Protein AF-A0A484WVQ2-F1 (afdb_monomer_lite)

Foldseek 3Di:
DDDDPDDPVVVVVVCVLCVVLVNPALVVLQVDDLVVQCVSRVVDDPVVSNVSNVVSVVLVVVLVVLLVVLLVLLDPVQCPVPVRNDDNPVVSVVVSVVSRPDPDPCVVVVVCSNDDDDCDALPDCNYPVVVLVVVLVVQQVPDDPPDCSHCCNVPVPSVVDDRHPCVRPPDDDPVVVVVCVVCPPPPCVLVVLCVDPPDPVDNDHPVVVVVVVVCVVVVHDPVNVVVVVVVVVVVVVVVVCVVDDDDDDQDKFKFDKKWKAFPNWTWKWWDWDCADVFHTKTFIATHAFPDPWIDRFTWIWIDTPNFIWIAGPDQDDTPNHTLPQWTWAADCLPSPLDGDFFTMGGHRVDDDDCVGHWTWDWDDPVPQWIWTATPQGTWAWDASVDRGGGTTITHRDHDPVRHITIFIAPDSSRPHTDDPVNRHGPCLPDPPVVCVVVVADSLRVNQVPDPDHDPVSVCVSQVVPDPVCPDPVNVQVQCQPPVSVCVSVVDDPVNLCVQLQFPDLAAADDPPPDPRATFGPDDDVPDPDTHGSLVPGQCVVVPPDDSPCPLCGWDKHHFDADPVRHGPGHITTRHDD

Organism: NCBI:txid69218

Sequence (577 aa):
MPTYNLSSGTVSEYVTTLKKAGYDSVFDIIAKSRADFIKSVPDMEDSRARQTYHQARDRAHVLKSLYRSWQLRQEPVIGRLKKLAPSPSPLLKDTLLRNIGGDGDFSDLMERSTDYADAASIQSLFSPGRYAVALYKVAKAFHEEGSALDIDTRRPDLKDLILSETTMNQEITSLDLLLEMLQGNDSNKLNALSTSFFPMTLPYDDRLTQISAALDAQGRTLNGIWDSLSDTLASSFAADGQLTRSTPFSEEVSGRKIFLKTDDKMVFLAHATAGGAHLPGAHLNAGKPDAEAVLVAPLHITRKDGLFYLGIEGDITLNNISLSGCYLMADSGEDNGNEGNYARMGNTGAHLNPTTYLPITLEPDGGNGTWLKTSKGYIGIGSSGAIDWPTPLTVAEPSTATALSFSFCSDESGNNPVSPDASLPPNTAPNPPARTILNLTPVSYQLMANEELTETDIISHYGLENSQQRSVGDLATQLNDIPTFCEKTGLTFNQLLDLTAQFSYARAGGKKGTANHPMSHFKKYGATYTADVDEYGAAFINSGVDKNIEDIFLWVQPEQRDAAGNITTAAALNFYG

pLDDT: mean 73.96, std 14.55, range [27.62, 95.5]

Radius of gyration: 49.19 Å; chains: 1; bounding box: 94×88×126 Å

Structure (mmCIF, N/CA/C/O backbone):
data_AF-A0A484WVQ2-F1
#
_entry.id   AF-A0A484WVQ2-F1
#
loop_
_atom_site.group_PDB
_atom_site.id
_atom_site.type_symbol
_atom_site.label_atom_id
_atom_site.label_alt_id
_atom_site.label_comp_id
_atom_site.label_asym_id
_atom_site.label_entity_id
_atom_site.label_seq_id
_atom_site.pdbx_PDB_ins_code
_atom_site.Cartn_x
_atom_site.Cartn_y
_atom_site.Cartn_z
_atom_site.occupancy
_atom_site.B_iso_or_equiv
_atom_site.auth_seq_id
_atom_site.auth_comp_id
_atom_site.auth_asym_id
_atom_site.auth_atom_id
_atom_site.pdbx_PDB_model_num
ATOM 1 N N . MET A 1 1 ? 37.664 27.068 -66.020 1.00 31.36 1 MET A N 1
ATOM 2 C CA . MET A 1 1 ? 39.029 26.494 -65.963 1.00 31.36 1 MET A CA 1
ATOM 3 C C . MET A 1 1 ? 39.373 26.248 -64.495 1.00 31.36 1 MET A C 1
ATOM 5 O O . MET A 1 1 ? 39.077 27.150 -63.722 1.00 31.36 1 MET A O 1
ATOM 9 N N . PRO A 1 2 ? 39.937 25.094 -64.085 1.00 35.31 2 PRO A N 1
ATOM 10 C CA . PRO A 1 2 ? 40.464 24.014 -64.910 1.00 35.31 2 PRO A CA 1
ATOM 11 C C . PRO A 1 2 ? 39.533 22.789 -64.940 1.00 35.31 2 PRO A C 1
ATOM 13 O O . PRO A 1 2 ? 39.040 22.309 -63.925 1.00 35.31 2 PRO A O 1
ATOM 16 N N . THR A 1 3 ? 39.299 22.289 -66.146 1.00 35.94 3 THR A N 1
ATOM 17 C CA . THR A 1 3 ? 38.738 20.969 -66.430 1.00 35.94 3 THR A CA 1
ATOM 18 C C . THR A 1 3 ? 39.826 19.924 -66.194 1.00 35.94 3 THR A C 1
ATOM 20 O O . THR A 1 3 ? 40.708 19.755 -67.034 1.00 35.94 3 THR A O 1
ATOM 23 N N . TYR A 1 4 ? 39.786 19.230 -65.056 1.00 30.23 4 TYR A N 1
ATOM 24 C CA . TYR A 1 4 ? 40.564 18.006 -64.885 1.00 30.23 4 TYR A CA 1
ATOM 25 C C . TYR A 1 4 ? 39.821 16.859 -65.572 1.00 30.23 4 TYR A C 1
ATOM 27 O O . TYR A 1 4 ? 38.826 16.349 -65.061 1.00 30.23 4 TYR A O 1
ATOM 35 N N . ASN A 1 5 ? 40.306 16.485 -66.757 1.00 37.56 5 ASN A N 1
ATOM 36 C CA . ASN A 1 5 ? 39.984 15.218 -67.405 1.00 37.56 5 ASN A CA 1
ATOM 37 C C . ASN A 1 5 ? 40.418 14.075 -66.477 1.00 37.56 5 ASN A C 1
ATOM 39 O O . ASN A 1 5 ? 41.595 13.724 -66.415 1.00 37.56 5 ASN A O 1
ATOM 43 N N . LEU A 1 6 ? 39.467 13.501 -65.743 1.00 35.28 6 LEU A N 1
ATOM 44 C CA . LEU A 1 6 ? 39.649 12.220 -65.076 1.00 35.28 6 LEU A CA 1
ATOM 45 C C . LEU A 1 6 ? 39.627 11.128 -66.150 1.00 35.28 6 LEU A C 1
ATOM 47 O O . LEU A 1 6 ? 38.594 10.861 -66.759 1.00 35.28 6 LEU A O 1
ATOM 51 N N . SER A 1 7 ? 40.796 10.530 -66.384 1.00 37.25 7 SER A N 1
ATOM 52 C CA . SER A 1 7 ? 40.982 9.272 -67.112 1.00 37.25 7 SER A CA 1
ATOM 53 C C . SER A 1 7 ? 39.892 8.261 -66.727 1.00 37.25 7 SER A C 1
ATOM 55 O O . SER A 1 7 ? 39.795 7.850 -65.564 1.00 37.25 7 SER A O 1
ATOM 57 N N . SER A 1 8 ? 39.082 7.857 -67.708 1.00 43.25 8 SER A N 1
ATOM 58 C CA . SER A 1 8 ? 37.957 6.926 -67.555 1.00 43.25 8 SER A CA 1
ATOM 59 C C . SER A 1 8 ? 38.366 5.534 -67.052 1.00 43.25 8 SER A C 1
ATOM 61 O O . SER A 1 8 ? 37.507 4.798 -66.574 1.00 43.25 8 SER A O 1
ATOM 63 N N . GLY A 1 9 ? 39.661 5.189 -67.080 1.00 45.69 9 GLY A N 1
ATOM 64 C CA . GLY A 1 9 ? 40.186 3.934 -66.527 1.00 45.69 9 GLY A CA 1
ATOM 65 C C . GLY A 1 9 ? 40.205 3.888 -64.995 1.00 45.69 9 GLY A C 1
ATOM 66 O O . GLY A 1 9 ? 40.041 2.827 -64.409 1.00 45.69 9 GLY A O 1
ATOM 67 N N . THR A 1 10 ? 40.316 5.042 -64.329 1.00 56.31 10 THR A N 1
ATOM 68 C CA . THR A 1 10 ? 40.488 5.097 -62.865 1.00 56.31 10 THR A CA 1
ATOM 69 C C . THR A 1 10 ? 39.169 4.996 -62.089 1.00 56.31 10 THR A C 1
ATOM 71 O O . THR A 1 10 ? 39.123 4.433 -61.001 1.00 56.31 10 THR A O 1
ATOM 74 N N . VAL A 1 11 ? 38.056 5.481 -62.652 1.00 60.47 11 VAL A N 1
ATOM 75 C CA . VAL A 1 11 ? 36.745 5.505 -61.970 1.00 60.47 11 VAL A CA 1
ATOM 76 C C . VAL A 1 11 ? 36.200 4.091 -61.728 1.00 60.47 11 VAL A C 1
ATOM 78 O O . VAL A 1 11 ? 35.642 3.828 -60.666 1.00 60.47 11 VAL A O 1
ATOM 81 N N . SER A 1 12 ? 36.407 3.166 -62.671 1.00 64.12 12 SER A N 1
ATOM 82 C CA . SER A 1 12 ? 35.962 1.771 -62.537 1.00 64.12 12 SER A CA 1
ATOM 83 C C . SER A 1 12 ? 36.724 1.024 -61.441 1.00 64.12 12 SER A C 1
ATOM 85 O O . SER A 1 12 ? 36.127 0.254 -60.690 1.00 64.12 12 SER A O 1
ATOM 87 N N . GLU A 1 13 ? 38.029 1.268 -61.306 1.00 70.31 13 GLU A N 1
ATOM 88 C CA . GLU A 1 13 ? 38.853 0.657 -60.257 1.00 70.31 13 GLU A CA 1
ATOM 89 C C . GLU A 1 13 ? 38.424 1.134 -58.866 1.00 70.31 13 GLU A C 1
ATOM 91 O O . GLU A 1 13 ? 38.229 0.305 -57.981 1.00 70.31 13 GLU A O 1
ATOM 96 N N . TYR A 1 14 ? 38.152 2.433 -58.691 1.00 74.00 14 TYR A N 1
ATOM 97 C CA . TYR A 1 14 ? 37.684 2.980 -57.410 1.00 74.00 14 TYR A CA 1
ATOM 98 C C . TYR A 1 14 ? 36.280 2.515 -57.019 1.00 74.00 14 TYR A C 1
ATOM 100 O O . TYR A 1 14 ? 36.010 2.249 -55.851 1.00 74.00 14 TYR A O 1
ATOM 108 N N . VAL A 1 15 ? 35.367 2.378 -57.982 1.00 75.00 15 VAL A N 1
ATOM 109 C CA . VAL A 1 15 ? 34.051 1.780 -57.705 1.00 75.00 15 VAL A CA 1
ATOM 110 C C . VAL A 1 15 ? 34.215 0.320 -57.280 1.00 75.00 15 VAL A C 1
ATOM 112 O O . VAL A 1 15 ? 33.507 -0.151 -56.394 1.00 75.00 15 VAL A O 1
ATOM 115 N N . THR A 1 16 ? 35.188 -0.390 -57.853 1.00 77.25 16 THR A N 1
ATOM 116 C CA . THR A 1 16 ? 35.478 -1.778 -57.485 1.00 77.25 16 THR A CA 1
ATOM 117 C C . THR A 1 16 ? 36.111 -1.877 -56.094 1.00 77.25 16 THR A C 1
ATOM 119 O O . THR A 1 16 ? 35.768 -2.791 -55.350 1.00 77.25 16 THR A O 1
ATOM 122 N N . THR A 1 17 ? 36.988 -0.948 -55.698 1.00 79.38 17 THR A N 1
ATOM 123 C CA . THR A 1 17 ? 37.555 -0.921 -54.337 1.00 79.38 17 THR A CA 1
ATOM 124 C C . THR A 1 17 ? 36.510 -0.553 -53.285 1.00 79.38 17 THR A C 1
ATOM 126 O O . THR A 1 17 ? 36.464 -1.192 -52.237 1.00 79.38 17 THR A O 1
ATOM 129 N N . LEU A 1 18 ? 35.611 0.392 -53.577 1.00 80.81 18 LEU A N 1
ATOM 130 C CA . LEU A 1 18 ? 34.497 0.740 -52.687 1.00 80.81 18 LEU A CA 1
ATOM 131 C C . LEU A 1 18 ? 33.509 -0.421 -52.518 1.00 80.81 18 LEU A C 1
ATOM 133 O O . LEU A 1 18 ? 33.144 -0.742 -51.389 1.00 80.81 18 LEU A O 1
ATOM 137 N N . LYS A 1 19 ? 33.158 -1.116 -53.608 1.00 81.81 19 LYS A N 1
ATOM 138 C CA . LYS A 1 19 ? 32.326 -2.329 -53.547 1.00 81.81 19 LYS A CA 1
ATOM 139 C C . LYS A 1 19 ? 33.007 -3.468 -52.789 1.00 81.81 19 LYS A C 1
ATOM 141 O O . LYS A 1 19 ? 32.363 -4.141 -51.995 1.00 81.81 19 LYS A O 1
ATOM 146 N N . LYS A 1 20 ? 34.321 -3.662 -52.967 1.00 80.50 20 LYS A N 1
ATOM 147 C CA . LYS A 1 20 ? 35.105 -4.641 -52.186 1.00 80.50 20 LYS A CA 1
ATOM 148 C C . LYS A 1 20 ? 35.130 -4.317 -50.689 1.00 80.50 20 LYS A C 1
ATOM 150 O O . LYS A 1 20 ? 35.146 -5.237 -49.882 1.00 80.50 20 LYS A O 1
ATOM 155 N N . ALA A 1 21 ? 35.098 -3.036 -50.326 1.00 77.19 21 ALA A N 1
ATOM 156 C CA . ALA A 1 21 ? 34.980 -2.578 -48.942 1.00 77.19 21 ALA A CA 1
ATOM 157 C C . ALA A 1 21 ? 33.532 -2.618 -48.397 1.00 77.19 21 ALA A C 1
ATOM 159 O O . ALA A 1 21 ? 33.303 -2.225 -47.252 1.00 77.19 21 ALA A O 1
ATOM 160 N N . GLY A 1 22 ? 32.566 -3.097 -49.192 1.00 81.81 22 GLY A N 1
ATOM 161 C CA . GLY A 1 22 ? 31.163 -3.248 -48.798 1.00 81.81 22 GLY A CA 1
ATOM 162 C C . GLY A 1 22 ? 30.325 -1.971 -48.899 1.00 81.81 22 GLY A C 1
ATOM 163 O O . GLY A 1 22 ? 29.302 -1.870 -48.228 1.00 81.81 22 GLY A O 1
ATOM 164 N N . TYR A 1 23 ? 30.754 -0.978 -49.687 1.00 83.88 23 TYR A N 1
ATOM 165 C CA . TYR A 1 23 ? 29.985 0.245 -49.933 1.00 83.88 23 TYR A CA 1
ATOM 166 C C . TYR A 1 23 ? 29.287 0.180 -51.292 1.00 83.88 23 TYR A C 1
ATOM 168 O O . TYR A 1 23 ? 29.902 0.439 -52.330 1.00 83.88 23 TYR A O 1
ATOM 176 N N . ASP A 1 24 ? 27.991 -0.128 -51.274 1.00 81.00 24 ASP A N 1
ATOM 177 C CA . ASP A 1 24 ? 27.165 -0.208 -52.482 1.00 81.00 24 ASP A CA 1
ATOM 178 C C . ASP A 1 24 ? 26.478 1.121 -52.813 1.00 81.00 24 ASP A C 1
ATOM 180 O O . ASP A 1 24 ? 26.224 1.424 -53.982 1.00 81.00 24 ASP A O 1
ATOM 184 N N . SER A 1 25 ? 26.220 1.954 -51.801 1.00 81.25 25 SER A N 1
ATOM 185 C CA . SER A 1 25 ? 25.553 3.239 -51.959 1.00 81.25 25 SER A CA 1
ATOM 186 C C . SER A 1 25 ? 26.293 4.396 -51.288 1.00 81.25 25 SER A C 1
ATOM 188 O O . SER A 1 25 ? 27.072 4.262 -50.344 1.00 81.25 25 SER A O 1
ATOM 190 N N . VAL A 1 26 ? 25.962 5.602 -51.748 1.00 84.75 26 VAL A N 1
ATOM 191 C CA . VAL A 1 26 ? 26.374 6.856 -51.107 1.00 84.75 26 VAL A CA 1
ATOM 192 C C . VAL A 1 26 ? 25.880 6.934 -49.651 1.00 84.75 26 VAL A C 1
ATOM 194 O O . VAL A 1 26 ? 26.518 7.583 -48.821 1.00 84.75 26 VAL A O 1
ATOM 197 N N . PHE A 1 27 ? 24.763 6.270 -49.327 1.00 84.50 27 PHE A N 1
ATOM 198 C CA . PHE A 1 27 ? 24.202 6.241 -47.976 1.00 84.50 27 PHE A CA 1
ATOM 199 C C . PHE A 1 27 ? 25.031 5.386 -47.013 1.00 84.50 27 PHE A C 1
ATOM 201 O O . PHE A 1 27 ? 25.177 5.775 -45.856 1.00 84.50 27 PHE A O 1
ATOM 208 N N . ASP A 1 28 ? 25.659 4.316 -47.498 1.00 84.12 28 ASP A N 1
ATOM 209 C CA . ASP A 1 28 ? 26.530 3.453 -46.686 1.00 84.12 28 ASP A CA 1
ATOM 210 C C . ASP A 1 28 ? 27.819 4.180 -46.289 1.00 84.12 28 ASP A C 1
ATOM 212 O O . ASP A 1 28 ? 28.317 4.034 -45.172 1.00 84.12 28 ASP A O 1
ATOM 216 N N . ILE A 1 29 ? 28.318 5.045 -47.180 1.00 86.12 29 ILE A N 1
ATOM 217 C CA . ILE A 1 29 ? 29.485 5.897 -46.922 1.00 86.12 29 ILE A CA 1
ATOM 218 C C . ILE A 1 29 ? 29.176 6.918 -45.819 1.00 86.12 29 ILE A C 1
ATOM 220 O O . ILE A 1 29 ? 29.983 7.103 -44.910 1.00 86.12 29 ILE A O 1
ATOM 224 N N . ILE A 1 30 ? 28.014 7.583 -45.877 1.00 87.25 30 ILE A N 1
ATOM 225 C CA . ILE A 1 30 ? 27.645 8.618 -44.892 1.00 87.25 30 ILE A CA 1
ATOM 226 C C . ILE A 1 30 ? 27.100 8.052 -43.573 1.00 87.25 30 ILE A C 1
ATOM 228 O O . ILE A 1 30 ? 26.908 8.817 -42.629 1.00 87.25 30 ILE A O 1
ATOM 232 N N . ALA A 1 31 ? 26.804 6.751 -43.510 1.00 84.44 31 ALA A N 1
ATOM 233 C CA . ALA A 1 31 ? 26.375 6.082 -42.284 1.00 84.44 31 ALA A CA 1
ATOM 234 C C . ALA A 1 31 ? 27.523 5.951 -41.270 1.00 84.44 31 ALA A C 1
ATOM 236 O O . ALA A 1 31 ? 27.275 5.918 -40.066 1.00 84.44 31 ALA A O 1
ATOM 237 N N . LYS A 1 32 ? 28.774 5.917 -41.745 1.00 84.50 32 LYS A N 1
ATOM 238 C CA . LYS A 1 32 ? 29.978 5.904 -40.906 1.00 84.50 32 LYS A CA 1
ATOM 239 C C . LYS A 1 32 ? 30.540 7.309 -40.722 1.00 84.50 32 LYS A C 1
ATOM 241 O O . LYS A 1 32 ? 30.328 8.202 -41.543 1.00 84.50 32 LYS A O 1
ATOM 246 N N . SER A 1 33 ? 31.306 7.507 -39.650 1.00 86.25 33 SER A N 1
ATOM 247 C CA . SER A 1 33 ? 32.037 8.760 -39.471 1.00 86.25 33 SER A CA 1
ATOM 248 C C . SER A 1 33 ? 33.120 8.904 -40.547 1.00 86.25 33 SER A C 1
ATOM 250 O O . SER A 1 33 ? 33.663 7.921 -41.055 1.00 86.25 33 SER A O 1
ATOM 252 N N . ARG A 1 34 ? 33.498 10.146 -40.871 1.00 86.94 34 ARG A N 1
ATOM 253 C CA . ARG A 1 34 ? 34.589 10.425 -41.822 1.00 86.94 34 ARG A CA 1
ATOM 254 C C . ARG A 1 34 ? 35.891 9.717 -41.434 1.00 86.94 34 ARG A C 1
ATOM 256 O O . ARG A 1 34 ? 36.625 9.284 -42.315 1.00 86.94 34 ARG A O 1
ATOM 263 N N . ALA A 1 35 ? 36.189 9.637 -40.137 1.00 85.69 35 ALA A N 1
ATOM 264 C CA . ALA A 1 35 ? 37.398 8.989 -39.640 1.00 85.69 35 ALA A CA 1
ATOM 265 C C . ALA A 1 35 ? 37.346 7.471 -39.859 1.00 85.69 35 ALA A C 1
ATOM 267 O O . ALA A 1 35 ? 38.329 6.886 -40.309 1.00 85.69 35 ALA A O 1
ATOM 268 N N . ASP A 1 36 ? 36.193 6.853 -39.613 1.00 85.38 36 ASP A N 1
ATOM 269 C CA . ASP A 1 36 ? 36.018 5.406 -39.767 1.00 85.38 36 ASP A CA 1
ATOM 270 C C . ASP A 1 36 ? 35.959 4.994 -41.237 1.00 85.38 36 ASP A C 1
ATOM 272 O O . ASP A 1 36 ? 36.499 3.955 -41.610 1.00 85.38 36 ASP A O 1
ATOM 276 N N . PHE A 1 37 ? 35.387 5.840 -42.099 1.00 87.38 37 PHE A N 1
ATOM 277 C CA . PHE A 1 37 ? 35.419 5.632 -43.544 1.00 87.38 37 PHE A CA 1
ATOM 278 C C . PHE A 1 37 ? 36.857 5.603 -44.079 1.00 87.38 37 PHE A C 1
ATOM 280 O O . PHE A 1 37 ? 37.224 4.670 -44.790 1.00 87.38 37 PHE A O 1
ATOM 287 N N . ILE A 1 38 ? 37.691 6.572 -43.684 1.00 86.69 38 ILE A N 1
ATOM 288 C CA . ILE A 1 38 ? 39.103 6.621 -44.099 1.00 86.69 38 ILE A CA 1
ATOM 289 C C . ILE A 1 38 ? 39.854 5.376 -43.603 1.00 86.69 38 ILE A C 1
ATOM 291 O O . ILE A 1 38 ? 40.581 4.761 -44.374 1.00 86.69 38 ILE A O 1
ATOM 295 N N . LYS A 1 39 ? 39.615 4.938 -42.358 1.00 84.81 39 LYS A N 1
ATOM 296 C CA . LYS A 1 39 ? 40.201 3.693 -41.826 1.00 84.81 39 LYS A CA 1
ATOM 297 C C . LYS A 1 39 ? 39.754 2.441 -42.589 1.00 84.81 39 LYS A C 1
ATOM 299 O O . LYS A 1 39 ? 40.525 1.499 -42.712 1.00 84.81 39 LYS A O 1
ATOM 304 N N . SER A 1 40 ? 38.514 2.415 -43.074 1.00 83.38 40 SER A N 1
ATOM 305 C CA . SER A 1 40 ? 37.937 1.242 -43.743 1.00 83.38 40 SER A CA 1
ATOM 306 C C . SER A 1 40 ? 38.390 1.037 -45.191 1.00 83.38 40 SER A C 1
ATOM 308 O O . SER A 1 40 ? 38.164 -0.039 -45.736 1.00 83.38 40 SER A O 1
ATOM 310 N N . VAL A 1 41 ? 39.012 2.043 -45.820 1.00 83.56 41 VAL A N 1
ATOM 311 C CA . VAL A 1 41 ? 39.500 1.964 -47.207 1.00 83.56 41 VAL A CA 1
ATOM 312 C C . VAL A 1 41 ? 40.988 2.342 -47.257 1.00 83.56 41 VAL A C 1
ATOM 314 O O . VAL A 1 41 ? 41.329 3.413 -47.758 1.00 83.56 41 VAL A O 1
ATOM 317 N N . PRO A 1 42 ? 41.886 1.479 -46.741 1.00 75.06 42 PRO A N 1
ATOM 318 C CA . PRO A 1 42 ? 43.324 1.762 -46.692 1.00 75.06 42 PRO A CA 1
ATOM 319 C C . PRO A 1 42 ? 43.982 1.792 -48.082 1.00 75.06 42 PRO A C 1
ATOM 321 O O . PRO A 1 42 ? 45.029 2.409 -48.251 1.00 75.06 42 PRO A O 1
ATOM 324 N N . ASP A 1 43 ? 43.355 1.169 -49.086 1.00 78.75 43 ASP A N 1
ATOM 325 C CA . ASP A 1 43 ? 43.856 1.100 -50.467 1.00 78.75 43 ASP A CA 1
ATOM 326 C C . ASP A 1 43 ? 43.651 2.406 -51.263 1.00 78.75 43 ASP A C 1
ATOM 328 O O . ASP A 1 43 ? 44.086 2.520 -52.411 1.00 78.75 43 ASP A O 1
ATOM 332 N N . MET A 1 44 ? 42.959 3.399 -50.691 1.00 78.31 44 MET A N 1
ATOM 333 C CA . MET A 1 44 ? 42.700 4.694 -51.322 1.00 78.31 44 MET A CA 1
ATOM 334 C C . MET A 1 44 ? 43.515 5.799 -50.645 1.00 78.31 44 MET A C 1
ATOM 336 O O . MET A 1 44 ? 43.606 5.864 -49.426 1.00 78.31 44 MET A O 1
ATOM 340 N N . GLU A 1 45 ? 44.058 6.724 -51.438 1.00 84.12 45 GLU A N 1
ATOM 341 C CA . GLU A 1 45 ? 44.775 7.890 -50.917 1.00 84.12 45 GLU A CA 1
ATOM 342 C C . GLU A 1 45 ? 43.883 8.748 -49.994 1.00 84.12 45 GLU A C 1
ATOM 344 O O . GLU A 1 45 ? 42.767 9.121 -50.368 1.00 84.12 45 GLU A O 1
ATOM 349 N N . ASP A 1 46 ? 44.401 9.136 -48.822 1.00 81.06 46 ASP A N 1
ATOM 350 C CA . ASP A 1 46 ? 43.709 9.938 -47.800 1.00 81.06 46 ASP A CA 1
ATOM 351 C C . ASP A 1 46 ? 43.023 11.201 -48.348 1.00 81.06 46 ASP A C 1
ATOM 353 O O . ASP A 1 46 ? 41.903 11.543 -47.952 1.00 81.06 46 ASP A O 1
ATOM 357 N N . SER A 1 47 ? 43.690 11.926 -49.251 1.00 83.81 47 SER A N 1
ATOM 358 C CA . SER A 1 47 ? 43.170 13.159 -49.861 1.00 83.81 47 SER A CA 1
ATOM 359 C C . SER A 1 47 ? 41.893 12.880 -50.667 1.00 83.81 47 SER A C 1
ATOM 361 O O . SER A 1 47 ? 40.890 13.596 -50.560 1.00 83.81 47 SER A O 1
ATOM 363 N N . ARG A 1 48 ? 41.900 11.768 -51.403 1.00 83.38 48 ARG A N 1
ATOM 364 C CA . ARG A 1 48 ? 40.833 11.323 -52.290 1.00 83.38 48 ARG A CA 1
ATOM 365 C C . ARG A 1 48 ? 39.710 10.625 -51.535 1.00 83.38 48 ARG A C 1
ATOM 367 O O . ARG A 1 48 ? 38.543 10.838 -51.866 1.00 83.38 48 ARG A O 1
ATOM 374 N N . ALA A 1 49 ? 40.027 9.897 -50.465 1.00 85.06 49 ALA A N 1
ATOM 375 C CA . ALA A 1 49 ? 39.045 9.365 -49.526 1.00 85.06 49 ALA A CA 1
ATOM 376 C C . ALA A 1 49 ? 38.206 10.493 -48.909 1.00 85.06 49 ALA A C 1
ATOM 378 O O . ALA A 1 49 ? 36.975 10.434 -48.891 1.00 85.06 49 ALA A O 1
ATOM 379 N N . ARG A 1 50 ? 38.859 11.588 -48.497 1.00 87.75 50 ARG A N 1
ATOM 380 C CA . ARG A 1 50 ? 38.170 12.782 -47.986 1.00 87.75 50 ARG A CA 1
ATOM 381 C C . ARG A 1 50 ? 37.281 13.420 -49.050 1.00 87.75 50 ARG A C 1
ATOM 383 O O . ARG A 1 50 ? 36.137 13.746 -48.746 1.00 87.75 50 ARG A O 1
ATOM 390 N N . GLN A 1 51 ? 37.780 13.595 -50.275 1.00 88.75 51 GLN A N 1
ATOM 391 C CA . GLN A 1 51 ? 37.002 14.180 -51.371 1.00 88.75 51 GLN A CA 1
ATOM 392 C C . GLN A 1 51 ? 35.774 13.329 -51.717 1.00 88.75 51 GLN A C 1
ATOM 394 O O . GLN A 1 51 ? 34.681 13.870 -51.875 1.00 88.75 51 GLN A O 1
ATOM 399 N N . THR A 1 52 ? 35.937 12.008 -51.758 1.00 87.88 52 THR A N 1
ATOM 400 C CA . THR A 1 52 ? 34.852 11.053 -52.019 1.00 87.88 52 THR A CA 1
ATOM 401 C C . THR A 1 52 ? 33.795 11.118 -50.922 1.00 87.88 52 THR A C 1
ATOM 403 O O . THR A 1 52 ? 32.611 11.218 -51.226 1.00 87.88 52 THR A O 1
ATOM 406 N N . TYR A 1 53 ? 34.202 11.169 -49.649 1.00 89.00 53 TYR A N 1
ATOM 407 C CA . TYR A 1 53 ? 33.274 11.346 -48.529 1.00 89.00 53 TYR A CA 1
ATOM 408 C C . TYR A 1 53 ? 32.512 12.681 -48.608 1.00 89.00 53 TYR A C 1
ATOM 410 O O . TYR A 1 53 ? 31.309 12.723 -48.359 1.00 89.00 53 TYR A O 1
ATOM 418 N N . HIS A 1 54 ? 33.182 13.779 -48.982 1.00 90.12 54 HIS A N 1
ATOM 419 C CA . HIS A 1 54 ? 32.523 15.076 -49.178 1.00 90.12 54 HIS A CA 1
ATOM 420 C C . HIS A 1 54 ? 31.497 15.032 -50.315 1.00 90.12 54 HIS A C 1
ATOM 422 O O . HIS A 1 54 ? 30.350 15.417 -50.112 1.00 90.12 54 HIS A O 1
ATOM 428 N N . GLN A 1 55 ? 31.871 14.486 -51.473 1.00 89.62 55 GLN A N 1
ATOM 429 C CA . GLN A 1 55 ? 30.963 14.335 -52.613 1.00 89.62 55 GLN A CA 1
ATOM 430 C C . GLN A 1 55 ? 29.781 13.416 -52.288 1.00 89.62 55 GLN A C 1
ATOM 432 O O . GLN A 1 55 ? 28.646 13.719 -52.654 1.00 89.62 55 GLN A O 1
ATOM 437 N N . ALA A 1 56 ? 30.027 12.324 -51.559 1.00 88.44 56 ALA A N 1
ATOM 438 C CA . ALA A 1 56 ? 28.995 11.420 -51.071 1.00 88.44 56 ALA A CA 1
ATOM 439 C C . ALA A 1 56 ? 28.019 12.148 -50.137 1.00 88.44 56 ALA A C 1
ATOM 441 O O . ALA A 1 56 ? 26.802 12.083 -50.313 1.00 88.44 56 ALA A O 1
ATOM 442 N N . ARG A 1 57 ? 28.543 12.922 -49.184 1.00 89.81 57 ARG A N 1
ATOM 443 C CA . ARG A 1 57 ? 27.735 13.738 -48.278 1.00 89.81 57 ARG A CA 1
ATOM 444 C C . ARG A 1 57 ? 26.877 14.753 -49.030 1.00 89.81 57 ARG A C 1
ATOM 446 O O . ARG A 1 57 ? 25.671 14.808 -48.791 1.00 89.81 57 ARG A O 1
ATOM 453 N N . ASP A 1 58 ? 27.466 15.513 -49.947 1.00 89.88 58 ASP A N 1
ATOM 454 C CA . ASP A 1 58 ? 26.748 16.519 -50.733 1.00 89.88 58 ASP A CA 1
ATOM 455 C C . ASP A 1 58 ? 25.653 15.867 -51.584 1.00 89.88 58 ASP A C 1
ATOM 457 O O . ASP A 1 58 ? 24.503 16.314 -51.590 1.00 89.88 58 ASP A O 1
ATOM 461 N N . ARG A 1 59 ? 25.966 14.736 -52.227 1.00 86.38 59 ARG A N 1
ATOM 462 C CA . ARG A 1 59 ? 24.999 13.966 -53.013 1.00 86.38 59 ARG A CA 1
ATOM 463 C C . ARG A 1 59 ? 23.852 13.438 -52.152 1.00 86.38 59 ARG A C 1
ATOM 465 O O . ARG A 1 59 ? 22.695 13.574 -52.548 1.00 86.38 59 ARG A O 1
ATOM 472 N N . ALA A 1 60 ? 24.141 12.890 -50.974 1.00 87.38 60 ALA A N 1
ATOM 473 C CA . ALA A 1 60 ? 23.119 12.424 -50.042 1.00 87.38 60 ALA A CA 1
ATOM 474 C C . ALA A 1 60 ? 22.226 13.570 -49.546 1.00 87.38 60 ALA A C 1
ATOM 476 O O . ALA A 1 60 ? 21.015 13.390 -49.420 1.00 87.38 60 ALA A O 1
ATOM 477 N N . HIS A 1 61 ? 22.791 14.754 -49.287 1.00 86.19 61 HIS A N 1
ATOM 478 C CA . HIS A 1 61 ? 22.011 15.937 -48.918 1.00 86.19 61 HIS A CA 1
ATOM 479 C C . HIS A 1 61 ? 21.064 16.370 -50.040 1.00 86.19 61 HIS A C 1
ATOM 481 O O . HIS A 1 61 ? 19.895 16.635 -49.759 1.00 86.19 61 HIS A O 1
ATOM 487 N N . VAL A 1 62 ? 21.531 16.383 -51.293 1.00 87.56 62 VAL A N 1
ATOM 488 C CA . VAL A 1 62 ? 20.696 16.694 -52.465 1.00 87.56 62 VAL A CA 1
ATOM 489 C C . VAL A 1 62 ? 19.569 15.672 -52.633 1.00 87.56 62 VAL A C 1
ATOM 491 O O . VAL A 1 62 ? 18.424 16.054 -52.847 1.00 87.56 62 VAL A O 1
ATOM 494 N N . LEU A 1 63 ? 19.848 14.375 -52.485 1.00 84.81 63 LEU A N 1
ATOM 495 C CA . LEU A 1 63 ? 18.812 13.340 -52.581 1.00 84.81 63 LEU A CA 1
ATOM 496 C C . LEU A 1 63 ? 17.773 13.461 -51.457 1.00 84.81 63 LEU A C 1
ATOM 498 O O . LEU A 1 63 ? 16.573 13.420 -51.723 1.00 84.81 63 LEU A O 1
ATOM 502 N N . LYS A 1 64 ? 18.215 13.678 -50.211 1.00 84.94 64 LYS A N 1
ATOM 503 C CA . LYS A 1 64 ? 17.322 13.884 -49.059 1.00 84.94 64 LYS A CA 1
ATOM 504 C C . LYS A 1 64 ? 16.453 15.132 -49.221 1.00 84.94 64 LYS A C 1
ATOM 506 O O . LYS A 1 64 ? 15.272 15.092 -48.880 1.00 84.94 64 LYS A O 1
ATOM 511 N N . SER A 1 65 ? 17.010 16.236 -49.723 1.00 85.06 65 SER A N 1
ATOM 512 C CA . SER A 1 65 ? 16.254 17.475 -49.929 1.00 85.06 65 SER A CA 1
ATOM 513 C C . SER A 1 65 ? 15.243 17.345 -51.068 1.00 85.06 65 SER A C 1
ATOM 515 O O . SER A 1 65 ? 14.101 17.767 -50.898 1.00 85.06 65 SER A O 1
ATOM 517 N N . LEU A 1 66 ? 15.615 16.697 -52.178 1.00 83.50 66 LEU A N 1
ATOM 518 C CA . LEU A 1 66 ? 14.701 16.396 -53.282 1.00 83.50 66 LEU A CA 1
ATOM 519 C C . LEU A 1 66 ? 13.549 15.508 -52.815 1.00 83.50 66 LEU A C 1
ATOM 521 O O . LEU A 1 66 ? 12.391 15.857 -53.036 1.00 83.50 66 LEU A O 1
ATOM 525 N N . TYR A 1 67 ? 13.854 14.424 -52.100 1.00 83.19 67 TYR A N 1
ATOM 526 C CA . TYR A 1 67 ? 12.843 13.529 -51.541 1.00 83.19 67 TYR A CA 1
ATOM 527 C C . TYR A 1 67 ? 11.899 14.259 -50.582 1.00 83.19 67 TYR A C 1
ATOM 529 O O . TYR A 1 67 ? 10.683 14.177 -50.727 1.00 83.19 67 TYR A O 1
ATOM 537 N N . ARG A 1 68 ? 12.436 15.064 -49.658 1.00 82.94 68 ARG A N 1
ATOM 538 C CA . ARG A 1 68 ? 11.614 15.875 -48.751 1.00 82.94 68 ARG A CA 1
ATOM 539 C C . ARG A 1 68 ? 10.745 16.884 -49.503 1.00 82.94 68 ARG A C 1
ATOM 541 O O . ARG A 1 68 ? 9.595 17.087 -49.134 1.00 82.94 68 ARG A O 1
ATOM 548 N N . SER A 1 69 ? 11.277 17.517 -50.548 1.00 82.56 69 SER A N 1
ATOM 549 C CA . SER A 1 69 ? 10.523 18.470 -51.371 1.00 82.56 69 SER A CA 1
ATOM 550 C C . SER A 1 69 ? 9.376 17.795 -52.123 1.00 82.56 69 SER A C 1
ATOM 552 O O . SER A 1 69 ? 8.312 18.388 -52.286 1.00 82.56 69 SER A O 1
ATOM 554 N N . TRP A 1 70 ? 9.592 16.552 -52.553 1.00 80.12 70 TRP A N 1
ATOM 555 C CA . TRP A 1 70 ? 8.583 15.726 -53.190 1.00 80.12 70 TRP A CA 1
ATOM 556 C C . TRP A 1 70 ? 7.495 15.332 -52.190 1.00 80.12 70 TRP A C 1
ATOM 558 O O . TRP A 1 70 ? 6.324 15.589 -52.451 1.00 80.12 70 TRP A O 1
ATOM 568 N N . GLN A 1 71 ? 7.891 14.830 -51.015 1.00 80.12 71 GLN A N 1
ATOM 569 C CA . GLN A 1 71 ? 6.979 14.479 -49.930 1.00 80.12 71 GLN A CA 1
ATOM 570 C C . GLN A 1 71 ? 6.115 15.678 -49.517 1.00 80.12 71 GLN A C 1
ATOM 572 O O . GLN A 1 71 ? 4.904 15.569 -49.511 1.00 80.12 71 GLN A O 1
ATOM 577 N N . LEU A 1 72 ? 6.681 16.860 -49.256 1.00 79.69 72 LEU A N 1
ATOM 578 C CA . LEU A 1 72 ? 5.898 18.037 -48.832 1.00 79.69 72 LEU A CA 1
ATOM 579 C C . LEU A 1 72 ? 4.846 18.499 -49.859 1.00 79.69 72 LEU A C 1
ATOM 581 O O . LEU A 1 72 ? 3.871 19.146 -49.493 1.00 79.69 72 LEU A O 1
ATOM 585 N N . ARG A 1 73 ? 5.016 18.178 -51.147 1.00 79.56 73 ARG A N 1
ATOM 586 C CA . ARG A 1 73 ? 4.028 18.512 -52.187 1.00 79.56 73 ARG A CA 1
ATOM 587 C C . ARG A 1 73 ? 2.827 17.569 -52.205 1.00 79.56 73 ARG A C 1
ATOM 589 O O . ARG A 1 73 ? 1.829 17.928 -52.818 1.00 79.56 73 ARG A O 1
ATOM 596 N N . GLN A 1 74 ? 2.915 16.410 -51.557 1.00 78.62 74 GLN A N 1
ATOM 597 C CA . GLN A 1 74 ? 1.815 15.448 -51.447 1.00 78.62 74 GLN A CA 1
ATOM 598 C C . GLN A 1 74 ? 0.891 15.742 -50.253 1.00 78.62 74 GLN A C 1
ATOM 600 O O . GLN A 1 74 ? -0.028 14.973 -49.984 1.00 78.62 74 GLN A O 1
ATOM 605 N N . GLU A 1 75 ? 1.103 16.855 -49.536 1.00 82.06 75 GLU A N 1
ATOM 606 C CA . GLU A 1 75 ? 0.381 17.142 -48.299 1.00 82.06 75 GLU A CA 1
ATOM 607 C C . GLU A 1 75 ? -1.128 17.328 -48.545 1.00 82.06 75 GLU A C 1
ATOM 609 O O . GLU A 1 75 ? -1.530 18.218 -49.310 1.00 82.06 75 GLU A O 1
ATOM 614 N N . PRO A 1 76 ? -1.996 16.547 -47.868 1.00 81.75 76 PRO A N 1
ATOM 615 C CA . PRO A 1 76 ? -3.430 16.536 -48.145 1.00 81.75 76 PRO A CA 1
ATOM 616 C C . PRO A 1 76 ? -4.098 17.877 -47.828 1.00 81.75 76 PRO A C 1
ATOM 618 O O . PRO A 1 76 ? -5.075 18.248 -48.482 1.00 81.75 76 PRO A O 1
ATOM 621 N N . VAL A 1 77 ? -3.573 18.628 -46.854 1.00 83.69 77 VAL A N 1
ATOM 622 C CA . VAL A 1 77 ? -4.094 19.948 -46.471 1.00 83.69 77 VAL A CA 1
ATOM 623 C C . VAL A 1 77 ? -3.894 20.951 -47.605 1.00 83.69 77 VAL A C 1
ATOM 625 O O . VAL A 1 77 ? -4.852 21.599 -48.026 1.00 83.69 77 VAL A O 1
ATOM 628 N N . ILE A 1 78 ? -2.679 21.042 -48.154 1.00 82.75 78 ILE A N 1
ATOM 629 C CA . ILE A 1 78 ? -2.361 21.983 -49.236 1.00 82.75 78 ILE A CA 1
ATOM 630 C C . ILE A 1 78 ? -3.064 21.565 -50.533 1.00 82.75 78 ILE A C 1
ATOM 632 O O . ILE A 1 78 ? -3.605 22.417 -51.238 1.00 82.75 78 ILE A O 1
ATOM 636 N N . GLY A 1 79 ? -3.144 20.260 -50.817 1.00 78.19 79 GLY A N 1
ATOM 637 C CA . GLY A 1 79 ? -3.857 19.731 -51.984 1.00 78.19 79 GLY A CA 1
ATOM 638 C C . GLY A 1 79 ? -5.344 20.114 -52.035 1.00 78.19 79 GLY A C 1
ATOM 639 O O . GLY A 1 79 ? -5.892 20.316 -53.117 1.00 78.19 79 GLY A O 1
ATOM 640 N N . ARG A 1 80 ? -6.000 20.292 -50.878 1.00 81.81 80 ARG A N 1
ATOM 641 C CA . ARG A 1 80 ? -7.409 20.731 -50.793 1.00 81.81 80 ARG A CA 1
ATOM 642 C C . ARG A 1 80 ? -7.604 22.234 -51.027 1.00 81.81 80 ARG A C 1
ATOM 644 O O . ARG A 1 80 ? -8.724 22.677 -51.290 1.00 81.81 80 ARG A O 1
ATOM 651 N N . LEU A 1 81 ? -6.545 23.041 -50.960 1.00 86.25 81 LEU A N 1
ATOM 652 C CA . LEU A 1 81 ? -6.623 24.491 -51.134 1.00 86.25 81 LEU A CA 1
ATOM 653 C C . LEU A 1 81 ? -6.565 24.859 -52.623 1.00 86.25 81 LEU A C 1
ATOM 655 O O . LEU A 1 81 ? -5.493 25.005 -53.193 1.00 86.25 81 LEU A O 1
ATOM 659 N N . LYS A 1 82 ? -7.717 25.108 -53.260 1.00 82.06 82 LYS A N 1
ATOM 660 C CA . LYS A 1 82 ? -7.851 25.352 -54.718 1.00 82.06 82 LYS A CA 1
ATOM 661 C C . LYS A 1 82 ? -6.861 26.360 -55.343 1.00 82.06 82 LYS A C 1
ATOM 663 O O . LYS A 1 82 ? -6.555 26.246 -56.523 1.00 82.06 82 LYS A O 1
ATOM 668 N N . LYS A 1 83 ? -6.391 27.363 -54.590 1.00 84.06 83 LYS A N 1
ATOM 669 C CA . LYS A 1 83 ? -5.436 28.394 -55.061 1.00 84.06 83 LYS A CA 1
ATOM 670 C C . LYS A 1 83 ? -3.968 28.110 -54.710 1.00 84.06 83 LYS A C 1
ATOM 672 O O . LYS A 1 83 ? -3.093 28.775 -55.250 1.00 84.06 83 LYS A O 1
ATOM 677 N N . LEU A 1 84 ? -3.715 27.184 -53.786 1.00 76.56 84 LEU A N 1
ATOM 678 C CA . LEU A 1 84 ? -2.386 26.850 -53.259 1.00 76.56 84 LEU A CA 1
ATOM 679 C C . LEU A 1 84 ? -1.986 25.397 -53.542 1.00 76.56 84 LEU A C 1
ATOM 681 O O . LEU A 1 84 ? -0.839 25.036 -53.292 1.00 76.56 84 LEU A O 1
ATOM 685 N N . ALA A 1 85 ? -2.909 24.587 -54.068 1.00 72.38 85 ALA A N 1
ATOM 686 C CA . ALA A 1 85 ? -2.686 23.195 -54.402 1.00 72.38 85 ALA A CA 1
ATOM 687 C C . ALA A 1 85 ? -1.469 23.085 -55.333 1.00 72.38 85 ALA A C 1
ATOM 689 O O . ALA A 1 85 ? -1.482 23.653 -56.434 1.00 72.38 85 ALA A O 1
ATOM 690 N N . PRO A 1 86 ? -0.397 22.400 -54.904 1.00 71.19 86 PRO A N 1
ATOM 691 C CA . PRO A 1 86 ? 0.751 22.188 -55.758 1.00 71.19 86 PRO A CA 1
ATOM 692 C C . PRO A 1 86 ? 0.304 21.351 -56.954 1.00 71.19 86 PRO A C 1
ATOM 694 O O . PRO A 1 86 ? -0.371 20.335 -56.801 1.00 71.19 86 PRO A O 1
ATOM 697 N N . SER A 1 87 ? 0.693 21.765 -58.159 1.00 66.69 87 SER A N 1
ATOM 698 C CA . SER A 1 87 ? 0.522 20.903 -59.327 1.00 66.69 87 SER A CA 1
ATOM 699 C C . SER A 1 87 ? 1.339 19.621 -59.100 1.00 66.69 87 SER A C 1
ATOM 701 O O . SER A 1 87 ? 2.535 19.738 -58.783 1.00 66.69 87 SER A O 1
ATOM 703 N N . PRO A 1 88 ? 0.745 18.416 -59.219 1.00 63.34 88 PRO A N 1
ATOM 704 C CA . PRO A 1 88 ? 1.506 17.178 -59.156 1.00 63.34 88 PRO A CA 1
ATOM 705 C C . PRO A 1 88 ? 2.555 17.242 -60.265 1.00 63.34 88 PRO A C 1
ATOM 707 O O . PRO A 1 88 ? 2.228 17.367 -61.442 1.00 63.34 88 PRO A O 1
ATOM 710 N N . SER A 1 89 ? 3.833 17.247 -59.885 1.00 66.12 89 SER A N 1
ATOM 711 C CA . SER A 1 89 ? 4.940 17.398 -60.831 1.00 66.12 89 SER A CA 1
ATOM 712 C C . SER A 1 89 ? 5.542 16.023 -61.124 1.00 66.12 89 SER A C 1
ATOM 714 O O . SER A 1 89 ? 6.445 15.594 -60.401 1.00 66.12 89 SER A O 1
ATOM 716 N N . PRO A 1 90 ? 5.085 15.313 -62.177 1.00 69.81 90 PRO A N 1
ATOM 717 C CA . PRO A 1 90 ? 5.709 14.056 -62.597 1.00 69.81 90 PRO A CA 1
ATOM 718 C C . PRO A 1 90 ? 7.207 14.250 -62.867 1.00 69.81 90 PRO A C 1
ATOM 720 O O . PRO A 1 90 ? 8.010 13.415 -62.485 1.00 69.81 90 PRO A O 1
ATOM 723 N N . LEU A 1 91 ? 7.605 15.435 -63.345 1.00 72.69 91 LEU A N 1
ATOM 724 C CA . LEU A 1 91 ? 9.005 15.827 -63.537 1.00 72.69 91 LEU A CA 1
ATOM 725 C C . LEU A 1 91 ? 9.860 15.753 -62.262 1.00 72.69 91 LEU A C 1
ATOM 727 O O . LEU A 1 91 ? 11.044 15.433 -62.335 1.00 72.69 91 LEU A O 1
ATOM 731 N N . LEU A 1 92 ? 9.302 16.058 -61.086 1.00 74.69 92 LEU A N 1
ATOM 732 C CA . LEU A 1 92 ? 10.049 15.988 -59.827 1.00 74.69 92 LEU A CA 1
ATOM 733 C C . LEU A 1 92 ? 10.228 14.530 -59.374 1.00 74.69 92 LEU A C 1
ATOM 735 O O . LEU A 1 92 ? 11.299 14.156 -58.902 1.00 74.69 92 LEU A O 1
ATOM 739 N N . LYS A 1 93 ? 9.216 13.685 -59.610 1.00 75.94 93 LYS A N 1
ATOM 740 C CA . LYS A 1 93 ? 9.315 12.231 -59.423 1.00 75.94 93 LYS A CA 1
ATOM 741 C C . LYS A 1 93 ? 10.344 11.626 -60.385 1.00 75.94 93 LYS A C 1
ATOM 743 O O . LYS A 1 93 ? 11.244 10.918 -59.947 1.00 75.94 93 LYS A O 1
ATOM 748 N N . ASP A 1 94 ? 10.284 11.983 -61.664 1.00 77.56 94 ASP A N 1
ATOM 749 C CA . ASP A 1 94 ? 11.193 11.482 -62.700 1.00 77.56 94 ASP A CA 1
ATOM 750 C C . ASP A 1 94 ? 12.639 11.931 -62.464 1.00 77.56 94 ASP A C 1
ATOM 752 O O . ASP A 1 94 ? 13.580 11.159 -62.649 1.00 77.56 94 ASP A O 1
ATOM 756 N N . THR A 1 95 ? 12.846 13.176 -62.024 1.00 78.19 95 THR A N 1
ATOM 757 C CA . THR A 1 95 ? 14.182 13.662 -61.650 1.00 78.19 95 THR A CA 1
ATOM 758 C C . THR A 1 95 ? 14.706 12.973 -60.400 1.00 78.19 95 THR A C 1
ATOM 760 O O . THR A 1 95 ? 15.898 12.682 -60.353 1.00 78.19 95 THR A O 1
ATOM 763 N N . LEU A 1 96 ? 13.863 12.672 -59.413 1.00 76.62 96 LEU A N 1
ATOM 764 C CA . LEU A 1 96 ? 14.259 11.907 -58.235 1.00 76.62 96 LEU A CA 1
ATOM 765 C C . LEU A 1 96 ? 14.653 10.472 -58.613 1.00 76.62 96 LEU A C 1
ATOM 767 O O . LEU A 1 96 ? 15.759 10.054 -58.276 1.00 76.62 96 LEU A O 1
ATOM 771 N N . LEU A 1 97 ? 13.830 9.772 -59.400 1.00 76.38 97 LEU A N 1
ATOM 772 C CA . LEU A 1 97 ? 14.127 8.427 -59.911 1.00 76.38 97 LEU A CA 1
ATOM 773 C C . LEU A 1 97 ? 15.430 8.407 -60.726 1.00 76.38 97 LEU A C 1
ATOM 775 O O . LEU A 1 97 ? 16.311 7.582 -60.488 1.00 76.38 97 LEU A O 1
ATOM 779 N N . ARG A 1 98 ? 15.619 9.391 -61.616 1.00 76.94 98 ARG A N 1
ATOM 780 C CA . ARG A 1 98 ? 16.857 9.554 -62.394 1.00 76.94 98 ARG A CA 1
ATOM 781 C C . ARG A 1 98 ? 18.079 9.815 -61.510 1.00 76.94 98 ARG A C 1
ATOM 783 O O . ARG A 1 98 ? 19.169 9.351 -61.825 1.00 76.94 98 ARG A O 1
ATOM 790 N N . ASN A 1 99 ? 17.928 10.589 -60.434 1.00 75.31 99 ASN A N 1
ATOM 791 C CA . ASN A 1 99 ? 19.037 10.933 -59.544 1.00 75.31 99 ASN A CA 1
ATOM 792 C C . ASN A 1 99 ? 19.405 9.803 -58.569 1.00 75.31 99 ASN A C 1
ATOM 794 O O . ASN A 1 99 ? 20.562 9.742 -58.149 1.00 75.31 99 ASN A O 1
ATOM 798 N N . ILE A 1 100 ? 18.469 8.926 -58.212 1.00 70.88 100 ILE A N 1
ATOM 799 C CA . ILE A 1 100 ? 18.753 7.756 -57.372 1.00 70.88 100 ILE A CA 1
ATOM 800 C C . ILE A 1 100 ? 19.540 6.694 -58.157 1.00 70.88 100 ILE A C 1
ATOM 802 O O . ILE A 1 100 ? 20.393 6.034 -57.575 1.00 70.88 100 ILE A O 1
ATOM 806 N N . GLY A 1 101 ? 19.368 6.632 -59.482 1.00 61.41 101 GLY A N 1
ATOM 807 C CA . GLY A 1 101 ? 20.356 6.037 -60.386 1.00 61.41 101 GLY A CA 1
ATOM 808 C C . GLY A 1 101 ? 20.623 4.545 -60.169 1.00 61.41 101 GLY A C 1
ATOM 809 O O . GLY A 1 101 ? 21.785 4.148 -60.124 1.00 61.41 101 GLY A O 1
ATOM 810 N N . GLY A 1 102 ? 19.580 3.719 -60.064 1.00 56.03 102 GLY A N 1
ATOM 811 C CA . GLY A 1 102 ? 19.734 2.265 -59.996 1.00 56.03 102 GLY A CA 1
ATOM 812 C C . GLY A 1 102 ? 18.432 1.497 -60.217 1.00 56.03 102 GLY A C 1
ATOM 813 O O . GLY A 1 102 ? 17.352 2.047 -60.022 1.00 56.03 102 GLY A O 1
ATOM 814 N N . ASP A 1 103 ? 18.583 0.220 -60.574 1.00 49.88 103 ASP A N 1
ATOM 815 C CA . ASP A 1 103 ? 17.575 -0.851 -60.753 1.00 49.88 103 ASP A CA 1
ATOM 816 C C . ASP A 1 103 ? 16.762 -1.179 -59.474 1.00 49.88 103 ASP A C 1
ATOM 818 O O . ASP A 1 103 ? 16.113 -2.217 -59.375 1.00 49.88 103 ASP A O 1
ATOM 822 N N . GLY A 1 104 ? 16.851 -0.329 -58.446 1.00 54.28 104 GLY A N 1
ATOM 823 C CA . GLY A 1 104 ? 16.181 -0.519 -57.167 1.00 54.28 104 GLY A CA 1
ATOM 824 C C . GLY A 1 104 ? 14.728 -0.072 -57.243 1.00 54.28 104 GLY A C 1
ATOM 825 O O . GLY A 1 104 ? 14.439 1.057 -57.645 1.00 54.28 104 GLY A O 1
ATOM 826 N N . ASP A 1 105 ? 13.816 -0.943 -56.823 1.00 57.94 105 ASP A N 1
ATOM 827 C CA . ASP A 1 105 ? 12.417 -0.582 -56.650 1.00 57.94 105 ASP A CA 1
ATOM 828 C C . ASP A 1 105 ? 12.254 0.261 -55.376 1.00 57.94 105 ASP A C 1
ATOM 830 O O . ASP A 1 105 ? 12.377 -0.226 -54.254 1.00 57.94 105 ASP A O 1
ATOM 834 N N . PHE A 1 106 ? 12.010 1.558 -55.562 1.00 63.12 106 PHE A N 1
ATOM 835 C CA . PHE A 1 106 ? 11.700 2.501 -54.484 1.00 63.12 106 PHE A CA 1
ATOM 836 C C . PHE A 1 106 ? 10.210 2.863 -54.455 1.00 63.12 106 PHE A C 1
ATOM 838 O O . PHE A 1 106 ? 9.840 3.873 -53.847 1.00 63.12 106 PHE A O 1
ATOM 845 N N . SER A 1 107 ? 9.359 2.074 -55.121 1.00 65.94 107 SER A N 1
ATOM 846 C CA . SER A 1 107 ? 7.915 2.314 -55.180 1.00 65.94 107 SER A CA 1
ATOM 847 C C . SER A 1 107 ? 7.300 2.337 -53.785 1.00 65.94 107 SER A C 1
ATOM 849 O O . SER A 1 107 ? 6.529 3.242 -53.509 1.00 65.94 107 SER A O 1
ATOM 851 N N . ASP A 1 108 ? 7.759 1.487 -52.864 1.00 65.31 108 ASP A N 1
ATOM 852 C CA . ASP A 1 108 ? 7.312 1.475 -51.462 1.00 65.31 108 ASP A CA 1
ATOM 853 C C . ASP A 1 108 ? 7.591 2.810 -50.727 1.00 65.31 108 ASP A C 1
ATOM 855 O O . ASP A 1 108 ? 6.710 3.407 -50.109 1.00 65.31 108 ASP A O 1
ATOM 859 N N . LEU A 1 109 ? 8.795 3.386 -50.868 1.00 66.38 109 LEU A N 1
ATOM 860 C CA . LEU A 1 109 ? 9.099 4.709 -50.290 1.00 66.38 109 LEU A CA 1
ATOM 861 C C . LEU A 1 109 ? 8.266 5.829 -50.923 1.00 66.38 109 LEU A C 1
ATOM 863 O O . LEU A 1 109 ? 7.955 6.823 -50.265 1.00 66.38 109 LEU A O 1
ATOM 867 N N . MET A 1 110 ? 7.938 5.690 -52.207 1.00 67.81 110 MET A N 1
ATOM 868 C CA . MET A 1 110 ? 7.091 6.641 -52.913 1.00 67.81 110 MET A CA 1
ATOM 869 C C . MET A 1 110 ? 5.620 6.498 -52.473 1.00 67.81 110 MET A C 1
ATOM 871 O O . MET A 1 110 ? 4.962 7.498 -52.200 1.00 67.81 110 MET A O 1
ATOM 875 N N . GLU A 1 111 ? 5.103 5.283 -52.338 1.00 70.12 111 GLU A N 1
ATOM 876 C CA . GLU A 1 111 ? 3.738 5.011 -51.873 1.00 70.12 111 GLU A CA 1
ATOM 877 C C . GLU A 1 111 ? 3.526 5.538 -50.451 1.00 70.12 111 GLU A C 1
ATOM 879 O O . GLU A 1 111 ? 2.576 6.271 -50.201 1.00 70.12 111 GLU A O 1
ATOM 884 N N . ARG A 1 112 ? 4.498 5.362 -49.553 1.00 66.75 112 ARG A N 1
ATOM 885 C CA . ARG A 1 112 ? 4.440 5.918 -48.188 1.00 66.75 112 ARG A CA 1
ATOM 886 C C . ARG A 1 112 ? 4.343 7.442 -48.103 1.00 66.75 112 ARG A C 1
ATOM 888 O O . ARG A 1 112 ? 4.055 7.975 -47.036 1.00 66.75 112 ARG A O 1
ATOM 895 N N . SER A 1 113 ? 4.622 8.174 -49.180 1.00 67.81 113 SER A N 1
ATOM 896 C CA . SER A 1 113 ? 4.487 9.636 -49.181 1.00 67.81 113 SER A CA 1
ATOM 897 C C . SER A 1 113 ? 3.052 10.133 -49.303 1.00 67.81 113 SER A C 1
ATOM 899 O O . SER A 1 113 ? 2.823 11.318 -49.073 1.00 67.81 113 SER A O 1
ATOM 901 N N . THR A 1 114 ? 2.110 9.264 -49.682 1.00 70.50 114 THR A N 1
ATOM 902 C CA . THR A 1 114 ? 0.684 9.604 -49.720 1.00 70.50 114 THR A CA 1
ATOM 903 C C . THR A 1 114 ? -0.001 9.378 -48.376 1.00 70.50 114 THR A C 1
ATOM 905 O O . THR A 1 114 ? -1.066 9.945 -48.138 1.00 70.50 114 THR A O 1
ATOM 908 N N . ASP A 1 115 ? 0.634 8.618 -47.482 1.00 80.00 115 ASP A N 1
ATOM 909 C CA . ASP A 1 115 ? 0.106 8.280 -46.165 1.00 80.00 115 ASP A CA 1
ATOM 910 C C . ASP A 1 115 ? 0.603 9.281 -45.118 1.00 80.00 115 ASP A C 1
ATOM 912 O O . ASP A 1 115 ? 1.755 9.263 -44.677 1.00 80.00 115 ASP A O 1
ATOM 916 N N . TYR A 1 116 ? -0.289 10.187 -44.720 1.00 83.19 116 TYR A N 1
ATOM 917 C CA . TYR A 1 116 ? -0.023 11.178 -43.683 1.00 83.19 116 TYR A CA 1
ATOM 918 C C . TYR A 1 116 ? -0.624 10.732 -42.359 1.00 83.19 116 TYR A C 1
ATOM 920 O O . TYR A 1 116 ? -1.827 10.497 -42.260 1.00 83.19 116 TYR A O 1
ATOM 928 N N . ALA A 1 117 ? 0.222 10.671 -41.336 1.00 85.50 117 ALA A N 1
ATOM 929 C CA . ALA A 1 117 ? -0.204 10.469 -39.961 1.00 85.50 117 ALA A CA 1
ATOM 930 C C . ALA A 1 117 ? -0.633 11.798 -39.324 1.00 85.50 117 ALA A C 1
ATOM 932 O O . ALA A 1 117 ? -0.099 12.862 -39.655 1.00 85.50 117 ALA A O 1
ATOM 933 N N . ASP A 1 118 ? -1.569 11.725 -38.379 1.00 85.88 118 ASP A N 1
ATOM 934 C CA . ASP A 1 118 ? -1.892 12.856 -37.512 1.00 85.88 118 ASP A CA 1
ATOM 935 C C . ASP A 1 118 ? -0.687 13.229 -36.634 1.00 85.88 118 ASP A C 1
ATOM 937 O O . ASP A 1 118 ? 0.128 12.374 -36.281 1.00 85.88 118 ASP A O 1
ATOM 941 N N . ALA A 1 119 ? -0.571 14.502 -36.257 1.00 84.00 119 ALA A N 1
ATOM 942 C CA . ALA A 1 119 ? 0.548 15.005 -35.464 1.00 84.00 119 ALA A CA 1
ATOM 943 C C . ALA A 1 119 ? 0.658 14.307 -34.098 1.00 84.00 119 ALA A C 1
ATOM 945 O O . ALA A 1 119 ? 1.773 14.113 -33.614 1.00 84.00 119 ALA A O 1
ATOM 946 N N . ALA A 1 120 ? -0.481 13.918 -33.516 1.00 85.12 120 ALA A N 1
ATOM 947 C CA . ALA A 1 120 ? -0.558 13.208 -32.245 1.00 85.12 120 ALA A CA 1
ATOM 948 C C . ALA A 1 120 ? -0.304 11.694 -32.362 1.00 85.12 120 ALA A C 1
ATOM 950 O O . ALA A 1 120 ? -0.070 11.048 -31.347 1.00 85.12 120 ALA A O 1
ATOM 951 N N . SER A 1 121 ? -0.327 11.125 -33.572 1.00 90.19 121 SER A N 1
ATOM 952 C CA . SER A 1 121 ? -0.148 9.683 -33.763 1.00 90.19 121 SER A CA 1
ATOM 953 C C . SER A 1 121 ? 1.303 9.253 -33.554 1.00 90.19 121 SER A C 1
ATOM 955 O O . SER A 1 121 ? 2.243 9.945 -33.960 1.00 90.19 121 SER A O 1
ATOM 957 N N . ILE A 1 122 ? 1.496 8.038 -33.036 1.00 90.50 122 ILE A N 1
ATOM 958 C CA . ILE A 1 122 ? 2.807 7.382 -32.930 1.00 90.50 122 ILE A CA 1
ATOM 959 C C . ILE A 1 122 ? 3.527 7.281 -34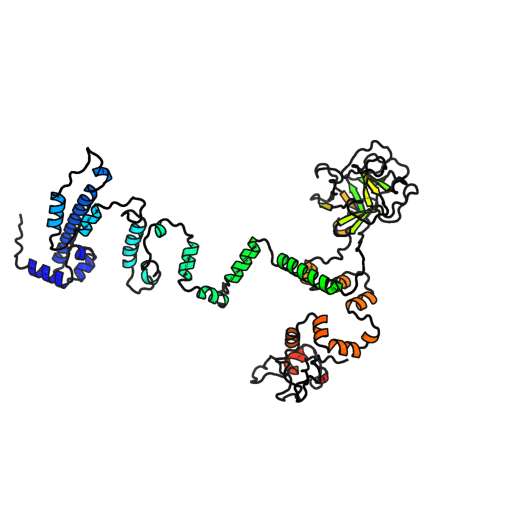.282 1.00 90.50 122 ILE A C 1
ATOM 961 O O . ILE A 1 122 ? 4.759 7.335 -34.339 1.00 90.50 122 ILE A O 1
ATOM 965 N N . GLN A 1 123 ? 2.768 7.188 -35.379 1.00 87.50 123 GLN A N 1
ATOM 966 C CA . GLN A 1 123 ? 3.287 7.072 -36.743 1.00 87.50 123 GLN A CA 1
ATOM 967 C C . GLN A 1 123 ? 3.859 8.394 -37.283 1.00 87.50 123 GLN A C 1
ATOM 969 O O . GLN A 1 123 ? 4.559 8.399 -38.299 1.00 87.50 123 GLN A O 1
ATOM 974 N N . SER A 1 124 ? 3.600 9.517 -36.604 1.00 88.94 124 SER A N 1
ATOM 975 C CA . SER A 1 124 ? 4.147 10.822 -36.964 1.00 88.94 124 SER A CA 1
ATOM 976 C C . SER A 1 124 ? 5.673 10.841 -36.871 1.00 88.94 124 SER A C 1
ATOM 978 O O . SER A 1 124 ? 6.283 10.331 -35.932 1.00 88.94 124 SER A O 1
ATOM 980 N N . LEU A 1 125 ? 6.323 11.529 -37.814 1.00 85.56 125 LEU A N 1
ATOM 981 C CA . LEU A 1 125 ? 7.764 11.801 -37.741 1.00 85.56 125 LEU A CA 1
ATOM 982 C C . LEU A 1 125 ? 8.144 12.701 -36.557 1.00 85.56 125 LEU A C 1
ATOM 984 O O . LEU A 1 125 ? 9.321 12.765 -36.198 1.00 85.56 125 LEU A O 1
ATOM 988 N N . PHE A 1 126 ? 7.162 13.388 -35.980 1.00 87.88 126 PHE A N 1
ATOM 989 C CA . PHE A 1 126 ? 7.317 14.256 -34.819 1.00 87.88 126 PHE A CA 1
ATOM 990 C C . PHE A 1 126 ? 6.813 13.603 -33.528 1.00 87.88 126 PHE A C 1
ATOM 992 O O . PHE A 1 126 ? 6.779 14.266 -32.495 1.00 87.88 126 PHE A O 1
ATOM 999 N N . SER A 1 127 ? 6.431 12.321 -33.570 1.00 91.75 127 SER A N 1
ATOM 1000 C CA . SER A 1 127 ? 5.946 11.622 -32.386 1.00 91.75 127 SER A CA 1
ATOM 1001 C C . SER A 1 127 ? 7.065 11.419 -31.353 1.00 91.75 127 SER A C 1
ATOM 1003 O O . SER A 1 127 ? 8.240 11.245 -31.714 1.00 91.75 127 SER A O 1
ATOM 1005 N N . PRO A 1 128 ? 6.717 11.356 -30.057 1.00 91.69 128 PRO A N 1
ATOM 1006 C CA . PRO A 1 128 ? 7.632 10.918 -29.008 1.00 91.69 128 PRO A CA 1
ATOM 1007 C C . PRO A 1 128 ? 8.256 9.545 -29.290 1.00 91.69 128 PRO A C 1
ATOM 1009 O O . PRO A 1 128 ? 9.434 9.341 -29.005 1.00 91.69 128 PRO A O 1
ATOM 1012 N N . GLY A 1 129 ? 7.525 8.618 -29.922 1.00 91.19 129 GLY A N 1
ATOM 1013 C CA . GLY A 1 129 ? 8.079 7.316 -30.306 1.00 91.19 129 GLY A CA 1
ATOM 1014 C C . GLY A 1 129 ? 9.181 7.424 -31.355 1.00 91.19 129 GLY A C 1
ATOM 1015 O O . GLY A 1 129 ? 10.225 6.782 -31.232 1.00 91.19 129 GLY A O 1
ATOM 1016 N N . ARG A 1 130 ? 9.021 8.295 -32.360 1.00 91.06 130 ARG A N 1
ATOM 1017 C CA . ARG A 1 130 ? 10.088 8.561 -33.333 1.00 91.06 130 ARG A CA 1
ATOM 1018 C C . ARG A 1 130 ? 11.316 9.174 -32.664 1.00 91.06 130 ARG A C 1
ATOM 1020 O O . ARG A 1 130 ? 12.441 8.810 -33.021 1.00 91.06 130 ARG A O 1
ATOM 1027 N N . TYR A 1 131 ? 11.105 10.074 -31.704 1.00 93.75 131 TYR A N 1
ATOM 1028 C CA . TYR A 1 131 ? 12.180 10.636 -30.892 1.00 93.75 131 TYR A CA 1
ATOM 1029 C C . TYR A 1 131 ? 12.904 9.548 -30.085 1.00 93.75 131 TYR A C 1
ATOM 1031 O O . TYR A 1 131 ? 14.130 9.472 -30.152 1.00 93.75 131 TYR A O 1
ATOM 1039 N N . ALA A 1 132 ? 12.171 8.647 -29.426 1.00 92.88 132 ALA A N 1
ATOM 1040 C CA . ALA A 1 132 ? 12.741 7.528 -28.679 1.00 92.88 132 ALA A CA 1
ATOM 1041 C C . ALA A 1 132 ? 13.592 6.602 -29.568 1.00 92.88 132 ALA A C 1
ATOM 1043 O O . ALA A 1 132 ? 14.714 6.268 -29.198 1.00 92.88 132 ALA A O 1
ATOM 1044 N N . VAL A 1 133 ? 13.135 6.271 -30.784 1.00 92.56 133 VAL A N 1
ATOM 1045 C CA . VAL A 1 133 ? 13.921 5.474 -31.752 1.00 92.56 133 VAL A CA 1
ATOM 1046 C C . VAL A 1 133 ? 15.213 6.180 -32.152 1.00 92.56 133 VAL A C 1
ATOM 1048 O O . VAL A 1 133 ? 16.266 5.550 -32.255 1.00 92.56 133 VAL A O 1
ATOM 1051 N N . ALA A 1 134 ? 15.146 7.484 -32.425 1.00 91.88 134 ALA A N 1
ATOM 1052 C CA . ALA A 1 134 ? 16.330 8.258 -32.780 1.00 91.88 134 ALA A CA 1
ATOM 1053 C C . ALA A 1 134 ? 17.324 8.315 -31.611 1.00 91.88 134 ALA A C 1
ATOM 1055 O O . ALA A 1 134 ? 18.520 8.115 -31.819 1.00 91.88 134 ALA A O 1
ATOM 1056 N N . LEU A 1 135 ? 16.822 8.524 -30.392 1.00 94.06 135 LEU A N 1
ATOM 1057 C CA . LEU A 1 135 ? 17.626 8.564 -29.178 1.00 94.06 135 LEU A CA 1
ATOM 1058 C C . LEU A 1 135 ? 18.278 7.210 -28.892 1.00 94.06 135 LEU A C 1
ATOM 1060 O O . LEU A 1 135 ? 19.475 7.168 -28.640 1.00 94.06 135 LEU A O 1
ATOM 1064 N N . TYR A 1 136 ? 17.532 6.111 -29.007 1.00 93.81 136 TYR A N 1
ATOM 1065 C CA . TYR A 1 136 ? 18.049 4.756 -28.826 1.00 93.81 136 TYR A CA 1
ATOM 1066 C C . TYR A 1 136 ? 19.176 4.439 -29.821 1.00 93.81 136 TYR A C 1
ATOM 1068 O O . TYR A 1 136 ? 20.225 3.943 -29.421 1.00 93.81 136 TYR A O 1
ATOM 1076 N N . LYS A 1 137 ? 19.032 4.822 -31.100 1.00 90.06 137 LYS A N 1
ATOM 1077 C CA . LYS A 1 137 ? 20.095 4.649 -32.110 1.00 90.06 137 LYS A CA 1
ATOM 1078 C C . LYS A 1 137 ? 21.379 5.403 -31.770 1.00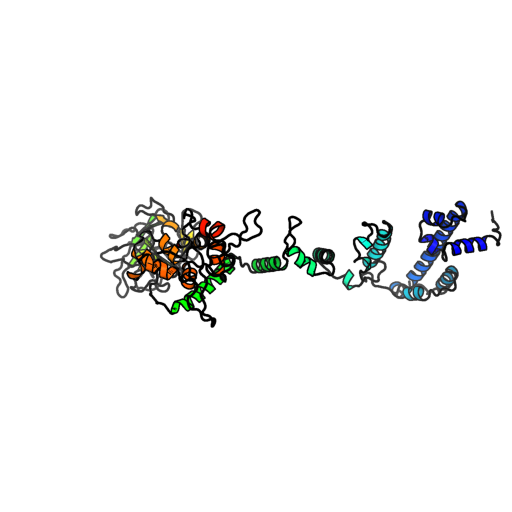 90.06 137 LYS A C 1
ATOM 1080 O O . LYS A 1 137 ? 22.465 4.883 -32.003 1.00 90.06 137 LYS A O 1
ATOM 1085 N N . VAL A 1 138 ? 21.260 6.625 -31.250 1.00 90.56 138 VAL A N 1
ATOM 1086 C CA . VAL A 1 138 ? 22.423 7.410 -30.809 1.00 90.56 138 VAL A CA 1
ATOM 1087 C C . VAL A 1 138 ? 23.017 6.810 -29.536 1.00 90.56 138 VAL A C 1
ATOM 1089 O O . VAL A 1 138 ? 24.230 6.664 -29.444 1.00 90.56 138 VAL A O 1
ATOM 1092 N N . ALA A 1 139 ? 22.170 6.416 -28.584 1.00 89.44 139 ALA A N 1
ATOM 1093 C CA . ALA A 1 139 ? 22.588 5.861 -27.305 1.00 89.44 139 ALA A CA 1
ATOM 1094 C C . ALA A 1 139 ? 23.337 4.530 -27.458 1.00 89.44 139 ALA A C 1
ATOM 1096 O O . ALA A 1 139 ? 24.360 4.333 -26.806 1.00 89.44 139 ALA A O 1
ATOM 1097 N N . LYS A 1 140 ? 22.875 3.656 -28.360 1.00 89.31 140 LYS A N 1
ATOM 1098 C CA . LYS A 1 140 ? 23.531 2.385 -28.688 1.00 89.31 140 LYS A CA 1
ATOM 1099 C C . LYS A 1 140 ? 24.949 2.573 -29.240 1.00 89.31 140 LYS A C 1
ATOM 1101 O O . LYS A 1 140 ? 25.807 1.734 -29.024 1.00 89.31 140 LYS A O 1
ATOM 1106 N N . ALA A 1 141 ? 25.225 3.690 -29.913 1.00 87.19 141 ALA A N 1
ATOM 1107 C CA . ALA A 1 141 ? 26.540 3.958 -30.492 1.00 87.19 141 ALA A CA 1
ATOM 1108 C C . ALA A 1 141 ? 27.593 4.459 -29.478 1.00 87.19 141 ALA A C 1
ATOM 1110 O O . ALA A 1 141 ? 28.744 4.654 -29.867 1.00 87.19 141 ALA A O 1
ATOM 1111 N N . PHE A 1 142 ? 27.235 4.711 -28.210 1.00 88.19 142 PHE A N 1
ATOM 1112 C CA . PHE A 1 142 ? 28.181 5.246 -27.217 1.00 88.19 142 PHE A CA 1
ATOM 1113 C C . PHE A 1 142 ? 29.108 4.200 -26.593 1.00 88.19 142 PHE A C 1
ATOM 1115 O O . PHE A 1 142 ? 30.203 4.554 -26.152 1.00 88.19 142 PHE A O 1
ATOM 1122 N N . HIS A 1 143 ? 28.681 2.942 -26.523 1.00 90.44 143 HIS A N 1
ATOM 1123 C CA . HIS A 1 143 ? 29.428 1.868 -25.876 1.00 90.44 143 HIS A CA 1
ATOM 1124 C C . HIS A 1 143 ? 29.571 0.677 -26.824 1.00 90.44 143 HIS A C 1
ATOM 1126 O O . HIS A 1 143 ? 28.740 0.473 -27.703 1.00 90.44 143 HIS A O 1
ATOM 1132 N N . GLU A 1 144 ? 30.654 -0.083 -26.669 1.00 87.50 144 GLU A N 1
ATOM 1133 C CA . GLU A 1 144 ? 30.880 -1.302 -27.448 1.00 87.50 144 GLU A CA 1
ATOM 1134 C C . GLU A 1 144 ? 29.876 -2.392 -27.050 1.00 87.50 144 GLU A C 1
ATOM 1136 O O . GLU A 1 144 ? 29.512 -2.509 -25.873 1.00 87.50 144 GLU A O 1
ATOM 1141 N N . GLU A 1 145 ? 29.458 -3.199 -28.029 1.00 83.25 145 GLU A N 1
ATOM 1142 C CA . GLU A 1 145 ? 28.530 -4.311 -27.810 1.00 83.25 145 GLU A CA 1
ATOM 1143 C C . GLU A 1 145 ? 29.114 -5.284 -26.772 1.00 83.25 145 GLU A C 1
ATOM 1145 O O . GLU A 1 145 ? 30.237 -5.771 -26.910 1.00 83.25 145 GLU A O 1
ATOM 1150 N N . GLY A 1 146 ? 28.355 -5.546 -25.704 1.00 78.81 146 GLY A N 1
ATOM 1151 C CA . GLY A 1 146 ? 28.770 -6.424 -24.602 1.00 78.81 146 GLY A CA 1
ATOM 1152 C C . GLY A 1 146 ? 29.437 -5.724 -23.411 1.00 78.81 146 GLY A C 1
ATOM 1153 O O . GLY A 1 146 ? 29.714 -6.375 -22.402 1.00 78.81 146 GLY A O 1
ATOM 1154 N N . SER A 1 147 ? 29.647 -4.404 -23.462 1.00 90.12 147 SER A N 1
ATOM 11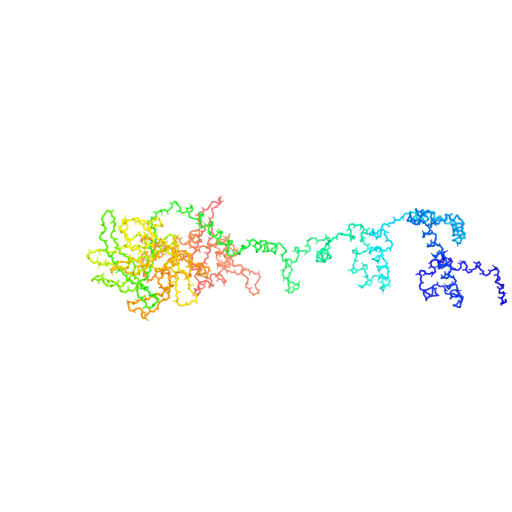55 C CA . SER A 1 147 ? 29.987 -3.627 -22.264 1.00 90.12 147 SER A CA 1
ATOM 1156 C C . SER A 1 147 ? 28.841 -3.664 -21.243 1.00 90.12 147 SER A C 1
ATOM 1158 O O . SER A 1 147 ? 27.666 -3.641 -21.609 1.00 90.12 147 SER A O 1
ATOM 1160 N N . ALA A 1 148 ? 29.158 -3.637 -19.945 1.00 88.31 148 ALA A N 1
ATOM 1161 C CA . ALA A 1 148 ? 28.147 -3.526 -18.885 1.00 88.31 148 ALA A CA 1
ATOM 1162 C C . ALA A 1 148 ? 27.338 -2.213 -18.961 1.00 88.31 148 ALA A C 1
ATOM 1164 O O . ALA A 1 148 ? 26.224 -2.137 -18.448 1.00 88.31 148 ALA A O 1
ATOM 1165 N N . LEU A 1 149 ? 27.898 -1.177 -19.600 1.00 89.69 149 LEU A N 1
ATOM 1166 C CA . LEU A 1 149 ? 27.237 0.114 -19.819 1.00 89.69 149 LEU A CA 1
ATOM 1167 C C . LEU A 1 149 ? 26.440 0.172 -21.128 1.00 89.69 149 LEU A C 1
ATOM 1169 O O . LEU A 1 149 ? 25.706 1.140 -21.348 1.00 89.69 149 LEU A O 1
ATOM 1173 N N . ASP A 1 150 ? 26.569 -0.844 -21.983 1.00 91.38 150 ASP A N 1
ATOM 1174 C CA . ASP A 1 150 ? 25.781 -0.938 -23.204 1.00 91.38 150 ASP A CA 1
ATOM 1175 C C . ASP A 1 150 ? 24.287 -0.967 -22.863 1.00 91.38 150 ASP A C 1
ATOM 1177 O O . ASP A 1 150 ? 23.851 -1.607 -21.900 1.00 91.38 150 ASP A O 1
ATOM 1181 N N . ILE A 1 151 ? 23.503 -0.214 -23.634 1.00 91.25 151 ILE A N 1
ATOM 1182 C CA . ILE A 1 151 ? 22.070 -0.048 -23.401 1.00 91.25 151 ILE A CA 1
ATOM 1183 C C . ILE A 1 151 ? 21.336 -1.383 -23.513 1.00 91.25 151 ILE A C 1
ATOM 1185 O O . ILE A 1 151 ? 20.472 -1.653 -22.683 1.00 91.25 151 ILE A O 1
ATOM 1189 N N . ASP A 1 152 ? 21.750 -2.239 -24.447 1.00 90.94 152 ASP A N 1
ATOM 1190 C CA . ASP A 1 152 ? 21.127 -3.544 -24.673 1.00 90.94 152 ASP A CA 1
ATOM 1191 C C . ASP A 1 152 ? 21.456 -4.541 -23.548 1.00 90.94 152 ASP A C 1
ATOM 1193 O O . ASP A 1 152 ? 20.634 -5.398 -23.225 1.00 90.94 152 ASP A O 1
ATOM 1197 N N . THR A 1 153 ? 22.619 -4.396 -22.899 1.00 88.81 153 THR A N 1
ATOM 1198 C CA . THR A 1 153 ? 23.023 -5.215 -21.745 1.00 88.81 153 THR A CA 1
ATOM 1199 C C . THR A 1 153 ? 22.285 -4.800 -20.473 1.00 88.81 153 THR A C 1
ATOM 1201 O O . THR A 1 153 ? 21.761 -5.647 -19.752 1.00 88.81 153 THR A O 1
ATOM 1204 N N . ARG A 1 154 ? 22.237 -3.495 -20.171 1.00 88.25 154 ARG A N 1
ATOM 1205 C CA . ARG A 1 154 ? 21.639 -2.983 -18.922 1.00 88.25 154 ARG A CA 1
ATOM 1206 C C . ARG A 1 154 ? 20.114 -2.881 -18.967 1.00 88.25 154 ARG A C 1
ATOM 1208 O O . ARG A 1 154 ? 19.477 -2.859 -17.916 1.00 88.25 154 ARG A O 1
ATOM 1215 N N . ARG A 1 155 ? 19.539 -2.751 -20.165 1.00 89.00 155 ARG A N 1
ATOM 1216 C CA . ARG A 1 155 ? 18.102 -2.575 -20.421 1.00 89.00 155 ARG A CA 1
ATOM 1217 C C . ARG A 1 155 ? 17.674 -3.380 -21.658 1.00 89.00 155 ARG A C 1
ATOM 1219 O O . ARG A 1 155 ? 17.365 -2.798 -22.701 1.00 89.00 155 ARG A O 1
ATOM 1226 N N . PRO A 1 156 ? 17.656 -4.723 -21.556 1.00 88.88 156 PRO A N 1
ATOM 1227 C CA . PRO A 1 156 ? 17.271 -5.595 -22.666 1.00 88.88 156 PRO A CA 1
ATOM 1228 C C . PRO A 1 156 ? 15.794 -5.459 -23.057 1.00 88.88 156 PRO A C 1
ATOM 1230 O O . PRO A 1 156 ? 15.408 -5.900 -24.127 1.00 88.88 156 PRO A O 1
ATOM 1233 N N . ASP A 1 157 ? 14.970 -4.841 -22.220 1.00 88.94 157 ASP A N 1
ATOM 1234 C CA . ASP A 1 157 ? 13.567 -4.532 -22.487 1.00 88.94 157 ASP A CA 1
ATOM 1235 C C . ASP A 1 157 ? 13.387 -3.461 -23.580 1.00 88.94 157 ASP A C 1
ATOM 1237 O O . ASP A 1 157 ? 12.448 -3.532 -24.369 1.00 88.94 157 ASP A O 1
ATOM 1241 N N . LEU A 1 158 ? 14.302 -2.487 -23.687 1.00 91.00 158 LEU A N 1
ATOM 1242 C CA . LEU A 1 158 ? 14.138 -1.349 -24.603 1.00 91.00 158 LEU A CA 1
ATOM 1243 C C . LEU A 1 158 ? 14.232 -1.740 -26.082 1.00 91.00 158 LEU A C 1
ATOM 1245 O O . LEU A 1 158 ? 13.599 -1.100 -26.920 1.00 91.00 158 LEU A O 1
ATOM 1249 N N . LYS A 1 159 ? 15.013 -2.775 -26.411 1.00 88.69 159 LYS A N 1
ATOM 1250 C CA . LYS A 1 159 ? 15.116 -3.296 -27.786 1.00 88.69 159 LYS A CA 1
ATOM 1251 C C . LYS A 1 159 ? 13.834 -4.005 -28.239 1.00 88.69 159 LYS A C 1
ATOM 1253 O O . LYS A 1 159 ? 13.516 -3.965 -29.424 1.00 88.69 159 LYS A O 1
ATOM 1258 N N . ASP A 1 160 ? 13.113 -4.610 -27.296 1.00 89.81 160 ASP A N 1
ATOM 1259 C CA . ASP A 1 160 ? 11.910 -5.409 -27.540 1.00 89.81 160 ASP A CA 1
ATOM 1260 C C . ASP A 1 160 ? 10.630 -4.571 -27.328 1.00 89.81 160 ASP A C 1
ATOM 1262 O O . ASP A 1 160 ? 9.515 -5.069 -27.496 1.00 89.81 160 ASP A O 1
ATOM 1266 N N . LEU A 1 161 ? 10.778 -3.279 -26.999 1.00 90.50 161 LEU A N 1
ATOM 1267 C CA . LEU A 1 161 ? 9.675 -2.346 -26.791 1.00 90.50 161 LEU A CA 1
ATOM 1268 C C . LEU A 1 161 ? 8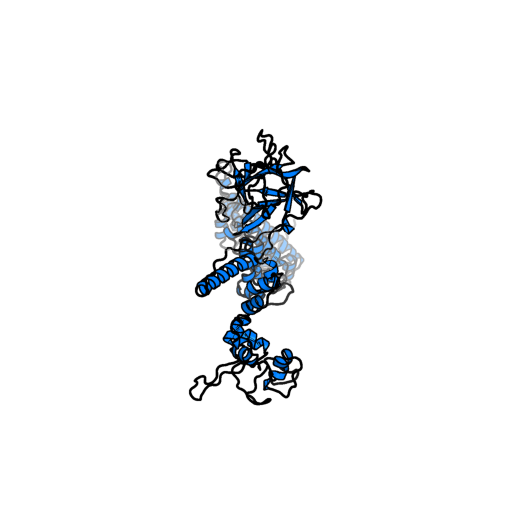.877 -2.137 -28.086 1.00 90.50 161 LEU A C 1
ATOM 1270 O O . LEU A 1 161 ? 9.351 -1.552 -29.065 1.00 90.50 161 LEU A O 1
ATOM 1274 N N . ILE A 1 162 ? 7.616 -2.560 -28.061 1.00 92.75 162 ILE A N 1
ATOM 1275 C CA . ILE A 1 162 ? 6.688 -2.398 -29.179 1.00 92.75 162 ILE A CA 1
ATOM 1276 C C . ILE A 1 162 ? 6.148 -0.967 -29.186 1.00 92.75 162 ILE A C 1
ATOM 1278 O O . ILE A 1 162 ? 5.406 -0.567 -28.295 1.00 92.75 162 ILE A O 1
ATOM 1282 N N . LEU A 1 163 ? 6.467 -0.201 -30.231 1.00 92.69 163 LEU A N 1
ATOM 1283 C CA . LEU A 1 163 ? 5.956 1.160 -30.404 1.00 92.69 163 LEU A CA 1
ATOM 1284 C C . LEU A 1 163 ? 4.529 1.133 -30.953 1.00 92.69 163 LEU A C 1
ATOM 1286 O O . LEU A 1 163 ? 4.302 0.918 -32.144 1.00 92.69 163 LEU A O 1
ATOM 1290 N N . SER A 1 164 ? 3.570 1.374 -30.070 1.00 92.62 164 SER A N 1
ATOM 1291 C CA . SER A 1 164 ? 2.136 1.389 -30.351 1.00 92.62 164 SER A CA 1
ATOM 1292 C C . SER A 1 164 ? 1.464 2.633 -29.763 1.00 92.62 164 SER A C 1
ATOM 1294 O O . SER A 1 164 ? 2.006 3.293 -28.874 1.00 92.62 164 SER A O 1
ATOM 1296 N N . GLU A 1 165 ? 0.259 2.951 -30.240 1.00 90.44 165 GLU A N 1
ATOM 1297 C CA . GLU A 1 165 ? -0.535 4.060 -29.690 1.00 90.44 165 GLU A CA 1
ATOM 1298 C C . GLU A 1 165 ? -0.852 3.853 -28.203 1.00 90.44 165 GLU A C 1
ATOM 1300 O O . GLU A 1 165 ? -0.878 4.814 -27.439 1.00 90.44 165 GLU A O 1
ATOM 1305 N N . THR A 1 166 ? -1.035 2.603 -27.762 1.00 91.50 166 THR A N 1
ATOM 1306 C CA . THR A 1 166 ? -1.242 2.290 -26.344 1.00 91.50 166 THR A CA 1
ATOM 1307 C C . THR A 1 166 ? 0.010 2.600 -25.536 1.00 91.50 166 THR A C 1
ATOM 1309 O O . THR A 1 166 ? -0.077 3.349 -24.574 1.00 91.50 166 THR A O 1
ATOM 1312 N N . THR A 1 167 ? 1.194 2.150 -25.966 1.00 90.12 167 THR A N 1
ATOM 1313 C CA . THR A 1 167 ? 2.451 2.452 -25.250 1.00 90.12 167 THR A CA 1
ATOM 1314 C C . THR A 1 167 ? 2.800 3.939 -25.201 1.00 90.12 167 THR A C 1
ATOM 1316 O O . THR A 1 167 ? 3.537 4.359 -24.318 1.00 90.12 167 THR A O 1
ATOM 1319 N N . MET A 1 168 ? 2.302 4.738 -26.149 1.00 91.25 168 MET A N 1
ATOM 1320 C CA . MET A 1 168 ? 2.534 6.183 -26.163 1.00 91.25 168 MET A CA 1
ATOM 1321 C C . MET A 1 168 ? 1.571 6.943 -25.249 1.00 91.25 168 MET A C 1
ATOM 1323 O O . MET A 1 168 ? 1.987 7.909 -24.615 1.00 91.25 168 MET A O 1
ATOM 1327 N N . ASN A 1 169 ? 0.300 6.539 -25.216 1.00 91.31 169 ASN A N 1
ATOM 1328 C CA . ASN A 1 169 ? -0.767 7.320 -24.586 1.00 91.31 169 ASN A CA 1
ATOM 1329 C C . ASN A 1 169 ? -1.233 6.756 -23.237 1.00 91.31 169 ASN A C 1
ATOM 1331 O O . ASN A 1 169 ? -1.915 7.456 -22.495 1.00 91.31 169 ASN A O 1
ATOM 1335 N N . GLN A 1 170 ? -0.919 5.498 -22.919 1.00 93.31 170 GLN A N 1
ATOM 1336 C CA . GLN A 1 170 ? -1.311 4.889 -21.655 1.00 93.31 170 GLN A CA 1
ATOM 1337 C C . GLN A 1 170 ? -0.493 5.482 -20.506 1.00 93.31 170 GLN A C 1
ATOM 1339 O O . GLN A 1 170 ? 0.729 5.354 -20.458 1.00 93.31 170 GLN A O 1
ATOM 1344 N N . GLU A 1 171 ? -1.190 6.092 -19.552 1.00 94.31 171 GLU A N 1
ATOM 1345 C CA . GLU A 1 171 ? -0.587 6.558 -18.310 1.00 94.31 171 GLU A CA 1
ATOM 1346 C C . GLU A 1 171 ? -0.380 5.375 -17.361 1.00 94.31 171 GLU A C 1
ATOM 1348 O O . GLU A 1 171 ? -1.314 4.644 -17.026 1.00 94.31 171 GLU A O 1
ATOM 1353 N N . ILE A 1 172 ? 0.867 5.186 -16.941 1.00 93.44 172 ILE A N 1
ATOM 1354 C CA . ILE A 1 172 ? 1.294 4.158 -15.991 1.00 93.44 172 ILE A CA 1
ATOM 1355 C C . ILE A 1 172 ? 2.202 4.796 -14.950 1.00 93.44 172 ILE A C 1
ATOM 1357 O O . ILE A 1 172 ? 2.869 5.799 -15.224 1.00 93.44 172 ILE A O 1
ATOM 1361 N N . THR A 1 173 ? 2.231 4.237 -13.742 1.00 95.50 173 THR A N 1
ATOM 1362 C CA . THR A 1 173 ? 3.083 4.798 -12.697 1.00 95.50 173 THR A CA 1
ATOM 1363 C C . THR A 1 173 ? 4.543 4.432 -12.963 1.00 95.50 173 THR A C 1
ATOM 1365 O O . THR A 1 173 ? 4.878 3.308 -13.341 1.00 95.50 173 THR A O 1
ATOM 1368 N N . SER A 1 174 ? 5.446 5.388 -12.740 1.00 93.31 174 SER A N 1
ATOM 1369 C CA . SER A 1 174 ? 6.884 5.145 -12.891 1.00 93.31 174 SER A CA 1
ATOM 1370 C C . SER A 1 174 ? 7.395 4.061 -11.937 1.00 93.31 174 SER A C 1
ATOM 1372 O O . SER A 1 174 ? 8.402 3.422 -12.228 1.00 93.31 174 SER A O 1
ATOM 1374 N N . LEU A 1 175 ? 6.722 3.865 -10.797 1.00 94.31 175 LEU A N 1
ATOM 1375 C CA . LEU A 1 175 ? 7.095 2.855 -9.814 1.00 94.31 175 LEU A CA 1
ATOM 1376 C C . LEU A 1 175 ? 6.732 1.447 -10.291 1.00 94.31 175 LEU A C 1
ATOM 1378 O O . LEU A 1 175 ? 7.559 0.552 -10.150 1.00 94.31 175 LEU A O 1
ATOM 1382 N N . ASP A 1 176 ? 5.564 1.268 -10.911 1.00 90.81 176 ASP A N 1
ATOM 1383 C CA . ASP A 1 176 ? 5.152 -0.029 -11.462 1.00 90.81 176 ASP A CA 1
ATOM 1384 C C . ASP A 1 176 ? 6.109 -0.484 -12.566 1.00 90.81 176 ASP A C 1
ATOM 1386 O O . ASP A 1 176 ? 6.547 -1.630 -12.571 1.00 90.81 176 ASP A O 1
ATOM 1390 N N . LEU A 1 177 ? 6.538 0.442 -13.432 1.00 90.19 177 LEU A N 1
ATOM 1391 C CA . LEU A 1 177 ? 7.574 0.170 -14.432 1.00 90.19 177 LEU A CA 1
ATOM 1392 C C . LEU A 1 177 ? 8.904 -0.248 -13.797 1.00 90.19 177 LEU A C 1
ATOM 1394 O O . LEU A 1 177 ? 9.561 -1.171 -14.272 1.00 90.19 177 LEU A O 1
ATOM 1398 N N . LEU A 1 178 ? 9.339 0.435 -12.735 1.00 90.75 178 LEU A N 1
ATOM 1399 C CA . LEU A 1 178 ? 10.565 0.058 -12.027 1.00 90.75 178 LEU A CA 1
ATOM 1400 C C . LEU A 1 178 ? 10.436 -1.324 -11.384 1.00 90.75 178 LEU A C 1
ATOM 1402 O O . LEU A 1 178 ? 11.393 -2.096 -11.403 1.00 90.75 178 LEU A O 1
ATOM 1406 N N . LEU A 1 179 ? 9.266 -1.638 -10.837 1.00 88.75 179 LEU A N 1
ATOM 1407 C CA . LEU A 1 179 ? 8.988 -2.925 -10.224 1.00 88.75 179 LEU A CA 1
ATOM 1408 C C . LEU A 1 179 ? 9.001 -4.051 -11.265 1.00 88.75 179 LEU A C 1
ATOM 1410 O O . LEU A 1 179 ? 9.699 -5.043 -11.061 1.00 88.75 179 LEU A O 1
ATOM 1414 N N . GLU A 1 180 ? 8.323 -3.860 -12.398 1.00 88.12 180 GLU A N 1
ATOM 1415 C CA . GLU A 1 180 ? 8.332 -4.779 -13.542 1.00 88.12 180 GLU A CA 1
ATOM 1416 C C . GLU A 1 180 ? 9.766 -5.036 -14.026 1.00 88.12 180 GLU A C 1
ATOM 1418 O O . GLU A 1 180 ? 10.181 -6.181 -14.208 1.00 88.12 180 GLU A O 1
ATOM 1423 N N . MET A 1 181 ? 10.572 -3.977 -14.130 1.00 86.56 181 MET A N 1
ATOM 1424 C CA . MET A 1 181 ? 11.979 -4.064 -14.522 1.00 86.56 181 MET A CA 1
ATOM 1425 C C . MET A 1 181 ? 12.848 -4.846 -13.527 1.00 86.56 181 MET A C 1
ATOM 1427 O O . MET A 1 181 ? 13.737 -5.591 -13.941 1.00 86.56 181 MET A O 1
ATOM 1431 N N . LEU A 1 182 ? 12.630 -4.672 -12.219 1.00 85.50 182 LEU A N 1
ATOM 1432 C CA . LEU A 1 182 ? 13.412 -5.345 -11.175 1.00 85.50 182 LEU A CA 1
ATOM 1433 C C . LEU A 1 182 ? 13.014 -6.817 -11.008 1.00 85.50 182 LEU A C 1
ATOM 1435 O O . LEU A 1 182 ? 13.877 -7.678 -10.810 1.00 85.50 182 LEU A O 1
ATOM 1439 N N . GLN A 1 183 ? 11.721 -7.120 -11.102 1.00 83.94 183 GLN A N 1
ATOM 1440 C CA . GLN A 1 183 ? 11.209 -8.489 -11.037 1.00 83.94 183 GLN A CA 1
ATOM 1441 C C . GLN A 1 183 ? 11.567 -9.262 -12.317 1.00 83.94 183 GLN A C 1
ATOM 1443 O O . GLN A 1 183 ? 12.029 -10.412 -12.266 1.00 83.94 183 GLN A O 1
ATOM 1448 N N . GLY A 1 184 ? 11.459 -8.607 -13.475 1.00 78.06 184 GLY A N 1
ATOM 1449 C CA . GLY A 1 184 ? 11.471 -9.266 -14.776 1.00 78.06 184 GLY A CA 1
ATOM 1450 C C . GLY A 1 184 ? 10.322 -10.274 -14.892 1.00 78.06 184 GLY A C 1
ATOM 1451 O O . GLY A 1 184 ? 9.334 -10.196 -14.170 1.00 78.06 184 GLY A O 1
ATOM 1452 N N . ASN A 1 185 ? 10.476 -11.289 -15.744 1.00 66.38 185 ASN A N 1
ATOM 1453 C CA . ASN A 1 185 ? 9.428 -12.296 -15.980 1.00 66.38 185 ASN A CA 1
ATOM 1454 C C . ASN A 1 185 ? 9.299 -13.372 -14.879 1.00 66.38 185 ASN A C 1
ATOM 1456 O O . ASN A 1 185 ? 8.612 -14.369 -15.091 1.00 66.38 185 ASN A O 1
ATOM 1460 N N . ASP A 1 186 ? 9.979 -13.231 -13.737 1.00 74.56 186 ASP A N 1
ATOM 1461 C CA . ASP A 1 186 ? 10.012 -14.266 -12.698 1.00 74.56 186 ASP A CA 1
ATOM 1462 C C . ASP A 1 186 ? 9.382 -13.785 -11.389 1.00 74.56 186 ASP A C 1
ATOM 1464 O O . ASP A 1 186 ? 10.038 -13.216 -10.512 1.00 74.56 186 ASP A O 1
ATOM 1468 N N . SER A 1 187 ? 8.092 -14.084 -11.241 1.00 69.06 187 SER A N 1
ATOM 1469 C CA . SER A 1 187 ? 7.313 -13.816 -10.030 1.00 69.06 187 SER A CA 1
ATOM 1470 C C . SER A 1 187 ? 7.851 -14.536 -8.787 1.00 69.06 187 SER A C 1
ATOM 1472 O O . SER A 1 187 ? 7.526 -14.149 -7.666 1.00 69.06 187 SER A O 1
ATOM 1474 N N . ASN A 1 188 ? 8.689 -15.570 -8.939 1.00 75.12 188 ASN A N 1
ATOM 1475 C CA . ASN A 1 188 ? 9.244 -16.296 -7.795 1.00 75.12 188 ASN A CA 1
ATOM 1476 C C . ASN A 1 188 ? 10.360 -15.528 -7.084 1.00 75.12 188 ASN A C 1
ATOM 1478 O O . ASN A 1 188 ? 10.651 -15.827 -5.924 1.00 75.12 188 ASN A O 1
ATOM 1482 N N . LYS A 1 189 ? 10.954 -14.512 -7.727 1.00 78.50 189 LYS A N 1
ATOM 1483 C CA . LYS A 1 189 ? 11.986 -13.679 -7.096 1.00 78.50 189 LYS A CA 1
ATOM 1484 C C . LYS A 1 189 ? 11.463 -12.946 -5.867 1.00 78.50 189 LYS A C 1
ATOM 1486 O O . LYS A 1 189 ? 12.186 -12.862 -4.882 1.00 78.50 189 LYS A O 1
ATOM 1491 N N . LEU A 1 190 ? 10.215 -12.470 -5.895 1.00 81.25 190 LEU A N 1
ATOM 1492 C CA . LEU A 1 190 ? 9.591 -11.827 -4.735 1.00 81.25 190 LEU A CA 1
ATOM 1493 C C . LEU A 1 190 ? 9.452 -12.795 -3.559 1.00 81.25 190 LEU A C 1
ATOM 1495 O O . LEU A 1 190 ? 9.824 -12.457 -2.441 1.00 81.25 190 LEU A O 1
ATOM 1499 N N . ASN A 1 191 ? 9.003 -14.026 -3.817 1.00 81.75 191 ASN A N 1
ATOM 1500 C CA . ASN A 1 191 ? 8.895 -15.046 -2.773 1.00 81.75 191 ASN A CA 1
ATOM 1501 C C . ASN A 1 191 ? 10.270 -15.382 -2.174 1.00 81.75 191 ASN A C 1
ATOM 1503 O O . ASN A 1 191 ? 10.377 -15.592 -0.969 1.00 81.75 191 ASN A O 1
ATOM 1507 N N . ALA A 1 192 ? 11.337 -15.375 -2.979 1.00 83.12 192 ALA A N 1
ATOM 1508 C CA . ALA A 1 192 ? 12.694 -15.609 -2.489 1.00 83.12 192 ALA A CA 1
ATOM 1509 C C . ALA A 1 192 ? 13.189 -14.509 -1.525 1.00 83.12 192 ALA A C 1
ATOM 1511 O O . ALA A 1 192 ? 13.963 -14.808 -0.611 1.00 83.12 192 ALA A O 1
ATOM 1512 N N . LEU A 1 193 ? 12.713 -13.262 -1.666 1.00 84.94 193 LEU A N 1
ATOM 1513 C CA . LEU A 1 193 ? 13.068 -12.151 -0.768 1.00 84.94 193 LEU A CA 1
ATOM 1514 C C . LEU A 1 193 ? 12.545 -12.343 0.662 1.00 84.94 193 LEU A C 1
ATOM 1516 O O . LEU A 1 193 ? 13.171 -11.835 1.591 1.00 84.94 193 LEU A O 1
ATOM 1520 N N . SER A 1 194 ? 11.471 -13.117 0.851 1.00 83.94 194 SER A N 1
ATOM 1521 C CA . SER A 1 194 ? 10.951 -13.452 2.188 1.00 83.94 194 SER A CA 1
ATOM 1522 C C . SER A 1 194 ? 11.912 -14.343 2.984 1.00 83.94 194 SER A C 1
ATOM 1524 O O . SER A 1 194 ? 11.924 -14.321 4.210 1.00 83.94 194 SER A O 1
ATOM 1526 N N . THR A 1 195 ? 12.760 -15.101 2.282 1.00 83.75 195 THR A N 1
ATOM 1527 C CA . THR A 1 195 ? 13.731 -16.037 2.874 1.00 83.75 195 THR A CA 1
ATOM 1528 C C . THR A 1 195 ? 15.168 -15.517 2.870 1.00 83.75 195 THR A C 1
ATOM 1530 O O . THR A 1 195 ? 16.060 -16.159 3.424 1.00 83.75 195 THR A O 1
ATOM 1533 N N . SER A 1 196 ? 15.416 -14.369 2.234 1.00 82.00 196 SER A N 1
ATOM 1534 C CA . SER A 1 196 ? 16.739 -13.750 2.189 1.00 82.00 196 SER A CA 1
ATOM 1535 C C . SER A 1 196 ? 16.950 -12.848 3.403 1.00 82.00 196 SER A C 1
ATOM 1537 O O . SER A 1 196 ? 16.094 -12.037 3.733 1.00 82.00 196 SER A O 1
ATOM 1539 N N . PHE A 1 197 ? 18.117 -12.951 4.037 1.00 79.69 197 PHE A N 1
ATOM 1540 C CA . PHE A 1 197 ? 18.485 -12.149 5.215 1.00 79.69 197 PHE A CA 1
ATOM 1541 C C . PHE A 1 197 ? 19.520 -11.053 4.908 1.00 79.69 197 PHE A C 1
ATOM 1543 O O . PHE A 1 197 ? 19.935 -10.316 5.798 1.00 79.69 197 PHE A O 1
ATOM 1550 N N . PHE A 1 198 ? 19.973 -10.950 3.656 1.00 71.75 198 PHE A N 1
ATOM 1551 C CA . PHE A 1 198 ? 20.914 -9.924 3.207 1.00 71.75 198 PHE A CA 1
ATOM 1552 C C . PHE A 1 198 ? 20.415 -9.311 1.895 1.00 71.75 198 PHE A C 1
ATOM 1554 O O . PHE A 1 198 ? 20.047 -10.075 0.997 1.00 71.75 198 PHE A O 1
ATOM 1561 N N . PRO A 1 199 ? 20.446 -7.975 1.710 1.00 69.62 199 PRO A N 1
ATOM 1562 C CA . PRO A 1 199 ? 20.980 -6.915 2.589 1.00 69.62 199 PRO A CA 1
ATOM 1563 C C . PRO A 1 199 ? 20.041 -6.511 3.751 1.00 69.62 199 PRO A C 1
ATOM 1565 O O . PRO A 1 199 ? 18.934 -7.020 3.840 1.00 69.62 199 PRO A O 1
ATOM 1568 N N . MET A 1 200 ? 20.485 -5.587 4.626 1.00 65.62 200 MET A N 1
ATOM 1569 C CA . MET A 1 200 ? 19.871 -5.157 5.915 1.00 65.62 200 MET A CA 1
ATOM 1570 C C . MET A 1 200 ? 18.366 -4.792 5.904 1.00 65.62 200 MET A C 1
ATOM 1572 O O . MET A 1 200 ? 17.789 -4.584 6.964 1.00 65.62 200 MET A O 1
ATOM 1576 N N . THR A 1 201 ? 17.735 -4.668 4.736 1.00 79.56 201 THR A N 1
ATOM 1577 C CA . THR A 1 201 ? 16.302 -4.362 4.569 1.00 79.56 201 THR A CA 1
ATOM 1578 C C . THR A 1 201 ? 15.451 -5.593 4.240 1.00 79.56 201 THR A C 1
ATOM 1580 O O . THR A 1 201 ? 14.259 -5.454 3.988 1.00 79.56 201 THR A O 1
ATOM 1583 N N . LEU A 1 202 ? 16.059 -6.779 4.179 1.00 82.75 202 LEU A N 1
ATOM 1584 C CA . LEU A 1 202 ? 15.391 -8.068 4.020 1.00 82.75 202 LEU A CA 1
ATOM 1585 C C . LEU A 1 202 ? 15.375 -8.808 5.371 1.00 82.75 202 LEU A C 1
ATOM 1587 O O . LEU A 1 202 ? 16.268 -8.575 6.191 1.00 82.75 202 LEU A O 1
ATOM 1591 N N . PRO A 1 203 ? 14.395 -9.689 5.632 1.00 88.81 203 PRO A N 1
ATOM 1592 C CA . PRO A 1 203 ? 13.431 -10.267 4.689 1.00 88.81 203 PRO A CA 1
ATOM 1593 C C . PRO A 1 203 ? 12.263 -9.341 4.327 1.00 88.81 203 PRO A C 1
ATOM 1595 O O . PRO A 1 203 ? 11.725 -8.635 5.176 1.00 88.81 203 PRO A O 1
ATOM 1598 N N . TYR A 1 204 ? 11.856 -9.376 3.055 1.00 86.94 204 TYR A N 1
ATOM 1599 C CA . TYR A 1 204 ? 10.652 -8.703 2.558 1.00 86.94 204 TYR A CA 1
ATOM 1600 C C . TYR A 1 204 ? 9.627 -9.751 2.125 1.00 86.94 204 TYR A C 1
ATOM 1602 O O . TYR A 1 204 ? 9.874 -10.513 1.190 1.00 86.94 204 TYR A O 1
ATOM 1610 N N . ASP A 1 205 ? 8.482 -9.780 2.806 1.00 88.75 205 ASP A N 1
ATOM 1611 C CA . ASP A 1 205 ? 7.342 -10.629 2.467 1.00 88.75 205 ASP A CA 1
ATOM 1612 C C . ASP A 1 205 ? 6.200 -9.758 1.918 1.00 88.75 205 ASP A C 1
ATOM 1614 O O . ASP A 1 205 ? 5.536 -9.010 2.643 1.00 88.75 205 ASP A O 1
ATOM 1618 N N . ASP A 1 206 ? 5.991 -9.848 0.605 1.00 87.00 206 ASP A N 1
ATOM 1619 C CA . ASP A 1 206 ? 4.944 -9.124 -0.120 1.00 87.00 206 ASP A CA 1
ATOM 1620 C C . ASP A 1 206 ? 3.538 -9.486 0.387 1.00 87.00 206 ASP A C 1
ATOM 1622 O O . ASP A 1 206 ? 2.689 -8.620 0.577 1.00 87.00 206 ASP A O 1
ATOM 1626 N N . ARG A 1 207 ? 3.288 -10.760 0.712 1.00 87.88 207 ARG A N 1
ATOM 1627 C CA . ARG A 1 207 ? 1.966 -11.184 1.193 1.00 87.88 207 ARG A CA 1
ATOM 1628 C C . ARG A 1 207 ? 1.697 -10.635 2.581 1.00 87.88 207 ARG A C 1
ATOM 1630 O O . ARG A 1 207 ? 0.602 -10.144 2.839 1.00 87.88 207 ARG A O 1
ATOM 1637 N N . LEU A 1 208 ? 2.694 -10.694 3.462 1.00 87.50 208 LEU A N 1
ATOM 1638 C CA . LEU A 1 208 ? 2.577 -10.132 4.804 1.00 87.50 208 LEU A CA 1
ATOM 1639 C C . LEU A 1 208 ? 2.340 -8.620 4.752 1.00 87.50 208 LEU A C 1
ATOM 1641 O O . LEU A 1 208 ? 1.470 -8.120 5.459 1.00 87.50 208 LEU A O 1
ATOM 1645 N N . THR A 1 209 ? 3.070 -7.903 3.893 1.00 89.19 209 THR A N 1
ATOM 1646 C CA . THR A 1 209 ? 2.910 -6.448 3.750 1.00 89.19 209 THR A CA 1
ATOM 1647 C C . THR A 1 209 ? 1.568 -6.058 3.130 1.00 89.19 209 THR A C 1
ATOM 1649 O O . THR A 1 209 ? 0.961 -5.078 3.558 1.00 89.19 209 THR A O 1
ATOM 1652 N N . GLN A 1 210 ? 1.039 -6.844 2.189 1.00 89.69 210 GLN A N 1
ATOM 1653 C CA . GLN A 1 210 ? -0.323 -6.659 1.678 1.00 89.69 210 GLN A CA 1
ATOM 1654 C C . GLN A 1 210 ? -1.380 -6.913 2.757 1.00 89.69 210 GLN A C 1
ATOM 1656 O O . GLN A 1 210 ? -2.336 -6.146 2.862 1.00 89.69 210 GLN A O 1
ATOM 1661 N N . ILE A 1 211 ? -1.204 -7.951 3.583 1.00 87.94 211 ILE A N 1
ATOM 1662 C CA . ILE A 1 211 ? -2.095 -8.228 4.717 1.00 87.94 211 ILE A CA 1
ATOM 1663 C C . ILE A 1 211 ? -2.057 -7.062 5.705 1.00 87.94 211 ILE A C 1
ATOM 1665 O O . ILE A 1 211 ? -3.116 -6.556 6.064 1.00 87.94 211 ILE A O 1
ATOM 1669 N N . SER A 1 212 ? -0.873 -6.589 6.106 1.00 85.00 212 SER A N 1
ATOM 1670 C CA . SER A 1 212 ? -0.769 -5.461 7.038 1.00 85.00 212 SER A CA 1
ATOM 1671 C C . SER A 1 212 ? -1.389 -4.193 6.457 1.00 85.00 212 SER A C 1
ATOM 1673 O O . SER A 1 212 ? -2.200 -3.562 7.123 1.00 85.00 212 SER A O 1
ATOM 1675 N N . ALA A 1 213 ? -1.113 -3.872 5.189 1.00 88.00 213 ALA A N 1
ATOM 1676 C CA . ALA A 1 213 ? -1.695 -2.707 4.527 1.00 88.00 213 ALA A CA 1
ATOM 1677 C C . ALA A 1 213 ? -3.227 -2.796 4.421 1.00 88.00 213 ALA A C 1
ATOM 1679 O O . ALA A 1 213 ? -3.920 -1.797 4.608 1.00 88.00 213 ALA A O 1
ATOM 1680 N N . ALA A 1 214 ? -3.775 -3.985 4.149 1.00 88.12 214 ALA A N 1
ATOM 1681 C CA . ALA A 1 214 ? -5.218 -4.199 4.104 1.00 88.12 214 ALA A CA 1
ATOM 1682 C C . ALA A 1 214 ? -5.868 -4.068 5.492 1.00 88.12 214 ALA A C 1
ATOM 1684 O O . ALA A 1 214 ? -6.947 -3.485 5.605 1.00 88.12 214 ALA A O 1
ATOM 1685 N N . LEU A 1 215 ? -5.219 -4.578 6.543 1.00 82.31 215 LEU A N 1
ATOM 1686 C CA . LEU A 1 215 ? -5.683 -4.437 7.926 1.00 82.31 215 LEU A CA 1
ATOM 1687 C C . LEU A 1 215 ? -5.650 -2.973 8.386 1.00 82.31 215 LEU A C 1
ATOM 1689 O O . LEU A 1 215 ? -6.642 -2.482 8.931 1.00 82.31 215 LEU A O 1
ATOM 1693 N N . ASP A 1 216 ? -4.568 -2.259 8.071 1.00 81.31 216 ASP A N 1
ATOM 1694 C CA . ASP A 1 216 ? -4.414 -0.830 8.349 1.00 81.31 216 ASP A CA 1
ATOM 1695 C C . ASP A 1 216 ? -5.471 0.001 7.607 1.00 81.31 216 ASP A C 1
ATOM 1697 O O . ASP A 1 216 ? -6.112 0.868 8.201 1.00 81.31 216 ASP A O 1
ATOM 1701 N N . ALA A 1 217 ? -5.730 -0.299 6.328 1.00 83.00 217 ALA A N 1
ATOM 1702 C CA . ALA A 1 217 ? -6.764 0.372 5.537 1.00 83.00 217 ALA A CA 1
ATOM 1703 C C . ALA A 1 217 ? -8.183 0.132 6.083 1.00 83.00 217 ALA A C 1
ATOM 1705 O O . ALA A 1 217 ? -9.048 0.999 5.966 1.00 83.00 217 ALA A O 1
ATOM 1706 N N . GLN A 1 218 ? -8.429 -1.026 6.701 1.00 81.00 218 GLN A N 1
ATOM 1707 C CA . GLN A 1 218 ? -9.682 -1.322 7.400 1.00 81.00 218 GLN A CA 1
ATOM 1708 C C . GLN A 1 218 ? -9.754 -0.694 8.801 1.00 81.00 218 GLN A C 1
ATOM 1710 O O . GLN A 1 218 ? -10.764 -0.863 9.485 1.00 81.00 218 GLN A O 1
ATOM 1715 N N . GLY A 1 219 ? -8.702 0.001 9.251 1.00 66.69 219 GLY A N 1
ATOM 1716 C CA . GLY A 1 219 ? -8.610 0.568 10.596 1.00 66.69 219 GLY A CA 1
ATOM 1717 C C . GLY A 1 219 ? -8.598 -0.494 11.698 1.00 66.69 219 GLY A C 1
ATOM 1718 O O . GLY A 1 219 ? -8.868 -0.182 12.858 1.00 66.69 219 GLY A O 1
ATOM 1719 N N . ARG A 1 220 ? -8.323 -1.759 11.352 1.00 66.31 220 ARG A N 1
ATOM 1720 C CA . ARG A 1 220 ? -8.261 -2.864 12.307 1.00 66.31 220 ARG A CA 1
ATOM 1721 C C . ARG A 1 220 ? -6.822 -3.023 12.761 1.00 66.31 220 ARG A C 1
ATOM 1723 O O . ARG A 1 220 ? -5.996 -3.599 12.062 1.00 66.31 220 ARG A O 1
ATOM 1730 N N . THR A 1 221 ? -6.529 -2.529 13.955 1.00 68.19 221 THR A N 1
ATOM 1731 C CA . THR A 1 221 ? -5.251 -2.822 14.605 1.00 68.19 221 THR A CA 1
ATOM 1732 C C . THR A 1 221 ? -5.190 -4.310 14.957 1.00 68.19 221 THR A C 1
ATOM 1734 O O . THR A 1 221 ? -6.223 -4.938 15.197 1.00 68.19 221 THR A O 1
ATOM 1737 N N . LEU A 1 222 ? -3.984 -4.885 15.030 1.00 62.44 222 LEU A N 1
ATOM 1738 C CA . LEU A 1 222 ? -3.775 -6.239 15.569 1.00 62.44 222 LEU A CA 1
ATOM 1739 C C . LEU A 1 222 ? -4.488 -6.421 16.917 1.00 62.44 222 LEU A C 1
ATOM 1741 O O . LEU A 1 222 ? -5.081 -7.468 17.152 1.00 62.44 222 LEU A O 1
ATOM 1745 N N . ASN A 1 223 ? -4.517 -5.365 17.736 1.00 65.31 223 ASN A N 1
ATOM 1746 C CA . ASN A 1 223 ? -5.266 -5.323 18.987 1.00 65.31 223 ASN A CA 1
ATOM 1747 C C . ASN A 1 223 ? -6.780 -5.433 18.757 1.00 65.31 223 ASN A C 1
ATOM 1749 O O . ASN A 1 223 ? -7.406 -6.262 19.388 1.00 65.31 223 ASN A O 1
ATOM 1753 N N . GLY A 1 224 ? -7.370 -4.702 17.807 1.00 64.44 224 GLY A N 1
ATOM 1754 C CA . GLY A 1 224 ? -8.806 -4.808 17.509 1.00 64.44 224 GLY A CA 1
ATOM 1755 C C . GLY A 1 224 ? -9.226 -6.147 16.883 1.00 64.44 224 GLY A C 1
ATOM 1756 O O . GLY A 1 224 ? -10.345 -6.615 17.093 1.00 64.44 224 GLY A O 1
ATOM 1757 N N . ILE A 1 225 ? -8.340 -6.798 16.121 1.00 66.94 225 ILE A N 1
ATOM 1758 C CA . ILE A 1 225 ? -8.570 -8.169 15.627 1.00 66.94 225 ILE A CA 1
ATOM 1759 C C . ILE A 1 225 ? -8.474 -9.155 16.785 1.00 66.94 225 ILE A C 1
ATOM 1761 O O . ILE A 1 225 ? -9.306 -10.051 16.889 1.00 66.94 225 ILE A O 1
ATOM 1765 N N . TRP A 1 226 ? -7.476 -8.980 17.650 1.00 62.81 226 TRP A N 1
ATOM 1766 C CA . TRP A 1 226 ? -7.314 -9.772 18.858 1.00 62.81 226 TRP A CA 1
ATOM 1767 C C . TRP A 1 226 ? -8.505 -9.612 19.800 1.00 62.81 226 TRP A C 1
ATOM 1769 O O . TRP A 1 226 ? -9.000 -10.620 20.276 1.00 62.81 226 TRP A O 1
ATOM 1779 N N . ASP A 1 227 ? -9.031 -8.403 19.989 1.00 63.41 227 ASP A N 1
ATOM 1780 C CA . ASP A 1 227 ? -10.235 -8.137 20.779 1.00 63.41 227 ASP A CA 1
ATOM 1781 C C . ASP A 1 227 ? -11.439 -8.863 20.174 1.00 63.41 227 ASP A C 1
ATOM 1783 O O . ASP A 1 227 ? -12.124 -9.601 20.866 1.00 63.41 227 ASP A O 1
ATOM 1787 N N . SER A 1 228 ? -11.640 -8.777 18.855 1.00 64.69 228 SER A N 1
ATOM 1788 C CA . SER A 1 228 ? -12.732 -9.489 18.180 1.00 64.69 228 SER A CA 1
ATOM 1789 C C . SER A 1 228 ? -12.583 -11.013 18.243 1.00 64.69 228 SER A C 1
ATOM 1791 O O . SER A 1 228 ? -13.580 -11.713 18.418 1.00 64.69 228 SER A O 1
ATOM 1793 N N . LEU A 1 229 ? -11.372 -11.550 18.083 1.00 67.38 229 LEU A N 1
ATOM 1794 C CA . LEU A 1 229 ? -11.108 -12.987 18.177 1.00 67.38 229 LEU A CA 1
ATOM 1795 C C . LEU A 1 229 ? -11.203 -13.477 19.617 1.00 67.38 229 LEU A C 1
ATOM 1797 O O . LEU A 1 229 ? -11.749 -14.548 19.835 1.00 67.38 229 LEU A O 1
ATOM 1801 N N . SER A 1 230 ? -10.721 -12.693 20.579 1.00 63.94 230 SER A N 1
ATOM 1802 C CA . SER A 1 230 ? -10.830 -12.934 22.017 1.00 63.94 230 SER A CA 1
ATOM 1803 C C . SER A 1 230 ? -12.281 -12.885 22.456 1.00 63.94 230 SER A C 1
ATOM 1805 O O . SER A 1 230 ? -12.695 -13.757 23.200 1.00 63.94 230 SER A O 1
ATOM 1807 N N . ASP A 1 231 ? -13.075 -11.937 21.967 1.00 57.16 231 ASP A N 1
ATOM 1808 C CA . ASP A 1 231 ? -14.506 -11.866 22.238 1.00 57.16 231 ASP A CA 1
ATOM 1809 C C . ASP A 1 231 ? -15.232 -13.043 21.598 1.00 57.16 231 ASP A C 1
ATOM 1811 O O . ASP A 1 231 ? -16.099 -13.633 22.229 1.00 57.16 231 ASP A O 1
ATOM 1815 N N . THR A 1 232 ? -14.852 -13.461 20.388 1.00 54.91 232 THR A N 1
ATOM 1816 C CA . THR A 1 232 ? -15.436 -14.647 19.738 1.00 54.91 232 THR A CA 1
ATOM 1817 C C . THR A 1 232 ? -15.035 -15.936 20.462 1.00 54.91 232 THR A C 1
ATOM 1819 O O . THR A 1 232 ? -15.881 -16.799 20.680 1.00 54.91 232 THR A O 1
ATOM 1822 N N . LEU A 1 233 ? -13.776 -16.053 20.899 1.00 56.06 233 LEU A N 1
ATOM 1823 C CA . LEU A 1 233 ? -13.281 -17.155 21.724 1.00 56.06 233 LEU A CA 1
ATOM 1824 C C . LEU A 1 233 ? -13.974 -17.154 23.084 1.00 56.06 233 LEU A C 1
ATOM 1826 O O . LEU A 1 233 ? -14.514 -18.178 23.471 1.00 56.06 233 LEU A O 1
ATOM 1830 N N . ALA A 1 234 ? -14.056 -16.016 23.768 1.00 54.50 234 ALA A N 1
ATOM 1831 C CA . ALA A 1 234 ? -14.767 -15.850 25.031 1.00 54.50 234 ALA A CA 1
ATOM 1832 C C . ALA A 1 234 ? -16.261 -16.151 24.878 1.00 54.50 234 ALA A C 1
ATOM 1834 O O . ALA A 1 234 ? -16.833 -16.783 25.756 1.00 54.50 234 ALA A O 1
ATOM 1835 N N . SER A 1 235 ? -16.877 -15.789 23.750 1.00 50.53 235 SER A N 1
ATOM 1836 C CA . SER A 1 235 ? -18.259 -16.151 23.410 1.00 50.53 235 SER A CA 1
ATOM 1837 C C . SER A 1 235 ? -18.406 -17.652 23.172 1.00 50.53 235 SER A C 1
ATOM 1839 O O . SER A 1 235 ? -19.392 -18.242 23.599 1.00 50.53 235 SER A O 1
ATOM 1841 N N . SER A 1 236 ? -17.429 -18.291 22.520 1.00 47.75 236 SER A N 1
ATOM 1842 C CA . SER A 1 236 ? -17.430 -19.738 22.276 1.00 47.75 236 SER A CA 1
ATOM 1843 C C . SER A 1 236 ? -17.158 -20.549 23.547 1.00 47.75 236 SER A C 1
ATOM 1845 O O . SER A 1 236 ? -17.829 -21.544 23.793 1.00 47.75 236 SER A O 1
ATOM 1847 N N . PHE A 1 237 ? -16.270 -20.070 24.421 1.00 47.47 237 PHE A N 1
ATOM 1848 C CA . PHE A 1 237 ? -16.032 -20.639 25.744 1.00 47.47 237 PHE A CA 1
ATOM 1849 C C . PHE A 1 237 ? -17.193 -20.363 26.700 1.00 47.47 237 PHE A C 1
ATOM 1851 O O . PHE A 1 237 ? -17.495 -21.202 27.538 1.00 47.47 237 PHE A O 1
ATOM 1858 N N . ALA A 1 238 ? -17.889 -19.231 26.566 1.00 47.28 238 ALA A N 1
ATOM 1859 C CA . ALA A 1 238 ? -19.136 -18.983 27.281 1.00 47.28 238 ALA A CA 1
ATOM 1860 C C . ALA A 1 238 ? -20.266 -19.893 26.772 1.00 47.28 238 ALA A C 1
ATOM 1862 O O . ALA A 1 238 ? -21.093 -20.321 27.571 1.00 47.28 238 ALA A O 1
ATOM 1863 N N . ALA A 1 239 ? -20.288 -20.226 25.476 1.00 42.22 239 ALA A N 1
ATOM 1864 C CA . ALA A 1 239 ? -21.252 -21.160 24.899 1.00 42.22 239 ALA A CA 1
ATOM 1865 C C . ALA A 1 239 ? -21.021 -22.611 25.363 1.00 42.22 239 ALA A C 1
ATOM 1867 O O . ALA A 1 239 ? -21.992 -23.288 25.687 1.00 42.22 239 ALA A O 1
ATOM 1868 N N . ASP A 1 240 ? -19.769 -23.070 25.488 1.00 37.66 240 ASP A N 1
ATOM 1869 C CA . ASP A 1 240 ? -19.463 -24.389 26.078 1.00 37.66 240 ASP A CA 1
ATOM 1870 C C . ASP A 1 240 ? -19.540 -24.386 27.619 1.00 37.66 240 ASP A C 1
ATOM 1872 O O . ASP A 1 240 ? -19.921 -25.380 28.238 1.00 37.66 240 ASP A O 1
ATOM 1876 N N . GLY A 1 241 ? -19.279 -23.244 28.259 1.00 37.09 241 GLY A N 1
ATOM 1877 C CA . GLY A 1 241 ? -19.446 -23.038 29.701 1.00 37.09 241 GLY A CA 1
ATOM 1878 C C . GLY A 1 241 ? -20.906 -22.947 30.162 1.00 37.09 241 GLY A C 1
ATOM 1879 O O . GLY A 1 241 ? -21.181 -23.072 31.356 1.00 37.09 241 GLY A O 1
ATOM 1880 N N . GLN A 1 242 ? -21.870 -22.799 29.244 1.00 35.31 242 GLN A N 1
ATOM 1881 C CA . GLN A 1 242 ? -23.301 -22.780 29.576 1.00 35.31 242 GLN A CA 1
ATOM 1882 C C . GLN A 1 242 ? -23.847 -24.124 30.085 1.00 35.31 242 GLN A C 1
ATOM 1884 O O . GLN A 1 242 ? -24.970 -24.162 30.591 1.00 35.31 242 GLN A O 1
ATOM 1889 N N . LEU A 1 243 ? -23.070 -25.213 30.035 1.00 37.41 243 LEU A N 1
ATOM 1890 C CA . LEU A 1 243 ? -23.440 -26.482 30.674 1.00 37.41 243 LEU A CA 1
ATOM 1891 C C . LEU A 1 243 ? -22.969 -26.613 32.129 1.00 37.41 243 LEU A C 1
ATOM 1893 O O . LEU A 1 243 ? -23.404 -27.531 32.824 1.00 37.41 243 LEU A O 1
ATOM 1897 N N . THR A 1 244 ? -22.181 -25.670 32.647 1.00 34.28 244 THR A N 1
ATOM 1898 C CA . THR A 1 244 ? -21.793 -25.652 34.061 1.00 34.28 244 THR A CA 1
ATOM 1899 C C . THR A 1 244 ? -22.139 -24.319 34.710 1.00 34.28 244 THR A C 1
ATOM 1901 O O . THR A 1 244 ? -21.344 -23.391 34.759 1.00 34.28 244 THR A O 1
ATOM 1904 N N . ARG A 1 245 ? -23.342 -24.313 35.300 1.00 30.36 245 ARG A N 1
ATOM 1905 C CA . ARG A 1 245 ? -23.760 -23.492 36.446 1.00 30.36 245 ARG A CA 1
ATOM 1906 C C . ARG A 1 245 ? -23.920 -21.989 36.178 1.00 30.36 245 ARG A C 1
ATOM 1908 O O . ARG A 1 245 ? -23.048 -21.175 36.449 1.00 30.36 245 ARG A O 1
ATOM 1915 N N . SER A 1 246 ? -25.142 -21.615 35.800 1.00 27.62 246 SER A N 1
ATOM 1916 C CA . SER A 1 246 ? -25.681 -20.278 36.051 1.00 27.62 246 SER A CA 1
ATOM 1917 C C . SER A 1 246 ? -25.657 -19.967 37.553 1.00 27.62 246 SER A C 1
ATOM 1919 O O . SER A 1 246 ? -26.378 -20.589 38.333 1.00 27.62 246 SER A O 1
ATOM 1921 N N . THR A 1 247 ? -24.886 -18.964 37.953 1.00 29.44 247 THR A N 1
ATOM 1922 C CA . THR A 1 247 ? -25.176 -18.152 39.141 1.00 29.44 247 THR A CA 1
ATOM 1923 C C . THR A 1 247 ? -25.576 -16.756 38.665 1.00 29.44 247 THR A C 1
ATOM 1925 O O . THR A 1 247 ? -24.789 -16.119 37.967 1.00 29.44 247 THR A O 1
ATOM 1928 N N . PRO A 1 248 ? -26.790 -16.269 38.978 1.00 36.41 248 PRO A N 1
ATOM 1929 C CA . PRO A 1 248 ? -27.226 -14.939 38.592 1.00 36.41 248 PRO A CA 1
ATOM 1930 C C . PRO A 1 248 ? -26.739 -13.943 39.647 1.00 36.41 248 PRO A C 1
ATOM 1932 O O . PRO A 1 248 ? -27.301 -13.878 40.733 1.00 36.41 248 PRO A O 1
ATOM 1935 N N . PHE A 1 249 ? -25.716 -13.156 39.336 1.00 35.06 249 PHE A N 1
ATOM 1936 C CA . PHE A 1 249 ? -25.458 -11.904 40.044 1.00 35.06 249 PHE A CA 1
ATOM 1937 C C . PHE A 1 249 ? -25.107 -10.834 39.009 1.00 35.06 249 PHE A C 1
ATOM 1939 O O . PHE A 1 249 ? -24.079 -10.900 38.345 1.00 35.06 249 PHE A O 1
ATOM 1946 N N . SER A 1 250 ? -26.022 -9.878 38.832 1.00 44.25 250 SER A N 1
ATOM 1947 C CA . SER A 1 250 ? -25.728 -8.578 38.228 1.00 44.25 250 SER A CA 1
ATOM 1948 C C . SER A 1 250 ? -24.844 -7.848 39.238 1.00 44.25 250 SER A C 1
ATOM 1950 O O . SER A 1 250 ? -25.289 -7.582 40.354 1.00 44.25 250 SER A O 1
ATOM 1952 N N . GLU A 1 251 ? -23.570 -7.653 38.903 1.00 57.00 251 GLU A N 1
ATOM 1953 C CA . GLU A 1 251 ? -22.568 -7.068 39.798 1.00 57.00 251 GLU A CA 1
ATOM 1954 C C . GLU A 1 251 ? -22.814 -5.550 39.888 1.00 57.00 251 GLU A C 1
ATOM 1956 O O . GLU A 1 251 ? -22.360 -4.767 39.054 1.00 57.00 251 GLU A O 1
ATOM 1961 N N . GLU A 1 252 ? -23.635 -5.138 40.854 1.00 67.12 252 GLU A N 1
ATOM 1962 C CA . GLU A 1 252 ? -23.806 -3.737 41.237 1.00 67.12 252 GLU A CA 1
ATOM 1963 C C . GLU A 1 252 ? -22.632 -3.341 42.139 1.00 67.12 252 GLU A C 1
ATOM 1965 O O . GLU A 1 252 ? -22.508 -3.843 43.256 1.00 67.12 252 GLU A O 1
ATOM 1970 N N . VAL A 1 253 ? -21.747 -2.470 41.647 1.00 70.94 253 VAL A N 1
ATOM 1971 C CA . VAL A 1 253 ? -20.555 -2.029 42.391 1.00 70.94 253 VAL A CA 1
ATOM 1972 C C . VAL A 1 253 ? -20.659 -0.533 42.662 1.00 70.94 253 VAL A C 1
ATOM 1974 O O . VAL A 1 253 ? -20.697 0.269 41.724 1.00 70.94 253 VAL A O 1
ATOM 1977 N N . SER A 1 254 ? -20.696 -0.148 43.937 1.00 77.75 254 SER A N 1
ATOM 1978 C CA . SER A 1 254 ? -20.757 1.255 44.368 1.00 77.75 254 SER A CA 1
ATOM 1979 C C . SER A 1 254 ? -19.369 1.835 44.639 1.00 77.75 254 SER A C 1
ATOM 1981 O O . SER A 1 254 ? -18.482 1.170 45.173 1.00 77.75 254 SER A O 1
ATOM 1983 N N . GLY A 1 255 ? -19.175 3.082 44.210 1.00 76.44 255 GLY A N 1
ATOM 1984 C CA . GLY A 1 255 ? -17.967 3.869 44.426 1.00 76.44 255 GLY A CA 1
ATOM 1985 C C . GLY A 1 255 ? -17.910 4.511 45.810 1.00 76.44 255 GLY A C 1
ATOM 1986 O O . GLY A 1 255 ? -18.688 4.197 46.706 1.00 76.44 255 GLY A O 1
ATOM 1987 N N . ARG A 1 256 ? -16.961 5.432 45.994 1.00 81.19 256 ARG A N 1
ATOM 1988 C CA . ARG A 1 256 ? -16.752 6.106 47.284 1.00 81.19 256 ARG A CA 1
ATOM 1989 C C . ARG A 1 256 ? -17.750 7.248 47.495 1.00 81.19 256 ARG A C 1
ATOM 1991 O O . ARG A 1 256 ? -18.206 7.871 46.538 1.00 81.19 256 ARG A O 1
ATOM 1998 N N . LYS A 1 257 ? -18.004 7.575 48.766 1.00 85.56 257 LYS A N 1
ATOM 1999 C CA . LYS A 1 257 ? -18.762 8.765 49.178 1.00 85.56 257 LYS A CA 1
ATOM 2000 C C . LYS A 1 257 ? -18.113 10.051 48.651 1.00 85.56 257 LYS A C 1
ATOM 2002 O O . LYS A 1 257 ? -16.922 10.276 48.867 1.00 85.56 257 LYS A O 1
ATOM 2007 N N . ILE A 1 258 ? -18.915 10.910 48.031 1.00 88.94 258 ILE A N 1
ATOM 2008 C CA . ILE A 1 258 ? -18.515 12.188 47.436 1.00 88.94 258 ILE A CA 1
ATOM 2009 C C . ILE A 1 258 ? -19.529 13.297 47.709 1.00 88.94 258 ILE A C 1
ATOM 2011 O O . ILE A 1 258 ? -20.708 13.055 47.951 1.00 88.94 258 ILE A O 1
ATOM 2015 N N . PHE A 1 259 ? -19.059 14.533 47.601 1.00 89.06 259 PHE A N 1
ATOM 2016 C CA . PHE A 1 259 ? -19.861 15.748 47.628 1.00 89.06 259 PHE A CA 1
ATOM 2017 C C . PHE A 1 259 ? -19.580 16.573 46.373 1.00 89.06 259 PHE A C 1
ATOM 2019 O O . PHE A 1 259 ? -18.457 16.572 45.867 1.00 89.06 259 PHE A O 1
ATOM 2026 N N . LEU A 1 260 ? -20.588 17.281 45.865 1.00 88.56 260 LEU A N 1
ATOM 2027 C CA . LEU A 1 260 ? -20.458 18.106 44.663 1.00 88.56 260 LEU A CA 1
ATOM 2028 C C . LEU A 1 260 ? -20.438 19.592 45.030 1.00 88.56 260 LEU A C 1
ATOM 2030 O O . LEU A 1 260 ? -21.291 20.067 45.785 1.00 88.56 260 LEU A O 1
ATOM 2034 N N . LYS A 1 261 ? -19.479 20.324 44.459 1.00 88.06 261 LYS A N 1
ATOM 2035 C CA . LYS A 1 261 ? -19.323 21.777 44.588 1.00 88.06 261 LYS A CA 1
ATOM 2036 C C . LYS A 1 261 ? -19.411 22.436 43.213 1.00 88.06 261 LYS A C 1
ATOM 2038 O O . LYS A 1 261 ? -18.782 21.970 42.272 1.00 88.06 261 LYS A O 1
ATOM 2043 N N . THR A 1 262 ? -20.155 23.528 43.102 1.00 86.38 262 THR A N 1
ATOM 2044 C CA . THR A 1 262 ? -20.373 24.273 41.857 1.00 86.38 262 THR A CA 1
ATOM 2045 C C . THR A 1 262 ? -20.425 25.778 42.117 1.00 86.38 262 THR A C 1
ATOM 2047 O O . THR A 1 262 ? -21.064 26.189 43.079 1.00 86.38 262 THR A O 1
ATOM 2050 N N . ASP A 1 263 ? -19.732 26.604 41.323 1.00 81.00 263 ASP A N 1
ATOM 2051 C CA . ASP A 1 263 ? -19.650 28.071 41.502 1.00 81.00 263 ASP A CA 1
ATOM 2052 C C . ASP A 1 263 ? -19.443 28.510 42.970 1.00 81.00 263 ASP A C 1
ATOM 2054 O O . ASP A 1 263 ? -20.122 29.395 43.496 1.00 81.00 263 ASP A O 1
ATOM 2058 N N . ASP A 1 264 ? -18.535 27.820 43.670 1.00 79.50 264 ASP A N 1
ATOM 2059 C CA . ASP A 1 264 ? -18.253 27.963 45.107 1.00 79.50 264 ASP A CA 1
ATOM 2060 C C . ASP A 1 264 ? -19.395 27.642 46.094 1.00 79.50 264 ASP A C 1
ATOM 2062 O O . ASP A 1 264 ? -19.281 27.876 47.298 1.00 79.50 264 ASP A O 1
ATOM 2066 N N . LYS A 1 265 ? -20.464 27.005 45.623 1.00 87.69 265 LYS A N 1
ATOM 2067 C CA . LYS A 1 265 ? -21.611 26.537 46.408 1.00 87.69 265 LYS A CA 1
ATOM 2068 C C . LYS A 1 265 ? -21.655 25.009 46.446 1.00 87.69 265 LYS A C 1
ATOM 2070 O O . LYS A 1 265 ? -21.486 24.343 45.431 1.00 87.69 265 LYS A O 1
ATOM 2075 N N . MET A 1 266 ? -21.917 24.434 47.617 1.00 89.56 266 MET A N 1
ATOM 2076 C CA . MET A 1 266 ? -22.154 22.990 47.739 1.00 89.56 266 MET A CA 1
ATOM 2077 C C . MET A 1 266 ? -23.548 22.618 47.228 1.00 89.56 266 MET A C 1
ATOM 2079 O O . MET A 1 266 ? -24.469 23.435 47.288 1.00 89.56 266 MET A O 1
ATOM 2083 N N . VAL A 1 267 ? -23.712 21.384 46.756 1.00 89.75 267 VAL A N 1
ATOM 2084 C CA . VAL A 1 267 ? -25.024 20.814 46.426 1.00 89.75 267 VAL A CA 1
ATOM 2085 C C . VAL A 1 267 ? -25.681 20.270 47.696 1.00 89.75 267 VAL A C 1
ATOM 2087 O O . VAL A 1 267 ? -25.077 19.508 48.452 1.00 89.75 267 VAL A O 1
ATOM 2090 N N . PHE A 1 268 ? -26.930 20.660 47.927 1.00 89.94 268 PHE A N 1
ATOM 2091 C CA . PHE A 1 268 ? -27.729 20.266 49.082 1.00 89.94 268 PHE A CA 1
ATOM 2092 C C . PHE A 1 268 ? -28.933 19.423 48.656 1.00 89.94 268 PHE A C 1
ATOM 2094 O O . PHE A 1 268 ? -29.504 19.633 47.588 1.00 89.94 268 PHE A O 1
ATOM 2101 N N . LEU A 1 269 ? -29.333 18.496 49.524 1.00 87.56 269 LEU A N 1
ATOM 2102 C CA . LEU A 1 269 ? -30.638 17.847 49.489 1.00 87.56 269 LEU A CA 1
ATOM 2103 C C . LEU A 1 269 ? -31.652 18.776 50.155 1.00 87.56 269 LEU A C 1
ATOM 2105 O O . LEU A 1 269 ? -31.469 19.186 51.307 1.00 87.56 269 LEU A O 1
ATOM 2109 N N . ALA A 1 270 ? -32.704 19.104 49.417 1.00 84.94 270 ALA A N 1
ATOM 2110 C CA . ALA A 1 270 ? -33.771 20.000 49.833 1.00 84.94 270 ALA A CA 1
ATOM 2111 C C . ALA A 1 270 ? -35.134 19.451 49.388 1.00 84.94 270 ALA A C 1
ATOM 2113 O O . ALA A 1 270 ? -35.190 18.507 48.603 1.00 84.94 270 ALA A O 1
ATOM 2114 N N . HIS A 1 271 ? -36.224 20.024 49.908 1.00 83.50 271 HIS A N 1
ATOM 2115 C CA . HIS A 1 271 ? -37.594 19.622 49.562 1.00 83.50 271 HIS A CA 1
ATOM 2116 C C . HIS A 1 271 ? -37.824 18.095 49.651 1.00 83.50 271 HIS A C 1
ATOM 2118 O O . HIS A 1 271 ? -38.250 17.449 48.698 1.00 83.50 271 HIS A O 1
ATOM 2124 N N . ALA A 1 272 ? -37.485 17.474 50.790 1.00 84.69 272 ALA A N 1
ATOM 2125 C CA . ALA A 1 272 ? -37.770 16.049 50.971 1.00 84.69 272 ALA A CA 1
ATOM 2126 C C . ALA A 1 272 ? -39.278 15.808 51.073 1.00 84.69 272 ALA A C 1
ATOM 2128 O O . ALA A 1 272 ? -39.948 16.344 51.961 1.00 84.69 272 ALA A O 1
ATOM 2129 N N . THR A 1 273 ? -39.789 14.943 50.203 1.00 79.12 273 THR A N 1
ATOM 2130 C CA . THR A 1 273 ? -41.194 14.555 50.152 1.00 79.12 273 THR A CA 1
ATOM 2131 C C . THR A 1 273 ? -41.333 13.073 50.479 1.00 79.12 273 THR A C 1
ATOM 2133 O O . THR A 1 273 ? -40.652 12.218 49.914 1.00 79.12 273 THR A O 1
ATOM 2136 N N . ALA A 1 274 ? -42.229 12.749 51.422 1.00 69.50 274 ALA A N 1
ATOM 2137 C CA . ALA A 1 274 ? -42.519 11.361 51.801 1.00 69.50 274 ALA A CA 1
ATOM 2138 C C . ALA A 1 274 ? -43.125 10.569 50.634 1.00 69.50 274 ALA A C 1
ATOM 2140 O O . ALA A 1 274 ? -43.093 9.341 50.650 1.00 69.50 274 ALA A O 1
ATOM 2141 N N . GLY A 1 275 ? -43.627 11.301 49.631 1.00 59.19 275 GLY A N 1
ATOM 2142 C CA . GLY A 1 275 ? -44.220 10.764 48.428 1.00 59.19 275 GLY A CA 1
ATOM 2143 C C . GLY A 1 275 ? -45.596 10.156 48.721 1.00 59.19 275 GLY A C 1
ATOM 2144 O O . GLY A 1 275 ? -45.763 9.325 49.606 1.00 59.19 275 GLY A O 1
ATOM 2145 N N . GLY A 1 276 ? -46.630 10.633 48.029 1.00 61.06 276 GLY A N 1
ATOM 2146 C CA . GLY A 1 276 ? -47.983 10.080 48.146 1.00 61.06 276 GLY A CA 1
ATOM 2147 C C . GLY A 1 276 ? -48.103 8.729 47.429 1.00 61.06 276 GLY A C 1
ATOM 2148 O O . GLY A 1 276 ? -47.582 7.716 47.872 1.00 61.06 276 GLY A O 1
ATOM 2149 N N . ALA A 1 277 ? -48.770 8.704 46.271 1.00 50.66 277 ALA A N 1
ATOM 2150 C CA . ALA A 1 277 ? -48.802 7.534 45.378 1.00 50.66 277 ALA A CA 1
ATOM 2151 C C . ALA A 1 277 ? -47.441 7.223 44.705 1.00 50.66 277 ALA A C 1
ATOM 2153 O O . ALA A 1 277 ? -47.346 6.318 43.876 1.00 50.66 277 ALA A O 1
ATOM 2154 N N . HIS A 1 278 ? -46.398 7.977 45.055 1.00 55.97 278 HIS A N 1
ATOM 2155 C CA . HIS A 1 278 ? -45.048 7.914 44.512 1.00 55.97 278 HIS A CA 1
ATOM 2156 C C . HIS A 1 278 ? -44.056 7.963 45.665 1.00 55.97 278 HIS A C 1
ATOM 2158 O O . HIS A 1 278 ? -44.407 8.367 46.761 1.00 55.97 278 HIS A O 1
ATOM 2164 N N . LEU A 1 279 ? -42.849 7.483 45.426 1.00 67.75 279 LEU A N 1
ATOM 2165 C CA . LEU A 1 279 ? -41.928 7.048 46.465 1.00 67.75 279 LEU A CA 1
ATOM 2166 C C . LEU A 1 279 ? -41.112 8.201 47.097 1.00 67.75 279 LEU A C 1
ATOM 2168 O O . LEU A 1 279 ? -41.092 9.300 46.530 1.00 67.75 279 LEU A O 1
ATOM 2172 N N . PRO A 1 280 ? -40.452 7.981 48.257 1.00 79.38 280 PRO A N 1
ATOM 2173 C CA . PRO A 1 280 ? -39.665 9.012 48.932 1.00 79.38 280 PRO A CA 1
ATOM 2174 C C . PRO A 1 280 ? -38.516 9.545 48.070 1.00 79.38 280 PRO A C 1
ATOM 2176 O O . PRO A 1 280 ? -37.860 8.800 47.334 1.00 79.38 280 PRO A O 1
ATOM 2179 N N . GLY A 1 281 ? -38.258 10.847 48.197 1.00 85.44 281 GLY A N 1
ATOM 2180 C CA . GLY A 1 281 ? -37.150 11.500 47.513 1.00 85.44 281 GLY A CA 1
ATOM 2181 C C . GLY A 1 281 ? -36.917 12.941 47.956 1.00 85.44 281 GLY A C 1
ATOM 2182 O O . GLY A 1 281 ? -37.694 13.498 48.729 1.00 85.44 281 GLY A O 1
ATOM 2183 N N . ALA A 1 282 ? -35.839 13.537 47.454 1.00 88.12 282 ALA A N 1
ATOM 2184 C CA . ALA A 1 282 ? -35.460 14.929 47.700 1.00 88.12 282 ALA A CA 1
ATOM 2185 C C . ALA A 1 282 ? -34.847 15.554 46.440 1.00 88.12 282 ALA A C 1
ATOM 2187 O O . ALA A 1 282 ? -34.199 14.861 45.650 1.00 88.12 282 ALA A O 1
ATOM 2188 N N . HIS A 1 283 ? -35.022 16.858 46.243 1.00 88.69 283 HIS A N 1
ATOM 2189 C CA . HIS A 1 283 ? -34.432 17.581 45.115 1.00 88.69 283 HIS A CA 1
ATOM 2190 C C . HIS A 1 283 ? -32.998 18.013 45.413 1.00 88.69 283 HIS A C 1
ATOM 2192 O O . HIS A 1 283 ? -32.618 18.265 46.561 1.00 88.69 283 HIS A O 1
ATOM 2198 N N . LEU A 1 284 ? -32.195 18.117 44.354 1.00 89.44 284 LEU A N 1
ATOM 2199 C CA . LEU A 1 284 ? -30.846 18.671 44.441 1.00 89.44 284 LEU A CA 1
ATOM 2200 C C . LEU A 1 284 ? -30.892 20.186 44.237 1.00 89.44 284 LEU A C 1
ATOM 2202 O O . LEU A 1 284 ? -31.370 20.663 43.210 1.00 89.44 284 LEU A O 1
ATOM 2206 N N . ASN A 1 285 ? -30.356 20.938 45.196 1.00 89.62 285 ASN A N 1
ATOM 2207 C CA . ASN A 1 285 ? -30.317 22.398 45.182 1.00 89.62 285 ASN A CA 1
ATOM 2208 C C . ASN A 1 285 ? -28.870 22.908 45.222 1.00 89.62 285 ASN A C 1
ATOM 2210 O O . ASN A 1 285 ? -28.062 22.449 46.031 1.00 89.62 285 ASN A O 1
ATOM 2214 N N . ALA A 1 286 ? -28.534 23.877 44.371 1.00 88.44 286 ALA A N 1
ATOM 2215 C CA . ALA A 1 286 ? -27.220 24.514 44.365 1.00 88.44 286 ALA A CA 1
ATOM 2216 C C . ALA A 1 286 ? -27.151 25.616 45.436 1.00 88.44 286 ALA A C 1
ATOM 2218 O O . ALA A 1 286 ? -27.814 26.649 45.324 1.00 88.44 286 ALA A O 1
ATOM 2219 N N . GLY A 1 287 ? -26.316 25.429 46.459 1.00 85.12 287 GLY A N 1
ATOM 2220 C CA . GLY A 1 287 ? -26.238 26.312 47.623 1.00 85.12 287 GLY A CA 1
ATOM 2221 C C . GLY A 1 287 ? -27.293 26.002 48.686 1.00 85.12 287 GLY A C 1
ATOM 2222 O O . GLY A 1 287 ? -28.246 25.259 48.452 1.00 85.12 287 GLY A O 1
ATOM 2223 N N . LYS A 1 288 ? -27.096 26.552 49.888 1.00 84.88 288 LYS A N 1
ATOM 2224 C CA . LYS A 1 288 ? -27.968 26.295 51.039 1.00 84.88 288 LYS A CA 1
ATOM 2225 C C . LYS A 1 288 ? -29.311 27.038 50.869 1.00 84.88 288 LYS A C 1
ATOM 2227 O O . LYS A 1 288 ? -29.275 28.266 50.803 1.00 84.88 288 LYS A O 1
ATOM 2232 N N . PRO A 1 289 ? -30.461 26.340 50.814 1.00 85.31 289 PRO A N 1
ATOM 2233 C CA . PRO A 1 289 ? -31.781 26.957 50.878 1.00 85.31 289 PRO A CA 1
ATOM 2234 C C . PRO A 1 289 ? -32.133 27.424 52.296 1.00 85.31 289 PRO A C 1
ATOM 2236 O O . PRO A 1 289 ? -31.629 26.885 53.287 1.00 85.31 289 PRO A O 1
ATOM 2239 N N . ASP A 1 290 ? -33.055 28.382 52.389 1.00 77.44 290 ASP A N 1
ATOM 2240 C CA . ASP A 1 290 ? -33.637 28.851 53.650 1.00 77.44 290 ASP A CA 1
ATOM 2241 C C . ASP A 1 290 ? -34.792 27.924 54.080 1.00 77.44 290 ASP A C 1
ATOM 2243 O O . ASP A 1 290 ? -35.966 28.291 54.051 1.00 77.44 290 ASP A O 1
ATOM 2247 N N . ALA A 1 291 ? -34.449 26.692 54.468 1.00 75.88 291 ALA A N 1
ATOM 2248 C CA . ALA A 1 291 ? -35.381 25.685 54.984 1.00 75.88 291 ALA A CA 1
ATOM 2249 C C . ALA A 1 291 ? -34.908 25.101 56.328 1.00 75.88 291 ALA A C 1
ATOM 2251 O O . ALA A 1 291 ? -33.712 25.082 56.624 1.00 75.88 291 ALA A O 1
ATOM 2252 N N . GLU A 1 292 ? -35.844 24.599 57.144 1.00 65.00 292 GLU A N 1
ATOM 2253 C CA . GLU A 1 292 ? -35.534 24.023 58.466 1.00 65.00 292 GLU A CA 1
ATOM 2254 C C . GLU A 1 292 ? -34.728 22.713 58.386 1.00 65.00 292 GLU A C 1
ATOM 2256 O O . GLU A 1 292 ? -33.946 22.424 59.291 1.00 65.00 292 GLU A O 1
ATOM 2261 N N . ALA A 1 293 ? -34.862 21.945 57.299 1.00 72.44 293 ALA A N 1
ATOM 2262 C CA . ALA A 1 293 ? -34.157 20.680 57.100 1.00 72.44 293 ALA A CA 1
ATOM 2263 C C . ALA A 1 293 ? -33.439 20.644 55.749 1.00 72.44 293 ALA A C 1
ATOM 2265 O O . ALA A 1 293 ? -34.044 20.405 54.705 1.00 72.44 293 ALA A O 1
ATOM 2266 N N . VAL A 1 294 ? -32.126 20.862 55.793 1.00 79.75 294 VAL A N 1
ATOM 2267 C CA . VAL A 1 294 ? -31.236 20.830 54.631 1.00 79.75 294 VAL A CA 1
ATOM 2268 C C . VAL A 1 294 ? -29.982 20.050 55.005 1.00 79.75 294 VAL A C 1
ATOM 2270 O O . VAL A 1 294 ? -29.402 20.289 56.065 1.00 79.75 294 VAL A O 1
ATOM 2273 N N . LEU A 1 295 ? -29.536 19.159 54.123 1.00 85.38 295 LEU A N 1
ATOM 2274 C CA . LEU A 1 295 ? -28.294 18.403 54.278 1.00 85.38 295 LEU A CA 1
ATOM 2275 C C . LEU A 1 295 ? -27.409 18.585 53.040 1.00 85.38 295 LEU A C 1
ATOM 2277 O O . LEU A 1 295 ? -27.923 18.618 51.926 1.00 85.38 295 LEU A O 1
ATOM 2281 N N . VAL A 1 296 ? -26.087 18.699 53.206 1.00 85.38 296 VAL A N 1
ATOM 2282 C CA . VAL A 1 296 ? -25.156 18.636 52.062 1.00 85.38 296 VAL A CA 1
ATOM 2283 C C . VAL A 1 296 ? -25.275 17.245 51.444 1.00 85.38 296 VAL A C 1
ATOM 2285 O O . VAL A 1 296 ? -25.180 16.265 52.174 1.00 85.38 296 VAL A O 1
ATOM 2288 N N . ALA A 1 297 ? -25.502 17.145 50.134 1.00 86.00 297 ALA A N 1
ATOM 2289 C CA . ALA A 1 297 ? -25.821 15.880 49.475 1.00 86.00 297 ALA A CA 1
ATOM 2290 C C . ALA A 1 297 ? -24.621 14.912 49.499 1.00 86.00 297 ALA A C 1
ATOM 2292 O O . ALA A 1 297 ? -23.638 15.171 48.800 1.00 86.00 297 ALA A O 1
ATOM 2293 N N . PRO A 1 298 ? -24.671 13.800 50.256 1.00 87.75 298 PRO A N 1
ATOM 2294 C CA . PRO A 1 298 ? -23.637 12.778 50.217 1.00 87.75 298 PRO A CA 1
ATOM 2295 C C . PRO A 1 298 ? -23.995 11.764 49.135 1.00 87.75 298 PRO A C 1
ATOM 2297 O O . PRO A 1 298 ? -24.988 11.042 49.222 1.00 87.75 298 PRO A O 1
ATOM 2300 N N . LEU A 1 299 ? -23.192 11.747 48.088 1.00 90.06 299 LEU A N 1
ATOM 2301 C CA . LEU A 1 299 ? -23.471 11.009 46.871 1.00 90.06 299 LEU A CA 1
ATOM 2302 C C . LEU A 1 299 ? -22.461 9.875 46.693 1.00 90.06 299 LEU A C 1
ATOM 2304 O O . LEU A 1 299 ? -21.372 9.912 47.260 1.00 90.06 299 LEU A O 1
ATOM 2308 N N . HIS A 1 300 ? -22.803 8.882 45.885 1.00 88.19 300 HIS A N 1
ATOM 2309 C CA . HIS A 1 300 ? -21.872 7.893 45.347 1.00 88.19 300 HIS A CA 1
ATOM 2310 C C . HIS A 1 300 ? -22.225 7.608 43.886 1.00 88.19 300 HIS A C 1
ATOM 2312 O O . HIS A 1 300 ? -23.320 7.931 43.417 1.00 88.19 300 HIS A O 1
ATOM 2318 N N . ILE A 1 301 ? -21.291 7.000 43.156 1.00 88.06 301 ILE A N 1
ATOM 2319 C CA . ILE A 1 301 ? -21.528 6.541 41.787 1.00 88.06 301 ILE A CA 1
ATOM 2320 C C . ILE A 1 301 ? -21.581 5.017 41.788 1.00 88.06 301 ILE A C 1
ATOM 2322 O O . ILE A 1 301 ? -20.619 4.371 42.194 1.00 88.06 301 ILE A O 1
ATOM 2326 N N . THR A 1 302 ? -22.679 4.440 41.312 1.00 85.81 302 THR A N 1
ATOM 2327 C CA . THR A 1 302 ? -22.845 2.989 41.161 1.00 85.81 302 THR A CA 1
ATOM 2328 C C . THR A 1 302 ? -22.664 2.588 39.711 1.00 85.81 302 THR A C 1
ATOM 2330 O O . THR A 1 302 ? -23.218 3.227 38.815 1.00 85.81 302 THR A O 1
ATOM 2333 N N . ARG A 1 303 ? -21.918 1.510 39.465 1.00 81.06 303 ARG A N 1
ATOM 2334 C CA . ARG A 1 303 ? -21.792 0.898 38.143 1.00 81.06 303 ARG A CA 1
ATOM 2335 C C . ARG A 1 303 ? -22.682 -0.330 38.049 1.00 81.06 303 ARG A C 1
ATOM 2337 O O . ARG A 1 303 ? -22.596 -1.225 38.885 1.00 81.06 303 ARG A O 1
ATOM 2344 N N . LYS A 1 304 ? -23.483 -0.385 36.985 1.00 80.19 304 LYS A N 1
ATOM 2345 C CA . LYS A 1 304 ? -24.298 -1.548 36.632 1.00 80.19 304 LYS A CA 1
ATOM 2346 C C . LYS A 1 304 ? -24.469 -1.637 35.121 1.00 80.19 304 LYS A C 1
ATOM 2348 O O . LYS A 1 304 ? -24.763 -0.632 34.478 1.00 80.19 304 LYS A O 1
ATOM 2353 N N . ASP A 1 305 ? -24.255 -2.825 34.558 1.00 71.56 305 ASP A N 1
ATOM 2354 C CA . ASP A 1 305 ? -24.379 -3.107 33.117 1.00 71.56 305 ASP A CA 1
ATOM 2355 C C . ASP A 1 305 ? -23.590 -2.120 32.223 1.00 71.56 305 ASP A C 1
ATOM 2357 O O . ASP A 1 305 ? -24.009 -1.762 31.126 1.00 71.56 305 ASP A O 1
ATOM 2361 N N . GLY A 1 306 ? -22.439 -1.639 32.712 1.00 70.56 306 GLY A N 1
ATOM 2362 C CA . GLY A 1 306 ? -21.588 -0.673 32.004 1.00 70.56 306 GLY A CA 1
ATOM 2363 C C . GLY A 1 306 ? -22.047 0.792 32.070 1.00 70.56 306 GLY A C 1
ATOM 2364 O O . GLY A 1 306 ? -21.359 1.649 31.523 1.00 70.56 306 GLY A O 1
ATOM 2365 N N . LEU A 1 307 ? -23.150 1.093 32.761 1.00 80.44 307 LEU A N 1
ATOM 2366 C CA . LEU A 1 307 ? -23.657 2.448 32.993 1.00 80.44 307 LEU A CA 1
ATOM 2367 C C . LEU A 1 307 ? -23.351 2.914 34.422 1.00 80.44 307 LEU A C 1
ATOM 2369 O O . LEU A 1 307 ? -23.282 2.101 35.347 1.00 80.44 307 LEU A O 1
ATOM 2373 N N . PHE A 1 308 ? -23.195 4.227 34.597 1.00 87.19 308 PHE A N 1
ATOM 2374 C CA . PHE A 1 308 ? -23.012 4.859 35.902 1.00 87.19 308 PHE A CA 1
ATOM 2375 C C . PHE A 1 308 ? -24.307 5.522 36.367 1.00 87.19 308 PHE A C 1
ATOM 2377 O O . PHE A 1 308 ? -24.970 6.199 35.586 1.00 87.19 308 PHE A O 1
ATOM 2384 N N . TYR A 1 309 ? -24.640 5.372 37.643 1.00 88.69 309 TYR A N 1
ATOM 2385 C CA . TYR A 1 309 ? -25.810 5.974 38.277 1.00 88.69 309 TYR A CA 1
ATOM 2386 C C . TYR A 1 309 ? -25.369 6.785 39.491 1.00 88.69 309 TYR A C 1
ATOM 2388 O O . TYR A 1 309 ? -24.499 6.350 40.241 1.00 88.69 309 TYR A O 1
ATOM 2396 N N . LEU A 1 310 ? -25.961 7.963 39.683 1.00 89.81 310 LEU A N 1
ATOM 2397 C CA . LEU A 1 310 ? -25.688 8.819 40.837 1.00 89.81 310 LEU A CA 1
ATOM 2398 C C . LEU A 1 310 ? -26.698 8.506 41.945 1.00 89.81 310 LEU A C 1
ATOM 2400 O O . LEU A 1 310 ? -27.899 8.687 41.734 1.00 89.81 310 LEU A O 1
ATOM 2404 N N . GLY A 1 311 ? -26.215 8.025 43.088 1.00 89.69 311 GLY A N 1
ATOM 2405 C CA . GLY A 1 311 ? -27.023 7.619 44.239 1.00 89.69 311 GLY A CA 1
ATOM 2406 C C . GLY A 1 311 ? -26.691 8.404 45.505 1.00 89.69 311 GLY A C 1
ATOM 2407 O O . GLY A 1 311 ? -25.676 9.100 45.563 1.00 89.69 311 GLY A O 1
ATOM 2408 N N . ILE A 1 312 ? -27.554 8.299 46.518 1.00 87.00 312 ILE A N 1
ATOM 2409 C CA . ILE A 1 312 ? -27.298 8.812 47.872 1.00 87.00 312 ILE A CA 1
ATOM 2410 C C . ILE A 1 312 ? -26.561 7.751 48.691 1.00 87.00 312 ILE A C 1
ATOM 2412 O O . ILE A 1 312 ? -26.970 6.593 48.738 1.00 87.00 312 ILE A O 1
ATOM 2416 N N . GLU A 1 313 ? -25.485 8.160 49.363 1.00 83.38 313 GLU A N 1
ATOM 2417 C CA . GLU A 1 313 ? -24.665 7.274 50.185 1.00 83.38 313 GLU A CA 1
ATOM 2418 C C . GLU A 1 313 ? -25.120 7.242 51.650 1.00 83.38 313 GLU A C 1
ATOM 2420 O O . GLU A 1 313 ? -25.025 8.243 52.369 1.00 83.38 313 GLU A O 1
ATOM 2425 N N . GLY A 1 314 ? -25.526 6.053 52.104 1.00 77.38 314 GLY A N 1
ATOM 2426 C CA . GLY A 1 314 ? -25.889 5.753 53.489 1.00 77.38 314 GLY A CA 1
ATOM 2427 C C . GLY A 1 314 ? -27.374 5.936 53.832 1.00 77.38 314 GLY A C 1
ATOM 2428 O O . GLY A 1 314 ? -28.178 6.437 53.047 1.00 77.38 314 GLY A O 1
ATOM 2429 N N . ASP A 1 315 ? -27.735 5.535 55.054 1.00 78.25 315 ASP A N 1
ATOM 2430 C CA . ASP A 1 315 ? -29.104 5.618 55.576 1.00 78.25 315 ASP A CA 1
ATOM 2431 C C . ASP A 1 315 ? -29.421 7.024 56.091 1.00 78.25 315 ASP A C 1
ATOM 2433 O O . ASP A 1 315 ? -29.340 7.332 57.283 1.00 78.25 315 ASP A O 1
ATOM 2437 N N . ILE A 1 316 ? -29.762 7.907 55.160 1.00 81.44 316 ILE A N 1
ATOM 2438 C CA . ILE A 1 316 ? -30.007 9.316 55.454 1.00 81.44 316 ILE A CA 1
ATOM 2439 C C . ILE A 1 316 ? -31.487 9.568 55.619 1.00 81.44 316 ILE A C 1
ATOM 2441 O O . ILE A 1 316 ? -32.302 9.138 54.807 1.00 81.44 316 ILE A O 1
ATOM 2445 N N . THR A 1 317 ? -31.824 10.322 56.662 1.00 81.31 317 THR A N 1
ATOM 2446 C CA . THR A 1 317 ? -33.185 10.793 56.892 1.00 81.31 317 THR A CA 1
ATOM 2447 C C . THR A 1 317 ? -33.235 12.314 56.838 1.00 81.31 317 THR A C 1
ATOM 2449 O O . THR A 1 317 ? -32.465 12.996 57.512 1.00 81.31 317 THR A O 1
ATOM 2452 N N . LEU A 1 318 ? -34.146 12.856 56.030 1.00 81.38 318 LEU A N 1
ATOM 2453 C CA . LEU A 1 318 ? -34.443 14.289 55.961 1.00 81.38 318 LEU A CA 1
ATOM 2454 C C . LEU A 1 318 ? -35.938 14.460 56.249 1.00 81.38 318 LEU A C 1
ATOM 2456 O O . LEU A 1 318 ? -36.752 13.813 55.602 1.00 81.38 318 LEU A O 1
ATOM 2460 N N . ASN A 1 319 ? -36.325 15.262 57.248 1.00 79.50 319 ASN A N 1
ATOM 2461 C CA . ASN A 1 319 ? -37.733 15.407 57.667 1.00 79.50 319 ASN A CA 1
ATOM 2462 C C . ASN A 1 319 ? -38.460 14.073 57.967 1.00 79.50 319 ASN A C 1
ATOM 2464 O O . ASN A 1 319 ? -39.613 13.889 57.588 1.00 79.50 319 ASN A O 1
ATOM 2468 N N . ASN A 1 320 ? -37.798 13.131 58.655 1.00 80.19 320 ASN A N 1
ATOM 2469 C CA . ASN A 1 320 ? -38.295 11.764 58.920 1.00 80.19 320 ASN A CA 1
ATOM 2470 C C . ASN A 1 320 ? -38.549 10.904 57.663 1.00 80.19 320 ASN A C 1
ATOM 2472 O O . ASN A 1 320 ? -39.186 9.855 57.757 1.00 80.19 320 ASN A O 1
ATOM 2476 N N . ILE A 1 321 ? -38.040 11.313 56.499 1.00 82.12 321 ILE A N 1
ATOM 2477 C CA . ILE A 1 321 ? -38.135 10.567 55.241 1.00 82.12 321 ILE A CA 1
ATOM 2478 C C . ILE A 1 321 ? -36.789 9.899 54.981 1.00 82.12 321 ILE A C 1
ATOM 2480 O O . ILE A 1 321 ? -35.765 10.580 54.948 1.00 82.12 321 ILE A O 1
ATOM 2484 N N . SER A 1 322 ? -36.788 8.575 54.812 1.00 83.75 322 SER A N 1
ATOM 2485 C CA . SER A 1 322 ? -35.583 7.825 54.446 1.00 83.75 322 SER A CA 1
ATOM 2486 C C . SER A 1 322 ? -35.266 8.024 52.968 1.00 83.75 322 SER A C 1
ATOM 2488 O O . SER A 1 322 ? -36.118 7.785 52.115 1.00 83.75 322 SER A O 1
ATOM 2490 N N . LEU A 1 323 ? -34.034 8.440 52.687 1.00 82.50 323 LEU A N 1
ATOM 2491 C CA . LEU A 1 323 ? -33.480 8.625 51.345 1.00 82.50 323 LEU A CA 1
ATOM 2492 C C . LEU A 1 323 ? -32.523 7.485 50.951 1.00 82.50 323 LEU A C 1
ATOM 2494 O O . LEU A 1 323 ? -31.755 7.606 49.996 1.00 82.50 323 LEU A O 1
ATOM 2498 N N . SER A 1 324 ? -32.549 6.378 51.699 1.00 80.81 324 SER A N 1
ATOM 2499 C CA . SER A 1 324 ? -31.735 5.197 51.408 1.00 80.81 324 SER A CA 1
ATOM 2500 C C . SER A 1 324 ? -32.174 4.554 50.084 1.00 80.81 324 SER A C 1
ATOM 2502 O O . SER A 1 324 ? -33.369 4.360 49.827 1.00 80.81 324 SER A O 1
ATOM 2504 N N . GLY A 1 325 ? -31.205 4.253 49.217 1.00 77.94 325 GLY A N 1
ATOM 2505 C CA . GLY A 1 325 ? -31.447 3.682 47.887 1.00 77.94 325 GLY A CA 1
ATOM 2506 C C . GLY A 1 325 ? -32.079 4.648 46.875 1.00 77.94 325 GLY A C 1
ATOM 2507 O O . GLY A 1 325 ? -32.677 4.199 45.897 1.00 77.94 325 GLY A O 1
ATOM 2508 N N . CYS A 1 326 ? -32.004 5.962 47.105 1.00 86.25 326 CYS A N 1
ATOM 2509 C CA . CYS A 1 326 ? -32.436 6.958 46.127 1.00 86.25 326 CYS A CA 1
ATOM 2510 C C . CYS A 1 326 ? -31.351 7.207 45.069 1.00 86.25 326 CYS A C 1
ATOM 2512 O O . CYS A 1 326 ? -30.187 7.432 45.408 1.00 86.25 326 CYS A O 1
ATOM 2514 N N . TYR A 1 327 ? -31.758 7.251 43.799 1.00 89.12 327 TYR A N 1
ATOM 2515 C CA . TYR A 1 327 ? -30.905 7.564 42.652 1.00 89.12 327 TYR A CA 1
ATOM 2516 C C . TYR A 1 327 ? -31.473 8.727 41.838 1.00 89.12 327 TYR A C 1
ATOM 2518 O O . TYR A 1 327 ? -32.639 9.102 41.981 1.00 89.12 327 TYR A O 1
ATOM 2526 N N . LEU A 1 328 ? -30.634 9.302 40.978 1.00 89.62 328 LEU A N 1
ATOM 2527 C CA . LEU A 1 328 ? -30.983 10.451 40.152 1.00 89.62 328 LEU A CA 1
ATOM 2528 C C . LEU A 1 328 ? -32.116 10.134 39.164 1.00 89.62 328 LEU A C 1
ATOM 2530 O O . LEU A 1 328 ? -32.043 9.193 38.372 1.00 89.62 328 LEU A O 1
ATOM 2534 N N . MET A 1 329 ? -33.138 10.984 39.172 1.00 87.06 329 MET A N 1
ATOM 2535 C CA . MET A 1 329 ? -34.322 10.937 38.319 1.00 87.06 329 MET A CA 1
ATOM 2536 C C . MET A 1 329 ? -34.692 12.346 37.832 1.00 87.06 329 MET A C 1
ATOM 2538 O O . MET A 1 329 ? -34.285 13.357 38.410 1.00 87.06 329 MET A O 1
ATOM 2542 N N . ALA A 1 330 ? -35.488 12.399 36.764 1.00 86.69 330 ALA A N 1
ATOM 2543 C CA . ALA A 1 330 ? -36.106 13.624 36.265 1.00 86.69 330 ALA A CA 1
ATOM 2544 C C . ALA A 1 330 ? -37.479 13.841 36.915 1.00 86.69 330 ALA A C 1
ATOM 2546 O O . ALA A 1 330 ? -38.318 12.946 36.863 1.00 86.69 330 ALA A O 1
ATOM 2547 N N . ASP A 1 331 ? -37.736 15.040 37.430 1.00 84.12 331 ASP A N 1
ATOM 2548 C CA . ASP A 1 331 ? -38.982 15.399 38.114 1.00 84.12 331 ASP A CA 1
ATOM 2549 C C . ASP A 1 331 ? -39.566 16.714 37.566 1.00 84.12 331 ASP A C 1
ATOM 2551 O O . ASP A 1 331 ? -38.846 17.599 37.088 1.00 84.12 331 ASP A O 1
ATOM 2555 N N . SER A 1 332 ? -40.894 16.827 37.592 1.00 81.62 332 SER A N 1
ATOM 2556 C CA . SER A 1 332 ? -41.640 18.012 37.143 1.00 81.62 332 SER A CA 1
ATOM 2557 C C . SER A 1 332 ? -41.581 19.198 38.110 1.00 81.62 332 SER A C 1
ATOM 2559 O O . SER A 1 332 ? -41.908 20.311 37.707 1.00 81.62 332 SER A O 1
ATOM 2561 N N . GLY A 1 333 ? -41.114 18.988 39.345 1.00 76.19 333 GLY A N 1
ATOM 2562 C CA . GLY A 1 333 ? -41.104 19.978 40.422 1.00 76.19 333 GLY A CA 1
ATOM 2563 C C . GLY A 1 333 ? -42.395 20.002 41.243 1.00 76.19 333 GLY A C 1
ATOM 2564 O O . GLY A 1 333 ? -42.499 20.786 42.179 1.00 76.19 333 GLY A O 1
ATOM 2565 N N . GLU A 1 334 ? -43.374 19.160 40.900 1.00 73.50 334 GLU A N 1
ATOM 2566 C CA . GLU A 1 334 ? -44.645 19.014 41.624 1.00 73.50 334 GLU A CA 1
ATOM 2567 C C . GLU A 1 334 ? -44.716 17.716 42.454 1.00 73.50 334 GLU A C 1
ATOM 2569 O O . GLU A 1 334 ? -45.788 17.361 42.946 1.00 73.50 334 GLU A O 1
ATOM 2574 N N . ASP A 1 335 ? -43.616 16.954 42.546 1.00 70.12 335 ASP A N 1
ATOM 2575 C CA . ASP A 1 335 ? -43.523 15.663 43.256 1.00 70.12 335 ASP A CA 1
ATOM 2576 C C . ASP A 1 335 ? -44.573 14.617 42.843 1.00 70.12 335 ASP A C 1
ATOM 2578 O O . ASP A 1 335 ? -44.865 13.653 43.556 1.00 70.12 335 ASP A O 1
ATOM 2582 N N . ASN A 1 336 ? -45.135 14.781 41.649 1.00 68.44 336 ASN A N 1
ATOM 2583 C CA . ASN A 1 336 ? -46.222 13.968 41.110 1.00 68.44 336 ASN A CA 1
ATOM 2584 C C . ASN A 1 336 ? -45.727 12.716 40.359 1.00 68.44 336 ASN A C 1
ATOM 2586 O O . ASN A 1 336 ? -46.525 12.034 39.725 1.00 68.44 336 ASN A O 1
ATOM 2590 N N . GLY A 1 337 ? -44.419 12.431 40.395 1.00 65.88 337 GLY A N 1
ATOM 2591 C CA . GLY A 1 337 ? -43.803 11.305 39.685 1.00 65.88 337 GLY A CA 1
ATOM 2592 C C . GLY A 1 337 ? -43.768 11.460 38.161 1.00 65.88 337 GLY A C 1
ATOM 2593 O O . GLY A 1 337 ? -43.301 10.553 37.474 1.00 65.88 337 GLY A O 1
ATOM 2594 N N . ASN A 1 338 ? -44.242 12.588 37.623 1.00 75.44 338 ASN A N 1
ATOM 2595 C CA . ASN A 1 338 ? -44.136 12.884 36.204 1.00 75.44 338 ASN A CA 1
ATOM 2596 C C . ASN A 1 338 ? -42.725 13.354 35.872 1.00 75.44 338 ASN A C 1
ATOM 2598 O O . ASN A 1 338 ? -42.120 14.158 36.587 1.00 75.44 338 ASN A O 1
ATOM 2602 N N . GLU A 1 339 ? -42.241 12.895 34.726 1.00 76.81 339 GLU A N 1
ATOM 2603 C CA . GLU A 1 339 ? -40.973 13.344 34.187 1.00 76.81 339 GLU A CA 1
ATOM 2604 C C . GLU A 1 339 ? -40.988 14.850 33.899 1.00 76.81 339 GLU A C 1
ATOM 2606 O O . GLU A 1 339 ? -41.878 15.362 33.219 1.00 76.81 339 GLU A O 1
ATOM 2611 N N . GLY A 1 340 ? -39.949 15.548 34.353 1.00 82.69 340 GLY A N 1
ATOM 2612 C CA . GLY A 1 340 ? -39.730 16.954 34.030 1.00 82.69 340 GLY A CA 1
ATOM 2613 C C . GLY A 1 340 ? -38.259 17.313 33.893 1.00 82.69 340 GLY A C 1
ATOM 2614 O O . GLY A 1 340 ? -37.446 16.481 33.486 1.00 82.69 340 GLY A O 1
ATOM 2615 N N . ASN A 1 341 ? -37.935 18.569 34.194 1.00 87.75 341 ASN A N 1
ATOM 2616 C CA . ASN A 1 341 ? -36.605 19.132 33.967 1.00 87.75 341 ASN A CA 1
ATOM 2617 C C . ASN A 1 341 ? -35.743 19.195 35.230 1.00 87.75 341 ASN A C 1
ATOM 2619 O O . ASN A 1 341 ? -34.554 19.472 35.102 1.00 87.75 341 ASN A O 1
ATOM 2623 N N . TYR A 1 342 ? -36.298 18.957 36.420 1.00 88.56 342 TYR A N 1
ATOM 2624 C CA . TYR A 1 342 ? -35.578 19.092 37.685 1.00 88.56 342 TYR A CA 1
ATOM 2625 C C . TYR A 1 342 ? -34.920 17.776 38.113 1.00 88.56 342 TYR A C 1
ATOM 2627 O O . TYR A 1 342 ? -35.434 16.690 37.847 1.00 88.56 342 TYR A O 1
ATOM 2635 N N . ALA A 1 343 ? -33.771 17.880 38.779 1.00 88.75 343 ALA A N 1
ATOM 2636 C CA . ALA A 1 343 ? -33.028 16.754 39.323 1.00 88.75 343 ALA A CA 1
ATOM 2637 C C . ALA A 1 343 ? -33.570 16.364 40.704 1.00 88.75 343 ALA A C 1
ATOM 2639 O O . ALA A 1 343 ? -33.486 17.140 41.664 1.00 88.75 343 ALA A O 1
ATOM 2640 N N . ARG A 1 344 ? -34.069 15.134 40.819 1.00 88.38 344 ARG A N 1
ATOM 2641 C CA . ARG A 1 344 ? -34.557 14.562 42.076 1.00 88.38 344 ARG A CA 1
ATOM 2642 C C . ARG A 1 344 ? -33.836 13.258 42.379 1.00 88.38 344 ARG A C 1
ATOM 2644 O O . ARG A 1 344 ? -33.635 12.442 41.488 1.00 88.38 344 ARG A O 1
ATOM 2651 N N . MET A 1 345 ? -33.468 13.058 43.638 1.00 88.50 345 MET A N 1
ATOM 2652 C CA . MET A 1 345 ? -33.030 11.768 44.156 1.00 88.50 345 MET A CA 1
ATOM 2653 C C . MET A 1 345 ? -34.256 11.025 44.669 1.00 88.50 345 MET A C 1
ATOM 2655 O O . MET A 1 345 ? -34.815 11.406 45.694 1.00 88.50 345 MET A O 1
ATOM 2659 N N . GLY A 1 346 ? -34.697 9.999 43.944 1.00 85.75 346 GLY A N 1
ATOM 2660 C CA . GLY A 1 346 ? -35.881 9.208 44.281 1.00 85.75 346 GLY A CA 1
ATOM 2661 C C . GLY A 1 346 ? -35.556 7.722 44.329 1.00 85.75 346 GLY A C 1
ATOM 2662 O O . GLY A 1 346 ? -34.636 7.260 43.661 1.00 85.75 346 GLY A O 1
ATOM 2663 N N . ASN A 1 347 ? -36.289 6.959 45.134 1.00 84.12 347 ASN A N 1
ATOM 2664 C CA . ASN A 1 347 ? -36.172 5.499 45.171 1.00 84.12 347 ASN A CA 1
ATOM 2665 C C . ASN A 1 347 ? -37.471 4.907 44.648 1.00 84.12 347 ASN A C 1
ATOM 2667 O O . ASN A 1 347 ? -38.490 5.141 45.263 1.00 84.12 347 ASN A O 1
ATOM 2671 N N . THR A 1 348 ? -37.477 4.133 43.565 1.00 73.31 348 THR A N 1
ATOM 2672 C CA . THR A 1 348 ? -38.724 3.545 43.035 1.00 73.31 348 THR A CA 1
ATOM 2673 C C . THR A 1 348 ? -39.014 2.116 43.484 1.00 73.31 348 THR A C 1
ATOM 2675 O O . THR A 1 348 ? -39.997 1.516 43.050 1.00 73.31 348 THR A O 1
ATOM 2678 N N . GLY A 1 349 ? -38.153 1.535 44.322 1.00 68.62 349 GLY A N 1
ATOM 2679 C CA . GLY A 1 349 ? -38.172 0.110 44.657 1.00 68.62 349 GLY A CA 1
ATOM 2680 C C . GLY A 1 349 ? -37.844 -0.809 43.471 1.00 68.62 349 GLY A C 1
ATOM 2681 O O . GLY A 1 349 ? -37.739 -2.021 43.649 1.00 68.62 349 GLY A O 1
ATOM 2682 N N . ALA A 1 350 ? -37.674 -0.257 42.265 1.00 65.44 350 ALA A N 1
ATOM 2683 C CA . ALA A 1 350 ? -37.230 -0.979 41.088 1.00 65.44 350 ALA A CA 1
ATOM 2684 C C . ALA A 1 350 ? -35.707 -1.133 41.098 1.00 65.44 350 ALA A C 1
ATOM 2686 O O . ALA A 1 350 ? -34.974 -0.256 41.563 1.00 65.44 350 ALA A O 1
ATOM 2687 N N . HIS A 1 351 ? -35.232 -2.238 40.524 1.00 73.31 351 HIS A N 1
ATOM 2688 C CA . HIS A 1 351 ? -33.813 -2.430 40.246 1.00 73.31 351 HIS A CA 1
ATOM 2689 C C . HIS A 1 351 ? -33.269 -1.278 39.394 1.00 73.31 351 HIS A C 1
ATOM 2691 O O . HIS A 1 351 ? -33.961 -0.813 38.487 1.00 73.31 351 HIS A O 1
ATOM 2697 N N . LEU A 1 352 ? -32.012 -0.884 39.638 1.00 77.88 352 LEU A N 1
ATOM 2698 C CA . LEU A 1 352 ? -31.290 0.082 38.806 1.00 77.88 352 LEU A CA 1
ATOM 2699 C C . LEU A 1 352 ? -31.449 -0.267 37.324 1.00 77.88 352 LEU A C 1
ATOM 2701 O O . LEU A 1 352 ? -30.998 -1.329 36.884 1.00 77.88 352 LEU A O 1
ATOM 2705 N N . ASN A 1 353 ? -32.141 0.599 36.591 1.00 79.19 353 ASN A N 1
ATOM 2706 C CA . ASN A 1 353 ? -32.400 0.470 35.171 1.00 79.19 353 ASN A CA 1
ATOM 2707 C C . ASN A 1 353 ? -32.402 1.881 34.541 1.00 79.19 353 ASN A C 1
ATOM 2709 O O . ASN A 1 353 ? -32.720 2.860 35.226 1.00 79.19 353 ASN A O 1
ATOM 2713 N N . PRO A 1 354 ? -32.085 2.001 33.243 1.00 79.50 354 PRO A N 1
ATOM 2714 C CA . PRO A 1 354 ? -32.009 3.296 32.566 1.00 79.50 354 PRO A CA 1
ATOM 2715 C C . PRO A 1 354 ? -33.385 3.895 32.226 1.00 79.50 354 PRO A C 1
ATOM 2717 O O . PRO A 1 354 ? -33.464 5.035 31.779 1.00 79.50 354 PRO A O 1
ATOM 2720 N N . THR A 1 355 ? -34.470 3.127 32.383 1.00 77.50 355 THR A N 1
ATOM 2721 C CA . THR A 1 355 ? -35.848 3.585 32.134 1.00 77.50 355 THR A CA 1
ATOM 2722 C C . THR A 1 355 ? -36.450 4.335 33.317 1.00 77.50 355 THR A C 1
ATOM 2724 O O . THR A 1 355 ? -37.421 5.062 33.151 1.00 77.50 355 THR A O 1
ATOM 2727 N N . THR A 1 356 ? -35.907 4.128 34.514 1.00 76.69 356 THR A N 1
ATOM 2728 C CA . THR A 1 356 ? -36.425 4.656 35.774 1.00 76.69 356 THR A CA 1
ATOM 2729 C C . THR A 1 356 ? -35.431 5.623 36.401 1.00 76.69 356 THR A C 1
ATOM 2731 O O . THR A 1 356 ? -35.838 6.680 36.870 1.00 76.69 356 THR A O 1
ATOM 2734 N N . TYR A 1 357 ? -34.135 5.313 36.352 1.00 86.00 357 TYR A N 1
ATOM 2735 C CA . TYR A 1 357 ? -33.076 6.196 36.837 1.00 86.00 357 TYR A CA 1
ATOM 2736 C C . TYR A 1 357 ? -32.244 6.721 35.673 1.00 86.00 357 TYR A C 1
ATOM 2738 O O . TYR A 1 357 ? -32.025 6.023 34.683 1.00 86.00 357 TYR A O 1
ATOM 2746 N N . LEU A 1 358 ? -31.766 7.957 35.793 1.00 86.56 358 LEU A N 1
ATOM 2747 C CA . LEU A 1 358 ? -30.962 8.590 34.758 1.00 86.56 358 LEU A CA 1
ATOM 2748 C C . LEU A 1 358 ? -29.504 8.125 34.872 1.00 86.56 358 LEU A C 1
ATOM 2750 O O . LEU A 1 358 ? -28.848 8.449 35.867 1.00 86.56 358 LEU A O 1
ATOM 2754 N N . PRO A 1 359 ? -28.966 7.410 33.866 1.00 87.94 359 PRO A N 1
ATOM 2755 C CA . PRO A 1 359 ? -27.542 7.135 33.827 1.00 87.94 359 PRO A CA 1
ATOM 2756 C C . PRO A 1 359 ? -26.773 8.440 33.596 1.00 87.94 359 PRO A C 1
ATOM 2758 O O . PRO A 1 359 ? -27.216 9.314 32.842 1.00 87.94 359 PRO A O 1
ATOM 2761 N N . ILE A 1 360 ? -25.613 8.558 34.236 1.00 88.12 360 ILE A N 1
ATOM 2762 C CA . ILE A 1 360 ? -24.721 9.711 34.140 1.00 88.12 360 ILE A CA 1
ATOM 2763 C C . ILE A 1 360 ? -23.460 9.370 33.342 1.00 88.12 360 ILE A C 1
ATOM 2765 O O . ILE A 1 360 ? -22.948 8.255 33.374 1.00 88.12 360 ILE A O 1
ATOM 2769 N N . THR A 1 361 ? -22.940 10.356 32.623 1.00 86.81 361 THR A N 1
ATOM 2770 C CA . THR A 1 361 ? -21.620 10.341 31.986 1.00 86.81 361 THR A CA 1
ATOM 2771 C C . THR A 1 361 ? -20.837 11.548 32.484 1.00 86.81 361 THR A C 1
ATOM 2773 O O . THR A 1 361 ? -21.379 12.652 32.555 1.00 86.81 361 THR A O 1
ATOM 2776 N N . LEU A 1 362 ? -19.576 11.329 32.854 1.00 86.19 362 LEU A N 1
ATOM 2777 C CA . LEU A 1 362 ? -18.666 12.367 33.331 1.00 86.19 362 LEU A CA 1
ATOM 2778 C C . LEU A 1 362 ? -17.848 12.895 32.149 1.00 86.19 362 LEU A C 1
ATOM 2780 O O . LEU A 1 362 ? -17.103 12.135 31.534 1.00 86.19 362 LEU A O 1
ATOM 2784 N N . GLU A 1 363 ? -17.985 14.181 31.825 1.00 84.94 363 GLU A N 1
ATOM 2785 C CA . GLU A 1 363 ? -17.202 14.852 30.778 1.00 84.94 363 GLU A CA 1
ATOM 2786 C C . GLU A 1 363 ? -16.322 15.948 31.420 1.00 84.94 363 GLU A C 1
ATOM 2788 O O . GLU A 1 363 ? -16.850 16.807 32.127 1.00 84.94 363 GLU A O 1
ATOM 2793 N N . PRO A 1 364 ? -14.990 15.954 31.227 1.00 81.38 364 PRO A N 1
ATOM 2794 C CA . PRO A 1 364 ? -14.120 16.966 31.830 1.00 81.38 364 PRO A CA 1
ATOM 2795 C C . PRO A 1 364 ? -14.274 18.341 31.152 1.00 81.38 364 PRO A C 1
ATOM 2797 O O . PRO A 1 364 ? -14.279 18.428 29.926 1.00 81.38 364 PRO A O 1
ATOM 2800 N N . ASP A 1 365 ? -14.288 19.423 31.942 1.00 76.50 365 ASP A N 1
ATOM 2801 C CA . ASP A 1 365 ? -14.356 20.834 31.486 1.00 76.50 365 ASP A CA 1
ATOM 2802 C C . ASP A 1 365 ? -12.993 21.363 30.969 1.00 76.50 365 ASP A C 1
ATOM 2804 O O . ASP A 1 365 ? -12.780 22.541 30.708 1.00 76.50 365 ASP A O 1
ATOM 2808 N N . GLY A 1 366 ? -11.977 20.500 30.870 1.00 64.19 366 GLY A N 1
ATOM 2809 C CA . GLY A 1 366 ? -10.605 20.896 30.516 1.00 64.19 366 GLY A CA 1
ATOM 2810 C C . GLY A 1 366 ? -9.860 21.695 31.603 1.00 64.19 366 GLY A C 1
ATOM 2811 O O . GLY A 1 366 ? -8.665 21.947 31.454 1.00 64.19 366 GLY A O 1
ATOM 2812 N N . GLY A 1 367 ? -10.537 22.056 32.700 1.00 69.06 367 GLY A N 1
ATOM 2813 C CA . GLY A 1 367 ? -9.971 22.586 33.946 1.00 69.06 367 GLY A CA 1
ATOM 2814 C C . GLY A 1 367 ? -10.134 21.613 35.125 1.00 69.06 367 GLY A C 1
ATOM 2815 O O . GLY A 1 367 ? -10.024 20.404 34.958 1.00 69.06 367 GLY A O 1
ATOM 2816 N N . ASN A 1 368 ? -10.433 22.137 36.323 1.00 66.19 368 ASN A N 1
ATOM 2817 C CA . ASN A 1 368 ? -10.698 21.334 37.534 1.00 66.19 368 ASN A CA 1
ATOM 2818 C C . ASN A 1 368 ? -12.180 20.920 37.702 1.00 66.19 368 ASN A C 1
ATOM 2820 O O . ASN A 1 368 ? -12.533 20.337 38.726 1.00 66.19 368 ASN A O 1
ATOM 2824 N N . GLY A 1 369 ? -13.045 21.256 36.739 1.00 79.06 369 GLY A N 1
ATOM 2825 C CA . GLY A 1 369 ? -14.481 20.961 36.759 1.00 79.06 369 GLY A CA 1
ATOM 2826 C C . GLY A 1 369 ? -14.863 19.772 35.873 1.00 79.06 369 GLY A C 1
ATOM 2827 O O . GLY A 1 369 ? -14.151 19.411 34.937 1.00 79.06 369 GLY A O 1
ATOM 2828 N N . THR A 1 370 ? -16.006 19.157 36.170 1.00 86.12 370 THR A N 1
ATOM 2829 C CA . THR A 1 370 ? -16.595 18.039 35.416 1.00 86.12 370 THR A CA 1
ATOM 2830 C C . THR A 1 370 ? -18.065 18.326 35.131 1.00 86.12 370 THR A C 1
ATOM 2832 O O . THR A 1 370 ? -18.822 18.660 36.044 1.00 86.12 370 THR A O 1
ATOM 2835 N N . TRP A 1 371 ? -18.487 18.175 33.879 1.00 87.62 371 TRP A N 1
ATOM 2836 C CA . TRP A 1 371 ? -19.892 18.197 33.493 1.00 87.62 371 TRP A CA 1
ATOM 2837 C C . TRP A 1 371 ? -20.524 16.821 33.689 1.00 87.62 371 TRP A C 1
ATOM 2839 O O . TRP A 1 371 ? -19.970 15.791 33.298 1.00 87.62 371 TRP A O 1
ATOM 2849 N N . LEU A 1 372 ? -21.721 16.816 34.270 1.00 88.19 372 LEU A N 1
ATOM 2850 C CA . LEU A 1 372 ? -22.563 15.632 34.400 1.00 88.19 372 LEU A CA 1
ATOM 2851 C C . LEU A 1 372 ? -23.579 15.625 33.258 1.00 88.19 372 LEU A C 1
ATOM 2853 O O . LEU A 1 372 ? -24.421 16.520 33.162 1.00 88.19 372 LEU A O 1
ATOM 2857 N N . LYS A 1 373 ? -23.506 14.612 32.398 1.00 87.38 373 LYS A N 1
ATOM 2858 C CA . LYS A 1 373 ? -24.426 14.418 31.276 1.00 87.38 373 LYS A CA 1
ATOM 2859 C C . LYS A 1 373 ? -25.356 13.249 31.542 1.00 87.38 373 LYS A C 1
ATOM 2861 O O . LYS A 1 373 ? -24.912 12.186 31.959 1.00 87.38 373 LYS A O 1
ATOM 2866 N N . THR A 1 374 ? -26.635 13.435 31.262 1.00 87.25 374 THR A N 1
ATOM 2867 C CA . THR A 1 374 ? -27.679 12.410 31.342 1.00 87.25 374 THR A CA 1
ATOM 2868 C C . THR A 1 374 ? -28.263 12.141 29.955 1.00 87.25 374 THR A C 1
ATOM 2870 O O . THR A 1 374 ? -27.941 12.829 28.985 1.00 87.25 374 THR A O 1
ATOM 2873 N N . SER A 1 375 ? -29.175 11.173 29.844 1.00 84.00 375 SER A N 1
ATOM 2874 C CA . SER A 1 375 ? -29.927 10.922 28.606 1.00 84.00 375 SER A CA 1
ATOM 2875 C C . SER A 1 375 ? -30.798 12.104 28.147 1.00 84.00 375 SER A C 1
ATOM 2877 O O . SER A 1 375 ? -31.153 12.162 26.971 1.00 84.00 375 SER A O 1
ATOM 2879 N N . LYS A 1 376 ? -31.130 13.052 29.039 1.00 81.88 376 LYS A N 1
ATOM 2880 C CA . LYS A 1 376 ? -31.957 14.235 28.735 1.00 81.88 376 LYS A CA 1
ATOM 2881 C C . LYS A 1 376 ? -31.156 15.492 28.389 1.00 81.88 376 LYS A C 1
ATOM 2883 O O . LYS A 1 376 ? -31.726 16.428 27.835 1.00 81.88 376 LYS A O 1
ATOM 2888 N N . GLY A 1 377 ? -29.861 15.517 28.688 1.00 86.94 377 GLY A N 1
ATOM 2889 C CA . GLY A 1 377 ? -29.018 16.701 28.548 1.00 86.94 377 GLY A CA 1
ATOM 2890 C C . GLY A 1 377 ? -28.000 16.806 29.676 1.00 86.94 377 GLY A C 1
ATOM 2891 O O . GLY A 1 377 ? -27.733 15.839 30.393 1.00 86.94 377 GLY A O 1
ATOM 2892 N N . TYR A 1 378 ? -27.413 17.985 29.824 1.00 88.44 378 TYR A N 1
ATOM 2893 C CA . TYR A 1 378 ? -26.465 18.291 30.888 1.00 88.44 378 TYR A CA 1
ATOM 2894 C C . TYR A 1 378 ? -27.179 18.743 32.163 1.00 88.44 378 TYR A C 1
ATOM 2896 O O . TYR A 1 378 ? -28.307 19.246 32.119 1.00 88.44 378 TYR A O 1
ATOM 2904 N N . ILE A 1 379 ? -26.505 18.570 33.302 1.00 88.94 379 ILE A N 1
ATOM 2905 C CA . ILE A 1 379 ? -26.981 19.133 34.561 1.00 88.94 379 ILE A CA 1
ATOM 2906 C C . ILE A 1 379 ? -26.732 20.645 34.576 1.00 88.94 379 ILE A C 1
ATOM 2908 O O . ILE A 1 379 ? -25.608 21.095 34.352 1.00 88.94 379 ILE A O 1
ATOM 2912 N N . GLY A 1 380 ? -27.782 21.419 34.838 1.00 89.25 380 GLY A N 1
ATOM 2913 C CA . GLY A 1 380 ? -27.762 22.880 34.905 1.00 89.25 380 GLY A CA 1
ATOM 2914 C C . GLY A 1 380 ? -28.358 23.429 36.192 1.00 89.25 380 GLY A C 1
ATOM 2915 O O . GLY A 1 380 ? -28.557 22.700 37.165 1.00 89.25 380 GLY A O 1
ATOM 2916 N N . ILE A 1 381 ? -28.667 24.726 36.180 1.00 87.81 381 ILE A N 1
ATOM 2917 C CA . ILE A 1 381 ? -29.341 25.419 37.278 1.00 87.81 381 ILE A CA 1
ATOM 2918 C C . ILE A 1 381 ? -30.662 26.019 36.792 1.00 87.81 381 ILE A C 1
ATOM 2920 O O . ILE A 1 381 ? -30.725 26.693 35.766 1.00 87.81 381 ILE A O 1
ATOM 2924 N N . GLY A 1 382 ? -31.729 25.773 37.544 1.00 83.88 382 GLY A N 1
ATOM 2925 C CA . GLY A 1 382 ? -33.053 26.330 37.309 1.00 83.88 382 GLY A CA 1
ATOM 2926 C C . GLY A 1 382 ? -33.462 27.324 38.392 1.00 83.88 382 GLY A C 1
ATOM 2927 O O . GLY A 1 382 ? -32.716 27.627 39.321 1.00 83.88 382 GLY A O 1
ATOM 2928 N N . SER A 1 383 ? -34.697 27.806 38.280 1.00 83.88 383 SER A N 1
ATOM 2929 C CA . SER A 1 383 ? -35.386 28.562 39.325 1.00 83.88 383 SER A CA 1
ATOM 2930 C C . SER A 1 383 ? -36.738 27.901 39.568 1.00 83.88 383 SER A C 1
ATOM 2932 O O . SER A 1 383 ? -37.503 27.709 38.621 1.00 83.88 383 SER A O 1
ATOM 2934 N N . SER A 1 384 ? -37.008 27.497 40.810 1.00 78.31 384 SER A N 1
ATOM 2935 C CA . SER A 1 384 ? -38.293 26.897 41.211 1.00 78.31 384 SER A CA 1
ATOM 2936 C C . SER A 1 384 ? -39.308 27.950 41.668 1.00 78.31 384 SER A C 1
ATOM 2938 O O . SER A 1 384 ? -40.510 27.704 41.656 1.00 78.31 384 SER A O 1
ATOM 2940 N N . GLY A 1 385 ? -38.834 29.125 42.107 1.00 74.25 385 GLY A N 1
ATOM 2941 C CA . GLY A 1 385 ? -39.654 30.127 42.797 1.00 74.25 385 GLY A CA 1
ATOM 2942 C C . GLY A 1 385 ? -40.075 29.736 44.223 1.00 74.25 385 GLY A C 1
ATOM 2943 O O . GLY A 1 385 ? -40.766 30.518 44.876 1.00 74.25 385 GLY A O 1
ATOM 2944 N N . ALA A 1 386 ? -39.658 28.566 44.717 1.00 79.12 386 ALA A N 1
ATOM 2945 C CA . ALA A 1 386 ? -39.970 28.063 46.049 1.00 79.12 386 ALA A CA 1
ATOM 2946 C C . ALA A 1 386 ? -38.876 28.441 47.064 1.00 79.12 386 ALA A C 1
ATOM 2948 O O . ALA A 1 386 ? -37.693 28.502 46.734 1.00 79.12 386 ALA A O 1
ATOM 2949 N N . ILE A 1 387 ? -39.272 28.714 48.311 1.00 77.75 387 ILE A N 1
ATOM 2950 C CA . ILE A 1 387 ? -38.361 29.196 49.371 1.00 77.75 387 ILE A CA 1
ATOM 2951 C C . ILE A 1 387 ? -37.410 28.084 49.839 1.00 77.75 387 ILE A C 1
ATOM 2953 O O . ILE A 1 387 ? -36.259 28.335 50.187 1.00 77.75 387 ILE A O 1
ATOM 2957 N N . ASP A 1 388 ? -37.885 26.848 49.819 1.00 80.31 388 ASP A N 1
ATOM 2958 C CA . ASP A 1 388 ? -37.220 25.669 50.355 1.00 80.31 388 ASP A CA 1
ATOM 2959 C C . ASP A 1 388 ? -36.251 24.987 49.378 1.00 80.31 388 ASP A C 1
ATOM 2961 O O . ASP A 1 388 ? -35.448 24.163 49.807 1.00 80.31 388 ASP A O 1
ATOM 2965 N N . TRP A 1 389 ? -36.261 25.363 48.096 1.00 84.50 389 TRP A N 1
ATOM 2966 C CA . TRP A 1 389 ? -35.312 24.897 47.073 1.00 84.50 389 TRP A CA 1
ATOM 2967 C C . TRP A 1 389 ? -35.210 25.907 45.907 1.00 84.50 389 TRP A C 1
ATOM 2969 O O . TRP A 1 389 ? -35.605 25.608 44.781 1.00 84.50 389 TRP A O 1
ATOM 2979 N N . PRO A 1 390 ? -34.724 27.140 46.142 1.00 83.25 390 PRO A N 1
ATOM 2980 C CA . PRO A 1 390 ? -34.840 28.254 45.195 1.00 83.25 390 PRO A CA 1
ATOM 2981 C C . PRO A 1 390 ? -33.985 28.095 43.929 1.00 83.25 390 PRO A C 1
ATOM 2983 O O . PRO A 1 390 ? -34.278 28.714 42.905 1.00 83.25 390 PRO A O 1
ATOM 2986 N N . THR A 1 391 ? -32.935 27.275 43.988 1.00 88.25 391 THR A N 1
ATOM 2987 C CA . THR A 1 391 ? -31.913 27.090 42.947 1.00 88.25 391 THR A CA 1
ATOM 2988 C C . THR A 1 391 ? -31.749 25.603 42.611 1.00 88.25 391 THR A C 1
ATOM 2990 O O . THR A 1 391 ? -30.681 25.023 42.848 1.00 88.25 391 THR A O 1
ATOM 2993 N N . PRO A 1 392 ? -32.803 24.950 42.086 1.00 89.50 392 PRO A N 1
ATOM 2994 C CA . PRO A 1 392 ? -32.761 23.527 41.791 1.00 89.50 392 PRO A CA 1
ATOM 2995 C C . PRO A 1 392 ? -31.799 23.201 40.656 1.00 89.50 392 PRO A C 1
ATOM 2997 O O . PRO A 1 392 ? -31.652 23.977 39.710 1.00 89.50 392 PRO A O 1
ATOM 3000 N N . LEU A 1 393 ? -31.198 22.017 40.709 1.00 90.50 393 LEU A N 1
ATOM 3001 C CA . LEU A 1 393 ? -30.480 21.473 39.564 1.00 90.50 393 LEU A CA 1
ATOM 3002 C C . LEU A 1 393 ? -31.476 21.001 38.496 1.00 90.50 393 LEU A C 1
ATOM 3004 O O . LEU A 1 393 ? -32.507 20.402 38.813 1.00 90.50 393 LEU A O 1
ATOM 3008 N N . THR A 1 394 ? -31.167 21.260 37.228 1.00 89.75 394 THR A N 1
ATOM 3009 C CA . THR A 1 394 ? -31.929 20.773 36.065 1.00 89.75 394 THR A CA 1
ATOM 3010 C C . THR A 1 394 ? -31.161 19.659 35.358 1.00 89.75 394 THR A C 1
ATOM 3012 O O . THR A 1 394 ? -29.950 19.590 35.501 1.00 89.75 394 THR A O 1
ATOM 3015 N N . VAL A 1 395 ? -31.827 18.770 34.613 1.00 88.81 395 VAL A N 1
ATOM 3016 C CA . VAL A 1 395 ? -31.192 17.640 33.883 1.00 88.81 395 VAL A CA 1
ATOM 3017 C C . VAL A 1 395 ? -31.299 17.743 32.354 1.00 88.81 395 VAL A C 1
ATOM 3019 O O . VAL A 1 395 ? -30.896 16.826 31.640 1.00 88.81 395 VAL A O 1
ATOM 3022 N N . ALA A 1 396 ? -31.881 18.832 31.845 1.00 85.94 396 ALA A N 1
ATOM 3023 C CA . ALA A 1 396 ? -32.279 18.990 30.443 1.00 85.94 396 ALA A CA 1
ATOM 3024 C C . ALA A 1 396 ? -31.521 20.110 29.703 1.00 85.94 396 ALA A C 1
ATOM 3026 O O . ALA A 1 396 ? -32.000 20.603 28.680 1.00 85.94 396 ALA A O 1
ATOM 3027 N N . GLU A 1 397 ? -30.356 20.544 30.202 1.00 87.25 397 GLU A N 1
ATOM 3028 C CA . GLU A 1 397 ? -29.597 21.600 29.527 1.00 87.25 397 GLU A CA 1
ATOM 3029 C C . GLU A 1 397 ? -29.029 21.102 28.187 1.00 87.25 397 GLU A C 1
ATOM 3031 O O . GLU A 1 397 ? -28.386 20.048 28.138 1.00 87.25 397 GLU A O 1
ATOM 3036 N N . PRO A 1 398 ? -29.222 21.844 27.080 1.00 80.25 398 PRO A N 1
ATOM 3037 C CA . PRO A 1 398 ? -28.893 21.353 25.745 1.00 80.25 398 PRO A CA 1
ATOM 3038 C C . PRO A 1 398 ? -27.401 21.447 25.399 1.00 80.25 398 PRO A C 1
ATOM 3040 O O . PRO A 1 398 ? -26.963 20.813 24.440 1.00 80.25 398 PRO A O 1
ATOM 3043 N N . SER A 1 399 ? -26.615 22.258 26.116 1.00 83.19 399 SER A N 1
ATOM 3044 C CA . SER A 1 399 ? -25.219 22.531 25.755 1.00 83.19 399 SER A CA 1
ATOM 3045 C C . SER A 1 399 ? -24.331 22.785 26.966 1.00 83.19 399 SER A C 1
ATOM 3047 O O . SER A 1 399 ? -24.796 23.276 27.990 1.00 83.19 399 SER A O 1
ATOM 3049 N N . THR A 1 400 ? -23.027 22.556 26.810 1.00 80.81 400 THR A N 1
ATOM 3050 C CA . THR A 1 400 ? -22.017 22.864 27.836 1.00 80.81 400 THR A CA 1
ATOM 3051 C C . THR A 1 400 ? -21.903 24.359 28.155 1.00 80.81 400 THR A C 1
ATOM 3053 O O . THR A 1 400 ? -21.401 24.712 29.212 1.00 80.81 400 THR A O 1
ATOM 3056 N N . ALA A 1 401 ? -22.414 25.247 27.290 1.00 78.38 401 ALA A N 1
ATOM 3057 C CA . ALA A 1 401 ? -22.443 26.692 27.532 1.00 78.38 401 ALA A CA 1
ATOM 3058 C C . ALA A 1 401 ? -23.501 27.123 28.568 1.00 78.38 401 ALA A C 1
ATOM 3060 O O . ALA A 1 401 ? -23.387 28.211 29.129 1.00 78.38 401 ALA A O 1
ATOM 3061 N N . THR A 1 402 ? -24.529 26.297 28.798 1.00 77.12 402 THR A N 1
ATOM 3062 C CA . THR A 1 402 ? -25.575 26.513 29.818 1.00 77.12 402 THR A CA 1
ATOM 3063 C C . THR A 1 402 ? -25.540 25.462 30.931 1.00 77.12 402 THR A C 1
ATOM 3065 O O . THR A 1 402 ? -26.270 25.580 31.914 1.00 77.12 402 THR A O 1
ATOM 3068 N N . ALA A 1 403 ? -24.674 24.454 30.794 1.00 84.88 403 ALA A N 1
ATOM 3069 C CA . ALA A 1 403 ? -24.430 23.427 31.792 1.00 84.88 403 ALA A CA 1
ATOM 3070 C C . ALA A 1 403 ? -23.600 23.954 32.964 1.00 84.88 403 ALA A C 1
ATOM 3072 O O . ALA A 1 403 ? -22.774 24.856 32.824 1.00 84.88 403 ALA A O 1
ATOM 3073 N N . LEU A 1 404 ? -23.781 23.315 34.112 1.00 86.12 404 LEU A N 1
ATOM 3074 C CA . LEU A 1 404 ? -23.061 23.614 35.332 1.00 86.12 404 LEU A CA 1
ATOM 3075 C C . LEU A 1 404 ? -21.871 22.655 35.483 1.00 86.12 404 LEU A C 1
ATOM 3077 O O . LEU A 1 404 ? -22.031 21.440 35.334 1.00 86.12 404 LEU A O 1
ATOM 3081 N N . SER A 1 405 ? -20.674 23.178 35.766 1.00 87.69 405 SER A N 1
ATOM 3082 C CA . SER A 1 405 ? -19.507 22.343 36.070 1.00 87.69 405 SER A CA 1
ATOM 3083 C C . SER A 1 405 ? -19.397 22.071 37.574 1.00 87.69 405 SER A C 1
ATOM 3085 O O . SER A 1 405 ? -19.719 22.915 38.420 1.00 87.69 405 SER A O 1
ATOM 3087 N N . PHE A 1 406 ? -18.976 20.849 37.906 1.00 87.56 406 PHE A N 1
ATOM 3088 C CA . PHE A 1 406 ? -18.878 20.357 39.277 1.00 87.56 406 PHE A CA 1
ATOM 3089 C C . PHE A 1 406 ? -17.451 19.948 39.629 1.00 87.56 406 PHE A C 1
ATOM 3091 O O . PHE A 1 406 ? -16.775 19.262 38.863 1.00 87.56 406 PHE A O 1
ATOM 3098 N N . SER A 1 407 ? -17.031 20.306 40.835 1.00 86.50 407 SER A N 1
ATOM 3099 C CA . SER A 1 407 ? -15.839 19.783 41.494 1.00 86.50 407 SER A CA 1
ATOM 3100 C C . SER A 1 407 ? -16.255 18.725 42.515 1.00 86.50 407 SER A C 1
ATOM 3102 O O . SER A 1 407 ? -17.172 18.950 43.309 1.00 86.50 407 SER A O 1
ATOM 3104 N N . PHE A 1 408 ? -15.582 17.576 42.502 1.00 86.69 408 PHE A N 1
ATOM 3105 C CA . PHE A 1 408 ? -15.820 16.476 43.437 1.00 86.69 408 PHE A CA 1
ATOM 3106 C C . PHE A 1 408 ? -15.021 16.715 44.719 1.00 86.69 408 PHE A C 1
ATOM 3108 O O . PHE A 1 408 ? -13.833 17.020 44.648 1.00 86.69 408 PHE A O 1
ATOM 3115 N N . CYS A 1 409 ? -15.644 16.564 45.886 1.00 84.00 409 CYS A N 1
ATOM 3116 C CA . CYS A 1 409 ? -15.015 16.753 47.194 1.00 84.00 409 CYS A CA 1
ATOM 3117 C C . CYS A 1 409 ? -15.230 15.528 48.094 1.00 84.00 409 CYS A C 1
ATOM 3119 O O . CYS A 1 409 ? -16.286 14.900 48.045 1.00 84.00 409 CYS A O 1
ATOM 3121 N N . SER A 1 410 ? -14.252 15.193 48.943 1.00 83.25 410 SER A N 1
ATOM 3122 C CA . SER A 1 410 ? -14.398 14.123 49.953 1.00 83.25 410 SER A CA 1
ATOM 3123 C C . SER A 1 410 ? -15.084 14.588 51.239 1.00 83.25 410 SER A C 1
ATOM 3125 O O . SER A 1 410 ? -15.406 13.768 52.095 1.00 83.25 410 SER A O 1
ATOM 3127 N N . ASP A 1 411 ? -15.252 15.899 51.419 1.00 84.38 411 ASP A N 1
ATOM 3128 C CA . ASP A 1 411 ? -15.753 16.523 52.640 1.00 84.38 411 ASP A CA 1
ATOM 3129 C C . ASP A 1 411 ? -16.953 17.450 52.391 1.00 84.38 411 ASP A C 1
ATOM 3131 O O . ASP A 1 411 ? -17.085 18.080 51.343 1.00 84.38 411 ASP A O 1
ATOM 3135 N N . GLU A 1 412 ? -17.804 17.590 53.409 1.00 84.25 412 GLU A N 1
ATOM 3136 C CA . GLU A 1 412 ? -19.007 18.440 53.378 1.00 84.25 412 GLU A CA 1
ATOM 3137 C C . GLU A 1 412 ? -18.687 19.939 53.271 1.00 84.25 412 GLU A C 1
ATOM 3139 O O . GLU A 1 412 ? -19.539 20.732 52.875 1.00 84.25 412 GLU A O 1
ATOM 3144 N N . SER A 1 413 ? -17.458 20.338 53.622 1.00 78.38 413 SER A N 1
ATOM 3145 C CA . SER A 1 413 ? -17.002 21.733 53.554 1.00 78.38 413 SER A CA 1
ATOM 3146 C C . SER A 1 413 ? -16.487 22.133 52.166 1.00 78.38 413 SER A C 1
ATOM 3148 O O . SER A 1 413 ? -16.260 23.318 51.931 1.00 78.38 413 SER A O 1
ATOM 3150 N N . GLY A 1 414 ? -16.297 21.171 51.252 1.00 77.06 414 GLY A N 1
ATOM 3151 C CA . GLY A 1 414 ? -15.818 21.419 49.891 1.00 77.06 414 GLY A CA 1
ATOM 3152 C C . GLY A 1 414 ? -14.354 21.863 49.798 1.00 77.06 414 GLY A C 1
ATOM 3153 O O . GLY A 1 414 ? -13.974 22.494 48.807 1.00 77.06 414 GLY A O 1
ATOM 3154 N N . ASN A 1 415 ? -13.544 21.586 50.827 1.00 77.81 415 ASN A N 1
ATOM 3155 C CA . ASN A 1 415 ? -12.149 22.027 50.915 1.00 77.81 415 ASN A CA 1
ATOM 3156 C C . ASN A 1 415 ? -11.158 20.985 50.385 1.00 77.81 415 ASN A C 1
ATOM 3158 O O . ASN A 1 415 ? -10.028 21.341 50.054 1.00 77.81 415 ASN A O 1
ATOM 3162 N N . ASN A 1 416 ? -11.572 19.719 50.283 1.00 82.62 416 ASN A N 1
ATOM 3163 C CA . ASN A 1 416 ? -10.735 18.616 49.824 1.00 82.62 416 ASN A CA 1
ATOM 3164 C C . ASN A 1 416 ? -11.238 18.099 48.468 1.00 82.62 416 ASN A C 1
ATOM 3166 O O . ASN A 1 416 ? -12.057 17.174 48.435 1.00 82.62 416 ASN A O 1
ATOM 3170 N N . PRO A 1 417 ? -10.789 18.688 47.342 1.00 80.44 417 PRO A N 1
ATOM 3171 C CA . PRO A 1 417 ? -11.150 18.198 46.022 1.00 80.44 417 PRO A CA 1
ATOM 3172 C C . PRO A 1 417 ? -10.534 16.815 45.764 1.00 80.44 417 PRO A C 1
ATOM 3174 O O . PRO A 1 417 ? -9.381 16.556 46.110 1.00 80.44 417 PRO A O 1
ATOM 3177 N N . VAL A 1 418 ? -11.302 15.936 45.130 1.00 79.44 418 VAL A N 1
ATOM 3178 C CA . VAL A 1 418 ? -10.914 14.574 44.748 1.00 79.44 418 VAL A CA 1
ATOM 3179 C C . VAL A 1 418 ? -11.061 14.431 43.237 1.00 79.44 418 VAL A C 1
ATOM 3181 O O . VAL A 1 418 ? -11.956 15.024 42.639 1.00 79.44 418 VAL A O 1
ATOM 3184 N N . SER A 1 419 ? -10.184 13.645 42.609 1.00 76.00 419 SER A N 1
ATOM 3185 C CA . SER A 1 419 ? -10.339 13.316 41.189 1.00 76.00 419 SER A CA 1
ATOM 3186 C C . SER A 1 419 ? -11.637 12.525 40.960 1.00 76.00 419 SER A C 1
ATOM 3188 O O . SER A 1 419 ? -11.878 11.575 41.712 1.00 76.00 419 SER A O 1
ATOM 3190 N N . PRO A 1 420 ? -12.433 12.833 39.917 1.00 72.00 420 PRO A N 1
ATOM 3191 C CA . PRO A 1 420 ? -13.589 12.022 39.531 1.00 72.00 420 PRO A CA 1
ATOM 3192 C C . PRO A 1 420 ? -13.237 10.539 39.337 1.00 72.00 420 PRO A C 1
ATOM 3194 O O . PRO A 1 420 ? -14.018 9.667 39.692 1.00 72.00 420 PRO A O 1
ATOM 3197 N N . ASP A 1 421 ? -12.027 10.224 38.868 1.00 68.12 421 ASP A N 1
ATOM 3198 C CA . ASP A 1 421 ? -11.596 8.833 38.673 1.00 68.12 421 ASP A CA 1
ATOM 3199 C C . ASP A 1 421 ? -11.445 8.062 39.992 1.00 68.12 421 ASP A C 1
ATOM 3201 O O . ASP A 1 421 ? -11.639 6.851 40.039 1.00 68.12 421 ASP A O 1
ATOM 3205 N N . ALA A 1 422 ? -11.106 8.759 41.080 1.00 66.19 422 ALA A N 1
ATOM 3206 C CA . ALA A 1 422 ? -10.919 8.155 42.397 1.00 66.19 422 ALA A CA 1
ATOM 3207 C C . ALA A 1 422 ? -12.244 7.935 43.152 1.00 66.19 422 ALA A C 1
ATOM 3209 O O . ALA A 1 422 ? -12.242 7.282 44.199 1.00 66.19 422 ALA A O 1
ATOM 3210 N N . SER A 1 423 ? -13.355 8.496 42.659 1.00 66.94 423 SER A N 1
ATOM 3211 C CA . SER A 1 423 ? -14.697 8.303 43.223 1.00 66.94 423 SER A CA 1
ATOM 3212 C C . SER A 1 423 ? -15.511 7.224 42.512 1.00 66.94 423 SER A C 1
ATOM 3214 O O . SER A 1 423 ? -16.492 6.735 43.079 1.00 66.94 423 SER A O 1
ATOM 3216 N N . LEU A 1 424 ? -15.096 6.822 41.308 1.00 73.44 424 LEU A N 1
ATOM 3217 C CA . LEU A 1 424 ? -15.715 5.734 40.560 1.00 73.44 424 LEU A CA 1
ATOM 3218 C C . LEU A 1 424 ? -15.493 4.377 41.259 1.00 73.44 424 LEU A C 1
ATOM 3220 O O . LEU A 1 424 ? -14.461 4.171 41.903 1.00 73.44 424 LEU A O 1
ATOM 3224 N N . PRO A 1 425 ? -16.447 3.435 41.144 1.00 66.81 425 PRO A N 1
ATOM 3225 C CA . PRO A 1 425 ? -16.275 2.080 41.658 1.00 66.81 425 PRO A CA 1
ATOM 3226 C C . PRO A 1 425 ? -15.060 1.394 41.014 1.00 66.81 425 PRO A C 1
ATOM 3228 O O . PRO A 1 425 ? -14.789 1.628 39.828 1.00 66.81 425 PRO A O 1
ATOM 3231 N N . PRO A 1 426 ? -14.336 0.533 41.760 1.00 58.62 426 PRO A N 1
ATOM 3232 C CA . PRO A 1 426 ? -13.197 -0.194 41.221 1.00 58.62 426 PRO A CA 1
ATOM 3233 C C . PRO A 1 426 ? -13.632 -0.994 39.993 1.00 58.62 426 PRO A C 1
ATOM 3235 O O . PRO A 1 426 ? -14.680 -1.642 39.973 1.00 58.62 426 PRO A O 1
ATOM 3238 N N . ASN A 1 427 ? -12.831 -0.920 38.934 1.00 53.19 427 ASN A N 1
ATOM 3239 C CA . ASN A 1 427 ? -13.099 -1.669 37.720 1.00 53.19 427 ASN A CA 1
ATOM 3240 C C . ASN A 1 427 ? -12.771 -3.151 37.968 1.00 53.19 427 ASN A C 1
ATOM 3242 O O . ASN A 1 427 ? -11.634 -3.574 37.780 1.00 53.19 427 ASN A O 1
ATOM 3246 N N . THR A 1 428 ? -13.762 -3.930 38.411 1.00 48.78 428 THR A N 1
ATOM 3247 C CA . THR A 1 428 ? -13.666 -5.397 38.547 1.00 48.78 428 THR A CA 1
ATOM 3248 C C . THR A 1 428 ? -13.546 -6.087 37.187 1.00 48.78 428 THR A C 1
ATOM 3250 O O . THR A 1 428 ? -13.073 -7.222 37.097 1.00 48.78 428 THR A O 1
ATOM 3253 N N . ALA A 1 429 ? -13.896 -5.385 36.102 1.00 47.66 429 ALA A N 1
ATOM 3254 C CA . ALA A 1 429 ? -13.555 -5.798 34.754 1.00 47.66 429 ALA A CA 1
ATOM 3255 C C . ALA A 1 429 ? -12.097 -5.404 34.452 1.00 47.66 429 ALA A C 1
ATOM 3257 O O . ALA A 1 429 ? -11.703 -4.251 34.643 1.00 47.66 429 ALA A O 1
ATOM 3258 N N . PRO A 1 430 ? -11.269 -6.333 33.961 1.00 42.81 430 PRO A N 1
ATOM 3259 C CA . PRO A 1 430 ? -9.863 -6.057 33.733 1.00 42.81 430 PRO A CA 1
ATOM 3260 C C . PRO A 1 430 ? -9.695 -4.898 32.750 1.00 42.81 430 PRO A C 1
ATOM 3262 O O . PRO A 1 430 ? -10.246 -4.905 31.650 1.00 42.81 430 PRO A O 1
ATOM 3265 N N . ASN A 1 431 ? -8.883 -3.916 33.145 1.00 47.00 431 ASN A N 1
ATOM 3266 C CA . ASN A 1 431 ? -8.239 -2.994 32.216 1.00 47.00 431 ASN A CA 1
ATOM 3267 C C . ASN A 1 431 ? -7.575 -3.850 31.107 1.00 47.00 431 ASN A C 1
ATOM 3269 O O . ASN A 1 431 ? -6.735 -4.694 31.444 1.00 47.00 431 ASN A O 1
ATOM 3273 N N . PRO A 1 432 ? -7.944 -3.679 29.818 1.00 51.09 432 PRO A N 1
ATOM 3274 C CA . PRO A 1 432 ? -7.425 -4.523 28.743 1.00 51.09 432 PRO A CA 1
ATOM 3275 C C . PRO A 1 432 ? -5.884 -4.573 28.710 1.00 51.09 432 PRO A C 1
ATOM 3277 O O . PRO A 1 432 ? -5.348 -5.679 28.741 1.00 51.09 432 PRO A O 1
ATOM 3280 N N . PRO A 1 433 ? -5.147 -3.443 28.795 1.00 46.44 433 PRO A N 1
ATOM 3281 C CA . PRO A 1 433 ? -3.687 -3.453 28.940 1.00 46.44 433 PRO A CA 1
ATOM 3282 C C . PRO A 1 433 ? -3.128 -4.307 30.093 1.00 46.44 433 PRO A C 1
ATOM 3284 O O . PRO A 1 433 ? -2.135 -5.010 29.906 1.00 46.44 433 PRO A O 1
ATOM 3287 N N . ALA A 1 434 ? -3.730 -4.259 31.285 1.00 44.09 434 ALA A N 1
ATOM 3288 C CA . ALA A 1 434 ? -3.248 -4.994 32.459 1.00 44.09 434 ALA A CA 1
ATOM 3289 C C . ALA A 1 434 ? -3.401 -6.512 32.279 1.00 44.09 434 ALA A C 1
ATOM 3291 O O . ALA A 1 434 ? -2.526 -7.280 32.682 1.00 44.09 434 ALA A O 1
ATOM 3292 N N . ARG A 1 435 ? -4.476 -6.936 31.603 1.00 48.88 435 ARG A N 1
ATOM 3293 C CA . ARG A 1 435 ? -4.698 -8.329 31.197 1.00 48.88 435 ARG A CA 1
ATOM 3294 C C . ARG A 1 435 ? -3.643 -8.803 30.200 1.00 48.88 435 ARG A C 1
ATOM 3296 O O . ARG A 1 435 ? -3.104 -9.893 30.360 1.00 48.88 435 ARG A O 1
ATOM 3303 N N . THR A 1 436 ? -3.323 -7.962 29.218 1.00 48.25 436 THR A N 1
ATOM 3304 C CA . THR A 1 436 ? -2.336 -8.249 28.169 1.00 48.25 436 THR A CA 1
ATOM 3305 C C . THR A 1 436 ? -0.912 -8.347 28.717 1.00 48.25 436 THR A C 1
ATOM 3307 O O . THR A 1 436 ? -0.150 -9.204 28.283 1.00 48.25 436 THR A O 1
ATOM 3310 N N . ILE A 1 437 ? -0.541 -7.493 29.679 1.00 49.34 437 ILE A N 1
ATOM 3311 C CA . ILE A 1 437 ? 0.820 -7.452 30.245 1.00 49.34 437 ILE A CA 1
ATOM 3312 C C . ILE A 1 437 ? 1.063 -8.597 31.233 1.00 49.34 437 ILE A C 1
ATOM 3314 O O . ILE A 1 437 ? 2.149 -9.171 31.248 1.00 49.34 437 ILE A O 1
ATOM 3318 N N . LEU A 1 438 ? 0.075 -8.919 32.071 1.00 44.69 438 LEU A N 1
ATOM 3319 C CA . LEU A 1 438 ? 0.238 -9.909 33.142 1.00 44.69 438 LEU A CA 1
ATOM 3320 C C . LEU A 1 438 ? -0.242 -11.312 32.747 1.00 44.69 438 LEU A C 1
ATOM 3322 O O . LEU A 1 438 ? -0.017 -12.258 33.495 1.00 44.69 438 LEU A O 1
ATOM 3326 N N . ASN A 1 439 ? -0.885 -11.451 31.582 1.00 52.34 439 ASN A N 1
ATOM 3327 C CA . ASN A 1 439 ? -1.412 -12.707 31.044 1.00 52.34 439 ASN A CA 1
ATOM 3328 C C . ASN A 1 439 ? -2.313 -13.466 32.044 1.00 52.34 439 ASN A C 1
ATOM 3330 O O . ASN A 1 439 ? -2.285 -14.693 32.138 1.00 52.34 439 ASN A O 1
ATOM 3334 N N . LEU A 1 440 ? -3.085 -12.719 32.841 1.00 50.66 440 LEU A N 1
ATOM 3335 C CA . LEU A 1 440 ? -3.932 -13.263 33.902 1.00 50.66 440 LEU A CA 1
ATOM 3336 C C . LEU A 1 440 ? -5.304 -13.649 33.346 1.00 50.66 440 LEU A C 1
ATOM 3338 O O . LEU A 1 440 ? -5.966 -12.851 32.675 1.00 50.66 440 LEU A O 1
ATOM 3342 N N . THR A 1 441 ? -5.778 -14.847 33.692 1.00 51.84 441 THR A N 1
ATOM 3343 C CA . THR A 1 441 ? -7.180 -15.222 33.465 1.00 51.84 441 THR A CA 1
ATOM 3344 C C . THR A 1 441 ? -8.108 -14.290 34.266 1.00 51.84 441 THR A C 1
ATOM 3346 O O . THR A 1 441 ? -7.683 -13.739 35.285 1.00 51.84 441 THR A O 1
ATOM 3349 N N . PRO A 1 442 ? -9.376 -14.082 33.848 1.00 49.81 442 PRO A N 1
ATOM 3350 C CA . PRO A 1 442 ? -10.353 -13.293 34.611 1.00 49.81 442 PRO A CA 1
ATOM 3351 C C . PRO A 1 442 ? -10.395 -13.647 36.102 1.00 49.81 442 PRO A C 1
ATOM 3353 O O . PRO A 1 442 ? -10.406 -12.756 36.943 1.00 49.81 442 PRO A O 1
ATOM 3356 N N . VAL A 1 443 ? -10.338 -14.943 36.408 1.00 53.59 443 VAL A N 1
ATOM 3357 C CA . VAL A 1 443 ? -10.382 -15.477 37.772 1.00 53.59 443 VAL A CA 1
ATOM 3358 C C . VAL A 1 443 ? -9.082 -15.157 38.528 1.00 53.59 443 VAL A C 1
ATOM 3360 O O . VAL A 1 443 ? -9.124 -14.749 39.685 1.00 53.59 443 VAL A O 1
ATOM 3363 N N . SER A 1 444 ? -7.914 -15.245 37.876 1.00 55.59 444 SER A N 1
ATOM 3364 C CA . SER A 1 444 ? -6.631 -14.839 38.479 1.00 55.59 444 SER A CA 1
ATOM 3365 C C . SER A 1 444 ? -6.532 -13.333 38.719 1.00 55.59 444 SER A C 1
ATOM 3367 O O . SER A 1 444 ? -5.947 -12.907 39.712 1.00 55.59 444 SER A O 1
ATOM 3369 N N . TYR A 1 445 ? -7.115 -12.521 37.834 1.00 58.81 445 TYR A N 1
ATOM 3370 C CA . TYR A 1 445 ? -7.182 -11.074 38.025 1.00 58.81 445 TYR A CA 1
ATOM 3371 C C . TYR A 1 445 ? -8.104 -10.704 39.191 1.00 58.81 445 TYR A C 1
ATOM 3373 O O . TYR A 1 445 ? -7.737 -9.857 39.996 1.00 58.81 445 TYR A O 1
ATOM 3381 N N . GLN A 1 446 ? -9.252 -11.377 39.326 1.00 56.31 446 GLN A N 1
ATOM 3382 C CA . GLN A 1 446 ? -10.154 -11.211 40.470 1.00 56.31 446 GLN A CA 1
ATOM 3383 C C . GLN A 1 446 ? -9.466 -11.544 41.794 1.00 56.31 446 GLN A C 1
ATOM 3385 O O . GLN A 1 446 ? -9.618 -10.795 42.752 1.00 56.31 446 GLN A O 1
ATOM 3390 N N . LEU A 1 447 ? -8.648 -12.603 41.833 1.00 64.12 447 LEU A N 1
ATOM 3391 C CA . LEU A 1 447 ? -7.843 -12.920 43.012 1.00 64.12 447 LEU A CA 1
ATOM 3392 C C . LEU A 1 447 ? -6.858 -11.781 43.332 1.00 64.12 447 LEU A C 1
ATOM 3394 O O . LEU A 1 447 ? -6.748 -11.366 44.474 1.00 64.12 447 LEU A O 1
ATOM 3398 N N . MET A 1 448 ? -6.167 -11.230 42.330 1.00 56.66 448 MET A N 1
ATOM 3399 C CA . MET A 1 448 ? -5.192 -10.147 42.537 1.00 56.66 448 MET A CA 1
ATOM 3400 C C . MET A 1 448 ? -5.810 -8.784 42.867 1.00 56.66 448 MET A C 1
ATOM 3402 O O . MET A 1 448 ? -5.152 -7.960 43.498 1.00 56.66 448 MET A O 1
ATOM 3406 N N . ALA A 1 449 ? -7.029 -8.524 42.400 1.00 57.28 449 ALA A N 1
ATOM 3407 C CA . ALA A 1 449 ? -7.742 -7.270 42.616 1.00 57.28 449 ALA A CA 1
ATOM 3408 C C . ALA A 1 449 ? -8.595 -7.276 43.896 1.00 57.28 449 ALA A C 1
ATOM 3410 O O . ALA A 1 449 ? -9.097 -6.224 44.287 1.00 57.28 449 ALA A O 1
ATOM 3411 N N . ASN A 1 450 ? -8.771 -8.435 44.540 1.00 58.59 450 ASN A N 1
ATOM 3412 C CA . ASN A 1 450 ? -9.503 -8.543 45.795 1.00 58.59 450 ASN A CA 1
ATOM 3413 C C . ASN A 1 450 ? -8.634 -8.041 46.963 1.00 58.59 450 ASN A C 1
ATOM 3415 O O . ASN A 1 450 ? -7.642 -8.674 47.329 1.00 58.59 450 ASN A O 1
ATOM 3419 N N . GLU A 1 451 ? -9.012 -6.903 47.551 1.00 50.03 451 GLU A N 1
ATOM 3420 C CA . GLU A 1 451 ? -8.317 -6.315 48.705 1.00 50.03 451 GLU A CA 1
ATOM 3421 C C . GLU A 1 451 ? -8.484 -7.155 49.994 1.00 50.03 451 GLU A C 1
ATOM 3423 O O . GLU A 1 451 ? -7.649 -7.056 50.893 1.00 50.03 451 GLU A O 1
ATOM 3428 N N . GLU A 1 452 ? -9.498 -8.031 50.070 1.00 57.91 452 GLU A N 1
ATOM 3429 C CA . GLU A 1 452 ? -9.796 -8.899 51.222 1.00 57.91 452 GLU A CA 1
ATOM 3430 C C . GLU A 1 452 ? -9.817 -10.388 50.828 1.00 57.91 452 GLU A C 1
ATOM 3432 O O . GLU A 1 452 ? -10.848 -11.058 50.812 1.00 57.91 452 GLU A O 1
ATOM 3437 N N . LEU A 1 453 ? -8.644 -10.922 50.492 1.00 54.53 453 LEU A N 1
ATOM 3438 C CA . LEU A 1 453 ? -8.470 -12.306 50.039 1.00 54.53 453 LEU A CA 1
ATOM 3439 C C . LEU A 1 453 ? -8.827 -13.340 51.129 1.00 54.53 453 LEU A C 1
ATOM 3441 O O . LEU A 1 453 ? -8.186 -13.372 52.183 1.00 54.53 453 LEU A O 1
ATOM 3445 N N . THR A 1 454 ? -9.784 -14.239 50.867 1.00 61.94 454 THR A N 1
ATOM 3446 C CA . THR A 1 454 ? -10.140 -15.337 51.790 1.00 61.94 454 THR A CA 1
ATOM 3447 C C . THR A 1 454 ? -9.596 -16.698 51.336 1.00 61.94 454 THR A C 1
ATOM 3449 O O . THR A 1 454 ? -9.328 -16.930 50.156 1.00 61.94 454 THR A O 1
ATOM 3452 N N . GLU A 1 455 ? -9.443 -17.648 52.270 1.00 56.94 455 GLU A N 1
ATOM 3453 C CA . GLU A 1 455 ? -8.988 -19.019 51.963 1.00 56.94 455 GLU A CA 1
ATOM 3454 C C . GLU A 1 455 ? -9.938 -19.727 50.977 1.00 56.94 455 GLU A C 1
ATOM 3456 O O . GLU A 1 455 ? -9.506 -20.466 50.094 1.00 56.94 455 GLU A O 1
ATOM 3461 N N . THR A 1 456 ? -11.234 -19.435 51.074 1.00 59.72 456 THR A N 1
ATOM 3462 C CA . THR A 1 456 ? -12.277 -19.893 50.150 1.00 59.72 456 THR A CA 1
ATOM 3463 C C . THR A 1 456 ? -12.086 -19.391 48.720 1.00 59.72 456 THR A C 1
ATOM 3465 O O . THR A 1 456 ? -12.321 -20.159 47.788 1.00 59.72 456 THR A O 1
ATOM 3468 N N . ASP A 1 457 ? -11.600 -18.161 48.534 1.00 56.84 457 ASP A N 1
ATOM 3469 C CA . ASP A 1 457 ? -11.374 -17.584 47.201 1.00 56.84 457 ASP A CA 1
ATOM 3470 C C . ASP A 1 457 ? -10.211 -18.282 46.487 1.00 56.84 457 ASP A C 1
ATOM 3472 O O . ASP A 1 457 ? -10.298 -18.605 45.302 1.00 56.84 457 ASP A O 1
ATOM 3476 N N . ILE A 1 458 ? -9.145 -18.606 47.229 1.00 57.72 458 ILE A N 1
ATOM 3477 C CA . ILE A 1 458 ? -8.004 -19.383 46.719 1.00 57.72 458 ILE A CA 1
ATOM 3478 C C . ILE A 1 458 ? -8.444 -20.811 46.370 1.00 57.72 458 ILE A C 1
ATOM 3480 O O . ILE A 1 458 ? -8.091 -21.336 45.313 1.00 57.72 458 ILE A O 1
ATOM 3484 N N . ILE A 1 459 ? -9.234 -21.445 47.242 1.00 59.94 459 ILE A N 1
ATOM 3485 C CA . ILE A 1 459 ? -9.750 -22.804 47.027 1.00 59.94 459 ILE A CA 1
ATOM 3486 C C . ILE A 1 459 ? -10.620 -22.863 45.766 1.00 59.94 459 ILE A C 1
ATOM 3488 O O . ILE A 1 459 ? -10.471 -23.790 44.967 1.00 59.94 459 ILE A O 1
ATOM 3492 N N . SER A 1 460 ? -11.492 -21.872 45.571 1.00 61.03 460 SER A N 1
ATOM 3493 C CA . SER A 1 460 ? -12.348 -21.777 44.389 1.00 61.03 460 SER A CA 1
ATOM 3494 C C . SER A 1 460 ? -11.540 -21.518 43.117 1.00 61.03 460 SER A C 1
ATOM 3496 O O . SER A 1 460 ? -11.855 -22.094 42.079 1.00 61.03 460 SER A O 1
ATOM 3498 N N . HIS A 1 461 ? -10.489 -20.693 43.188 1.00 58.75 461 HIS A N 1
ATOM 3499 C CA . HIS A 1 461 ? -9.637 -20.363 42.040 1.00 58.75 461 HIS A CA 1
ATOM 3500 C C . HIS A 1 461 ? -8.920 -21.594 41.469 1.00 58.75 461 HIS A C 1
ATOM 3502 O O . HIS A 1 461 ? -8.935 -21.811 40.257 1.00 58.75 461 HIS A O 1
ATOM 3508 N N . TYR A 1 462 ? -8.373 -22.446 42.340 1.00 56.22 462 TYR A N 1
ATOM 3509 C CA . TYR A 1 462 ? -7.679 -23.676 41.936 1.00 56.22 462 TYR A CA 1
ATOM 3510 C C . TYR A 1 462 ? -8.593 -24.914 41.858 1.00 56.22 462 TYR A C 1
ATOM 3512 O O . TYR A 1 462 ? -8.125 -26.001 41.516 1.00 56.22 462 TYR A O 1
ATOM 3520 N N . GLY A 1 463 ? -9.895 -24.775 42.141 1.00 56.03 463 GLY A N 1
ATOM 3521 C CA . GLY A 1 463 ? -10.870 -25.871 42.083 1.00 56.03 463 GLY A CA 1
ATOM 3522 C C . GLY A 1 463 ? -10.653 -26.967 43.136 1.00 56.03 463 GLY A C 1
ATOM 3523 O O . GLY A 1 463 ? -10.967 -28.130 42.887 1.00 56.03 463 GLY A O 1
ATOM 3524 N N . LEU A 1 464 ? -10.109 -26.616 44.307 1.00 59.91 464 LEU A N 1
ATOM 3525 C CA . LEU A 1 464 ? -9.758 -27.535 45.405 1.00 59.91 464 LEU A CA 1
ATOM 3526 C C . LEU A 1 464 ? -10.929 -27.763 46.383 1.00 59.91 464 LEU A C 1
ATOM 3528 O O . LEU A 1 464 ? -10.747 -27.832 47.605 1.00 59.91 464 LEU A O 1
ATOM 3532 N N . GLU A 1 465 ? -12.153 -27.835 45.856 1.00 57.62 465 GLU A N 1
ATOM 3533 C CA . GLU A 1 465 ? -13.385 -27.813 46.656 1.00 57.62 465 GLU A CA 1
ATOM 3534 C C . GLU A 1 465 ? -13.548 -29.059 47.549 1.00 57.62 465 GLU A C 1
ATOM 3536 O O . GLU A 1 465 ? -14.126 -28.963 48.635 1.00 57.62 465 GLU A O 1
ATOM 3541 N N . ASN A 1 466 ? -12.971 -30.211 47.175 1.00 57.56 466 ASN A N 1
ATOM 3542 C CA . ASN A 1 466 ? -13.014 -31.422 47.999 1.00 57.56 466 ASN A CA 1
ATOM 3543 C C . ASN A 1 466 ? -11.827 -31.504 48.967 1.00 57.56 466 ASN A C 1
ATOM 3545 O O . ASN A 1 466 ? -10.664 -31.437 48.576 1.00 57.56 466 ASN A O 1
ATOM 3549 N N . SER A 1 467 ? -12.101 -31.770 50.245 1.00 54.91 467 SER A N 1
ATOM 3550 C CA . SER A 1 467 ? -11.082 -31.970 51.289 1.00 54.91 467 SER A CA 1
ATOM 3551 C C . SER A 1 467 ? -10.120 -33.139 51.019 1.00 54.91 467 SER A C 1
ATOM 3553 O O . SER A 1 467 ? -9.013 -33.138 51.550 1.00 54.91 467 SER A O 1
ATOM 3555 N N . GLN A 1 468 ? -10.501 -34.095 50.160 1.00 53.00 468 GLN A N 1
ATOM 3556 C CA . GLN A 1 468 ? -9.632 -35.181 49.684 1.00 53.00 468 GLN A CA 1
ATOM 3557 C C . GLN A 1 468 ? -8.612 -34.730 48.620 1.00 53.00 468 GLN A C 1
ATOM 3559 O O . GLN A 1 468 ? -7.553 -35.325 48.521 1.00 53.00 468 GLN A O 1
ATOM 3564 N N . GLN A 1 469 ? -8.852 -33.638 47.884 1.00 52.75 469 GLN A N 1
ATOM 3565 C CA . GLN A 1 469 ? -7.911 -33.102 46.877 1.00 52.75 469 GLN A CA 1
ATOM 3566 C C . GLN A 1 469 ? -6.754 -32.292 47.491 1.00 52.75 469 GLN A C 1
ATOM 3568 O O . GLN A 1 469 ? -5.985 -31.660 46.773 1.00 52.75 469 GLN A O 1
ATOM 3573 N N . ARG A 1 470 ? -6.642 -32.272 48.825 1.00 57.59 470 ARG A N 1
ATOM 3574 C CA . ARG A 1 470 ? -5.651 -31.476 49.567 1.00 57.59 470 ARG A CA 1
ATOM 3575 C C . ARG A 1 470 ? -4.440 -32.288 50.031 1.00 57.59 470 ARG A C 1
ATOM 3577 O O . ARG A 1 470 ? -3.547 -31.722 50.658 1.00 57.59 470 ARG A O 1
ATOM 3584 N N . SER A 1 471 ? -4.411 -33.600 49.779 1.00 60.00 471 SER A N 1
ATOM 3585 C CA . SER A 1 471 ? -3.231 -34.421 50.059 1.00 60.00 471 SER A CA 1
ATOM 3586 C C . SER A 1 471 ? -2.227 -34.297 48.907 1.00 60.00 471 SER A C 1
ATOM 3588 O O . SER A 1 471 ? -2.615 -34.241 47.740 1.00 60.00 471 SER A O 1
ATOM 3590 N N . VAL A 1 472 ? -0.931 -34.241 49.228 1.00 57.19 472 VAL A N 1
ATOM 3591 C CA . VAL A 1 472 ? 0.137 -34.088 48.221 1.00 57.19 472 VAL A CA 1
ATOM 3592 C C . VAL A 1 472 ? 0.112 -35.246 47.209 1.00 57.19 472 VAL A C 1
ATOM 3594 O O . VAL A 1 472 ? 0.291 -35.024 46.014 1.00 57.19 472 VAL A O 1
ATOM 3597 N N . GLY A 1 473 ? -0.228 -36.459 47.663 1.00 59.50 473 GLY A N 1
ATOM 3598 C CA . GLY A 1 473 ? -0.350 -37.643 46.808 1.00 59.50 473 GLY A CA 1
ATOM 3599 C C . GLY A 1 473 ? -1.537 -37.601 45.839 1.00 59.50 473 GLY A C 1
ATOM 3600 O O . GLY A 1 473 ? -1.405 -38.025 44.690 1.00 59.50 473 GLY A O 1
ATOM 3601 N N . ASP A 1 474 ? -2.679 -37.048 46.253 1.00 62.00 474 ASP A N 1
ATOM 3602 C CA . ASP A 1 474 ? -3.860 -36.926 45.384 1.00 62.00 474 ASP A CA 1
ATOM 3603 C C . ASP A 1 474 ? -3.678 -35.809 44.345 1.00 62.00 474 ASP A C 1
ATOM 3605 O O . ASP A 1 474 ? -4.072 -35.965 43.188 1.00 62.00 474 ASP A O 1
ATOM 3609 N N . LEU A 1 475 ? -3.006 -34.716 44.729 1.00 62.41 475 LEU A N 1
ATOM 3610 C CA . LEU A 1 475 ? -2.631 -33.635 43.817 1.00 62.41 475 LEU A CA 1
ATOM 3611 C C . LEU A 1 475 ? -1.626 -34.121 42.761 1.00 62.41 475 LEU A C 1
ATOM 3613 O O . LEU A 1 475 ? -1.812 -33.859 41.575 1.00 62.41 475 LEU A O 1
ATOM 3617 N N . ALA A 1 476 ? -0.602 -34.876 43.176 1.00 62.44 476 ALA A N 1
ATOM 3618 C CA . ALA A 1 476 ? 0.348 -35.500 42.259 1.00 62.44 476 ALA A CA 1
ATOM 3619 C C . ALA A 1 476 ? -0.365 -36.463 41.298 1.00 62.44 476 ALA A C 1
ATOM 3621 O O . ALA A 1 476 ? -0.122 -36.426 40.099 1.00 62.44 476 ALA A O 1
ATOM 3622 N N . THR A 1 477 ? -1.322 -37.256 41.788 1.00 67.06 477 THR A N 1
ATOM 3623 C CA . THR A 1 477 ? -2.108 -38.171 40.944 1.00 67.06 477 THR A CA 1
ATOM 3624 C C . THR A 1 477 ? -2.938 -37.426 39.889 1.00 67.06 477 THR A C 1
ATOM 3626 O O . THR A 1 477 ? -3.001 -37.877 38.748 1.00 67.06 477 THR A O 1
ATOM 3629 N N . GLN A 1 478 ? -3.533 -36.276 40.229 1.00 65.62 478 GLN A N 1
ATOM 3630 C CA . GLN A 1 478 ? -4.281 -35.449 39.268 1.00 65.62 478 GLN A CA 1
ATOM 3631 C C . GLN A 1 478 ? -3.370 -34.713 38.274 1.00 65.62 478 GLN A C 1
ATOM 3633 O O . GLN A 1 478 ? -3.704 -34.626 37.097 1.00 65.62 478 GLN A O 1
ATOM 3638 N N . LEU A 1 479 ? -2.222 -34.197 38.722 1.00 66.12 479 LEU A N 1
ATOM 3639 C CA . LEU A 1 479 ? -1.274 -33.466 37.868 1.00 66.12 479 LEU A CA 1
ATOM 3640 C C . LEU A 1 479 ? -0.387 -34.388 37.018 1.00 66.12 479 LEU A C 1
ATOM 3642 O O . LEU A 1 479 ? 0.187 -33.937 36.029 1.00 66.12 479 LEU A O 1
ATOM 3646 N N . ASN A 1 480 ? -0.289 -35.672 37.371 1.00 72.94 480 ASN A N 1
ATOM 3647 C CA . ASN A 1 480 ? 0.376 -36.687 36.555 1.00 72.94 480 ASN A CA 1
ATOM 3648 C C . ASN A 1 480 ? -0.418 -37.037 35.290 1.00 72.94 480 ASN A C 1
ATOM 3650 O O . ASN A 1 480 ? 0.170 -37.535 34.328 1.00 72.94 480 ASN A O 1
ATOM 3654 N N . ASP A 1 481 ? -1.720 -36.743 35.250 1.00 77.00 481 ASP A N 1
ATOM 3655 C CA . ASP A 1 481 ? -2.518 -36.850 34.032 1.00 77.00 481 ASP A CA 1
ATOM 3656 C C . ASP A 1 481 ? -2.182 -35.701 33.069 1.00 77.00 481 ASP A C 1
ATOM 3658 O O . ASP A 1 481 ? -2.457 -34.531 33.335 1.00 77.00 481 ASP A O 1
ATOM 3662 N N . ILE A 1 482 ? -1.566 -36.039 31.934 1.00 72.19 482 ILE A N 1
ATOM 3663 C CA . ILE A 1 482 ? -1.074 -35.062 30.951 1.00 72.19 482 ILE A CA 1
ATOM 3664 C C . ILE A 1 482 ? -2.201 -34.164 30.409 1.00 72.19 482 ILE A C 1
ATOM 3666 O O . ILE A 1 482 ? -2.003 -32.948 30.386 1.00 72.19 482 ILE A O 1
ATOM 3670 N N . PRO A 1 483 ? -3.371 -34.693 29.988 1.00 68.25 483 PRO A N 1
ATOM 3671 C CA . PRO A 1 483 ? -4.498 -33.862 29.569 1.00 68.25 483 PRO A CA 1
ATOM 3672 C C . PRO A 1 483 ? -4.932 -32.869 30.646 1.00 68.25 483 PRO A C 1
ATOM 3674 O O . PRO A 1 483 ? -5.029 -31.678 30.357 1.00 68.25 483 PRO A O 1
ATOM 3677 N N . THR A 1 484 ? -5.110 -33.333 31.886 1.00 66.19 484 THR A N 1
ATOM 3678 C CA . THR A 1 484 ? -5.502 -32.478 33.013 1.00 66.19 484 THR A CA 1
ATOM 3679 C C . THR A 1 484 ? -4.441 -31.416 33.304 1.00 66.19 484 THR A C 1
ATOM 3681 O O . THR A 1 484 ? -4.765 -30.247 33.503 1.00 66.19 484 THR A O 1
ATOM 3684 N N . PHE A 1 485 ? -3.156 -31.772 33.279 1.00 68.94 485 PHE A N 1
ATOM 3685 C CA . PHE A 1 485 ? -2.063 -30.822 33.484 1.00 68.94 485 PHE A CA 1
ATOM 3686 C C . PHE A 1 485 ? -2.019 -29.745 32.393 1.00 68.94 485 PHE A C 1
ATOM 3688 O O . PHE A 1 485 ? -1.905 -28.555 32.694 1.00 68.94 485 PHE A O 1
ATOM 3695 N N . CYS A 1 486 ? -2.139 -30.143 31.125 1.00 69.19 486 CYS A N 1
ATOM 3696 C CA . CYS A 1 486 ? -2.200 -29.228 29.987 1.00 69.19 486 CYS A CA 1
ATOM 3697 C C . CYS A 1 486 ? -3.430 -28.309 30.059 1.00 69.19 486 CYS A C 1
ATOM 3699 O O . CYS A 1 486 ? -3.310 -27.112 29.808 1.00 69.19 486 CYS A O 1
ATOM 3701 N N . GLU A 1 487 ? -4.588 -28.833 30.468 1.00 61.66 487 GLU A N 1
ATOM 3702 C CA . GLU A 1 487 ? -5.814 -28.054 30.677 1.00 61.66 487 GLU A CA 1
ATOM 3703 C C . GLU A 1 487 ? -5.643 -27.008 31.789 1.00 61.66 487 GLU A C 1
ATOM 3705 O O . GLU A 1 487 ? -6.025 -25.851 31.622 1.00 61.66 487 GLU A O 1
ATOM 3710 N N . LYS A 1 488 ? -5.017 -27.383 32.912 1.00 59.47 488 LYS A N 1
ATOM 3711 C CA . LYS A 1 488 ? -4.826 -26.489 34.067 1.00 59.47 488 LYS A CA 1
ATOM 3712 C C . LYS A 1 488 ? -3.730 -25.445 33.864 1.00 59.47 488 LYS A C 1
ATOM 3714 O O . LYS A 1 488 ? -3.834 -24.348 34.404 1.00 59.47 488 LYS A O 1
ATOM 3719 N N . THR A 1 489 ? -2.680 -25.775 33.116 1.00 62.19 489 THR A N 1
ATOM 3720 C CA . THR A 1 489 ? -1.538 -24.872 32.881 1.00 62.19 489 THR A CA 1
ATOM 3721 C C . THR A 1 489 ? -1.654 -24.068 31.588 1.00 62.19 489 THR A C 1
ATOM 3723 O O . THR A 1 489 ? -0.914 -23.103 31.404 1.00 62.19 489 THR A O 1
ATOM 3726 N N . GLY A 1 490 ? -2.555 -24.456 30.680 1.00 58.25 490 GLY A N 1
ATOM 3727 C CA . GLY A 1 490 ? -2.665 -23.872 29.343 1.00 58.25 490 GLY A CA 1
ATOM 3728 C C . GLY A 1 490 ? -1.504 -24.237 28.409 1.00 58.25 490 GLY A C 1
ATOM 3729 O O . GLY A 1 490 ? -1.408 -23.686 27.313 1.00 58.25 490 GLY A O 1
ATOM 3730 N N . LEU A 1 491 ? -0.612 -25.147 28.820 1.00 68.50 491 LEU A N 1
ATOM 3731 C CA . LEU A 1 491 ? 0.489 -25.632 27.992 1.00 68.50 491 LEU A CA 1
ATOM 3732 C C . LEU A 1 491 ? -0.011 -26.684 27.002 1.00 68.50 491 LEU A C 1
ATOM 3734 O O . LEU A 1 491 ? -0.698 -27.634 27.371 1.00 68.50 491 LEU A O 1
ATOM 3738 N N . THR A 1 492 ? 0.400 -26.576 25.740 1.00 74.75 492 THR A N 1
ATOM 3739 C CA . THR A 1 492 ? 0.215 -27.665 24.770 1.00 74.75 492 THR A CA 1
ATOM 3740 C C . THR A 1 492 ? 1.171 -28.826 25.064 1.00 74.75 492 THR A C 1
ATOM 3742 O O . THR A 1 492 ? 2.249 -28.632 25.626 1.00 74.75 492 THR A O 1
ATOM 3745 N N . PHE A 1 493 ? 0.829 -30.040 24.623 1.00 72.94 493 PHE A N 1
ATOM 3746 C CA . PHE A 1 493 ? 1.691 -31.218 24.798 1.00 72.94 493 PHE A CA 1
ATOM 3747 C C . PHE A 1 493 ? 3.104 -31.032 24.214 1.00 72.94 493 PHE A C 1
ATOM 3749 O O . PHE A 1 493 ? 4.088 -31.466 24.806 1.00 72.94 493 PHE A O 1
ATOM 3756 N N . ASN A 1 494 ? 3.227 -30.337 23.079 1.00 72.56 494 ASN A N 1
ATOM 3757 C CA . ASN A 1 494 ? 4.533 -30.059 22.475 1.00 72.56 494 ASN A CA 1
ATOM 3758 C C . ASN A 1 494 ? 5.346 -29.067 23.316 1.00 72.56 494 ASN A C 1
ATOM 3760 O O . ASN A 1 494 ? 6.532 -29.283 23.529 1.00 72.56 494 ASN A O 1
ATOM 3764 N N . GLN A 1 495 ? 4.702 -28.030 23.864 1.00 73.06 495 GLN A N 1
ATOM 3765 C CA . GLN A 1 495 ? 5.358 -27.090 24.780 1.00 73.06 495 GLN A CA 1
ATOM 3766 C C . GLN A 1 495 ? 5.797 -27.771 26.080 1.00 73.06 495 GLN A C 1
ATOM 3768 O O . GLN A 1 495 ? 6.853 -27.446 26.612 1.00 73.06 495 GLN A O 1
ATOM 3773 N N . LEU A 1 496 ? 5.026 -28.741 26.574 1.00 75.00 496 LEU A N 1
ATOM 3774 C CA . LEU A 1 496 ? 5.409 -29.576 27.713 1.00 75.00 496 LEU A CA 1
ATOM 3775 C C . LEU A 1 496 ? 6.652 -30.435 27.405 1.00 75.00 496 LEU A C 1
ATOM 3777 O O . LEU A 1 496 ? 7.536 -30.595 28.251 1.00 75.00 496 LEU A O 1
ATOM 3781 N N . LEU A 1 497 ? 6.747 -30.965 26.185 1.00 74.31 497 LEU A N 1
ATOM 3782 C CA . LEU A 1 497 ? 7.895 -31.751 25.733 1.00 74.31 497 LEU A CA 1
ATOM 3783 C C . LEU A 1 497 ? 9.153 -30.882 25.553 1.00 74.31 497 LEU A C 1
ATOM 3785 O O . LEU A 1 497 ? 10.247 -31.285 25.952 1.00 74.31 497 LEU A O 1
ATOM 3789 N N . ASP A 1 498 ? 8.984 -29.664 25.036 1.00 73.94 498 ASP A N 1
ATOM 3790 C CA . ASP A 1 498 ? 10.051 -28.664 24.927 1.00 73.94 498 ASP A CA 1
ATOM 3791 C C . ASP A 1 498 ? 10.537 -28.209 26.306 1.00 73.94 498 ASP A C 1
ATOM 3793 O O . ASP A 1 498 ? 11.741 -28.088 26.532 1.00 73.94 498 ASP A O 1
ATOM 3797 N N . LEU A 1 499 ? 9.612 -28.015 27.253 1.00 73.06 499 LEU A N 1
ATOM 3798 C CA . LEU A 1 499 ? 9.925 -27.632 28.628 1.00 73.06 499 LEU A CA 1
ATOM 3799 C C . LEU A 1 499 ? 10.770 -28.709 29.320 1.00 73.06 499 LEU A C 1
ATOM 3801 O O . LEU A 1 499 ? 11.778 -28.398 29.946 1.00 73.06 499 LEU A O 1
ATOM 3805 N N . THR A 1 500 ? 10.427 -29.985 29.136 1.00 72.19 500 THR A N 1
ATOM 3806 C CA . THR A 1 500 ? 11.235 -31.112 29.637 1.00 72.19 500 THR A CA 1
ATOM 3807 C C . THR A 1 500 ? 12.479 -31.396 28.778 1.00 72.19 500 THR A C 1
ATOM 3809 O O . THR A 1 500 ? 13.273 -32.277 29.107 1.00 72.19 500 THR A O 1
ATOM 3812 N N . ALA A 1 501 ? 12.689 -30.630 27.699 1.00 69.44 501 ALA A N 1
ATOM 3813 C CA . ALA A 1 501 ? 13.751 -30.767 26.704 1.00 69.44 501 ALA A CA 1
ATOM 3814 C C . ALA A 1 501 ? 13.867 -32.173 26.089 1.00 69.44 501 ALA A C 1
ATOM 3816 O O . ALA A 1 501 ? 14.965 -32.583 25.692 1.00 69.44 501 ALA A O 1
ATOM 3817 N N . GLN A 1 502 ? 12.762 -32.918 26.014 1.00 73.62 502 GLN A N 1
ATOM 3818 C CA . GLN A 1 502 ? 12.723 -34.303 25.555 1.00 73.62 502 GLN A CA 1
ATOM 3819 C C . GLN A 1 502 ? 12.574 -34.367 24.027 1.00 73.62 502 GLN A C 1
ATOM 3821 O O . GLN A 1 502 ? 11.680 -33.774 23.440 1.00 73.62 502 GLN A O 1
ATOM 3826 N N . PHE A 1 503 ? 13.447 -35.115 23.349 1.00 68.31 503 PHE A N 1
ATOM 3827 C CA . PHE A 1 503 ? 13.429 -35.213 21.883 1.00 68.31 503 PHE A CA 1
ATOM 3828 C C . PHE A 1 503 ? 12.235 -36.016 21.344 1.00 68.31 503 PHE A C 1
ATOM 3830 O O . PHE A 1 503 ? 11.761 -35.785 20.234 1.00 68.31 503 PHE A O 1
ATOM 3837 N N . SER A 1 504 ? 11.782 -37.025 22.090 1.00 67.00 504 SER A N 1
ATOM 3838 C CA . SER A 1 504 ? 10.698 -37.906 21.660 1.00 67.00 504 SER A CA 1
ATOM 3839 C C . SER A 1 504 ? 9.997 -38.548 22.850 1.00 67.00 504 SER A C 1
ATOM 3841 O O . SER A 1 504 ? 10.649 -39.039 23.774 1.00 67.00 504 SER A O 1
ATOM 3843 N N . TYR A 1 505 ? 8.667 -38.611 22.774 1.00 65.56 505 TYR A N 1
ATOM 3844 C CA . TYR A 1 505 ? 7.825 -39.317 23.738 1.00 65.56 505 TYR A CA 1
ATOM 3845 C C . TYR A 1 505 ? 7.754 -40.835 23.481 1.00 65.56 505 TYR A C 1
ATOM 3847 O O . TYR A 1 505 ? 7.182 -41.551 24.284 1.00 65.56 505 TYR A O 1
ATOM 3855 N N . ALA A 1 506 ? 8.311 -41.355 22.377 1.00 59.84 506 ALA A N 1
ATOM 3856 C CA . ALA A 1 506 ? 8.100 -42.743 21.940 1.00 59.84 506 ALA A CA 1
ATOM 3857 C C . ALA A 1 506 ? 9.132 -43.763 22.473 1.00 59.84 506 ALA A C 1
ATOM 3859 O O . ALA A 1 506 ? 9.078 -44.938 22.110 1.00 59.84 506 ALA A O 1
ATOM 3860 N N . ARG A 1 507 ? 10.115 -43.343 23.284 1.00 58.00 507 ARG A N 1
ATOM 3861 C CA . ARG A 1 507 ? 11.204 -44.215 23.770 1.00 58.00 507 ARG A CA 1
ATOM 3862 C C . ARG A 1 507 ? 11.038 -44.544 25.254 1.00 58.00 507 ARG A C 1
ATOM 3864 O O . ARG A 1 507 ? 11.045 -43.648 26.089 1.00 58.00 507 ARG A O 1
ATOM 3871 N N . ALA A 1 508 ? 10.897 -45.834 25.560 1.00 51.53 508 ALA A N 1
ATOM 3872 C CA . ALA A 1 508 ? 10.611 -46.344 26.899 1.00 51.53 508 ALA A CA 1
ATOM 3873 C C . ALA A 1 508 ? 11.860 -46.603 27.750 1.00 51.53 508 ALA A C 1
ATOM 3875 O O . ALA A 1 508 ? 12.613 -47.523 27.445 1.00 51.53 508 ALA A O 1
ATOM 3876 N N . GLY A 1 509 ? 11.983 -45.865 28.863 1.00 54.28 509 GLY A N 1
ATOM 3877 C CA . GLY A 1 509 ? 12.391 -46.363 30.190 1.00 54.28 509 GLY A CA 1
ATOM 3878 C C . GLY A 1 509 ? 13.585 -47.319 30.281 1.00 54.28 509 GLY A C 1
ATOM 3879 O O . GLY A 1 509 ? 13.581 -48.224 31.114 1.00 54.28 509 GLY A O 1
ATOM 3880 N N . GLY A 1 510 ? 14.590 -47.180 29.417 1.00 51.09 510 GLY A N 1
ATOM 3881 C CA . GLY A 1 510 ? 15.857 -47.889 29.584 1.00 51.09 510 GLY A CA 1
ATOM 3882 C C . GLY A 1 510 ? 16.658 -47.301 30.747 1.00 51.09 510 GLY A C 1
ATOM 3883 O O . GLY A 1 510 ? 16.482 -46.137 31.069 1.00 51.09 510 GLY A O 1
ATOM 3884 N N . LYS A 1 511 ? 17.569 -48.066 31.363 1.00 53.78 511 LYS A N 1
ATOM 3885 C CA . LYS A 1 511 ? 18.524 -47.516 32.349 1.00 53.78 511 LYS A CA 1
ATOM 3886 C C . LYS A 1 511 ? 19.412 -46.448 31.698 1.00 53.78 511 LYS A C 1
ATOM 3888 O O . LYS A 1 511 ? 19.714 -46.570 30.505 1.00 53.78 511 LYS A O 1
ATOM 3893 N N . LYS A 1 512 ? 19.880 -45.465 32.470 1.00 53.00 512 LYS A N 1
ATOM 3894 C CA . LYS A 1 512 ? 20.838 -44.441 32.021 1.00 53.00 512 LYS A CA 1
ATOM 3895 C C . LYS A 1 512 ? 21.970 -45.020 31.164 1.00 53.00 512 LYS A C 1
ATOM 3897 O O . LYS A 1 512 ? 22.588 -46.025 31.524 1.00 53.00 512 LYS A O 1
ATOM 3902 N N . GLY A 1 513 ? 22.213 -44.407 30.003 1.00 54.62 513 GLY A N 1
ATOM 3903 C CA . GLY A 1 513 ? 23.204 -44.866 29.021 1.00 54.62 513 GLY A CA 1
ATOM 3904 C C . GLY A 1 513 ? 22.766 -46.017 28.099 1.00 54.62 513 GLY A C 1
ATOM 3905 O O . GLY A 1 513 ? 23.577 -46.490 27.301 1.00 54.62 513 GLY A O 1
ATOM 3906 N N . THR A 1 514 ? 21.513 -46.483 28.164 1.00 55.72 514 THR A N 1
ATOM 3907 C CA . THR A 1 514 ? 20.958 -47.440 27.185 1.00 55.72 514 THR A CA 1
ATOM 3908 C C . THR A 1 514 ? 20.229 -46.724 26.044 1.00 55.72 514 THR A C 1
ATOM 3910 O O . THR A 1 514 ? 19.707 -45.628 26.215 1.00 55.72 514 THR A O 1
ATOM 3913 N N . ALA A 1 515 ? 20.139 -47.359 24.868 1.00 55.25 515 ALA A N 1
ATOM 3914 C CA . ALA A 1 515 ? 19.507 -46.778 23.671 1.00 55.25 515 ALA A CA 1
ATOM 3915 C C . ALA A 1 515 ? 18.018 -46.393 23.845 1.00 55.25 515 ALA A C 1
ATOM 3917 O O . ALA A 1 515 ? 17.470 -45.665 23.014 1.00 55.25 515 ALA A O 1
ATOM 3918 N N . ASN A 1 516 ? 17.388 -46.876 24.920 1.00 55.94 516 ASN A N 1
ATOM 3919 C CA . ASN A 1 516 ? 15.973 -46.694 25.224 1.00 55.94 516 ASN A CA 1
ATOM 3920 C C . ASN A 1 516 ? 15.719 -45.662 26.343 1.00 55.94 516 ASN A C 1
ATOM 3922 O O . ASN A 1 516 ? 14.564 -45.436 26.692 1.00 55.94 516 ASN A O 1
ATOM 3926 N N . HIS A 1 517 ? 16.757 -45.042 26.916 1.00 63.31 517 HIS A N 1
ATOM 3927 C CA . HIS A 1 517 ? 16.592 -43.959 27.892 1.00 63.31 517 HIS A CA 1
ATOM 3928 C C . HIS A 1 517 ? 16.098 -42.670 27.186 1.00 63.31 517 HIS A C 1
ATOM 3930 O O . HIS A 1 517 ? 16.466 -42.438 26.025 1.00 63.31 517 HIS A O 1
ATOM 3936 N N . PRO A 1 518 ? 15.232 -41.847 27.815 1.00 66.06 518 PRO A N 1
ATOM 3937 C CA . PRO A 1 518 ? 14.761 -40.592 27.233 1.00 66.06 518 PRO A CA 1
ATOM 3938 C C . PRO A 1 518 ? 15.933 -39.648 26.923 1.00 66.06 518 PRO A C 1
ATOM 3940 O O . PRO A 1 518 ? 16.747 -39.312 27.785 1.00 66.06 518 PRO A O 1
ATOM 3943 N N . MET A 1 519 ? 16.006 -39.212 25.662 1.00 69.69 519 MET A N 1
ATOM 3944 C CA . MET A 1 519 ? 17.086 -38.369 25.141 1.00 69.69 519 MET A CA 1
ATOM 3945 C C . MET A 1 519 ? 16.650 -36.913 25.046 1.00 69.69 519 MET A C 1
ATOM 3947 O O . MET A 1 519 ? 15.528 -36.617 24.625 1.00 69.69 519 MET A O 1
ATOM 3951 N N . SER A 1 520 ? 17.556 -36.007 25.401 1.00 71.31 520 SER A N 1
ATOM 3952 C CA . SER A 1 520 ? 17.354 -34.581 25.214 1.00 71.31 520 SER A CA 1
ATOM 3953 C C . SER A 1 520 ? 17.435 -34.208 23.735 1.00 71.31 520 SER A C 1
ATOM 3955 O O . SER A 1 520 ? 18.167 -34.829 22.958 1.00 71.31 520 SER A O 1
ATOM 3957 N N . HIS A 1 521 ? 16.721 -33.152 23.337 1.00 72.12 521 HIS A N 1
ATOM 3958 C CA . HIS A 1 521 ? 16.903 -32.564 22.010 1.00 72.12 521 HIS A CA 1
ATOM 3959 C C . HIS A 1 521 ? 18.310 -31.950 21.835 1.00 72.12 521 HIS A C 1
ATOM 3961 O O . HIS A 1 521 ? 18.796 -31.810 20.708 1.00 72.12 521 HIS A O 1
ATOM 3967 N N . PHE A 1 522 ? 19.004 -31.646 22.937 1.00 70.19 522 PHE A N 1
ATOM 3968 C CA . PHE A 1 522 ? 20.321 -31.020 22.929 1.00 70.19 522 PHE A CA 1
ATOM 3969 C C . PHE A 1 522 ? 21.475 -32.033 22.875 1.00 70.19 522 PHE A C 1
ATOM 3971 O O . PHE A 1 522 ? 21.443 -33.124 23.451 1.00 70.19 522 PHE A O 1
ATOM 3978 N N . LYS A 1 523 ? 22.547 -31.646 22.174 1.00 70.81 523 LYS A N 1
ATOM 3979 C CA . LYS A 1 523 ? 23.814 -32.387 22.130 1.00 70.81 523 LYS A CA 1
ATOM 3980 C C . LYS A 1 523 ? 24.844 -31.697 23.010 1.00 70.81 523 LYS A C 1
ATOM 3982 O O . LYS A 1 523 ? 25.008 -30.480 22.944 1.00 70.81 523 LYS A O 1
ATOM 3987 N N . LYS A 1 524 ? 25.600 -32.487 23.768 1.00 69.88 524 LYS A N 1
ATOM 3988 C CA . LYS A 1 524 ? 26.765 -31.987 24.498 1.00 69.88 524 LYS A CA 1
ATOM 3989 C C . LYS A 1 524 ? 27.847 -31.545 23.513 1.00 69.88 524 LYS A C 1
ATOM 3991 O O . LYS A 1 524 ? 28.113 -32.230 22.525 1.00 69.88 524 LYS A O 1
ATOM 3996 N N . TYR A 1 525 ? 28.488 -30.411 23.785 1.00 58.91 525 TYR A N 1
ATOM 3997 C CA . TYR A 1 525 ? 29.572 -29.895 22.948 1.00 58.91 525 TYR A CA 1
ATOM 3998 C C . TYR A 1 525 ? 30.695 -30.938 22.804 1.00 58.91 525 TYR A C 1
ATOM 4000 O O . TYR A 1 525 ? 31.262 -31.389 23.798 1.00 58.91 525 TYR A O 1
ATOM 4008 N N . GLY A 1 526 ? 30.985 -31.342 21.562 1.00 70.62 526 GLY A N 1
ATOM 4009 C CA . GLY A 1 526 ? 31.975 -32.376 21.231 1.00 70.62 526 GLY A CA 1
ATOM 4010 C C . GLY A 1 526 ? 31.456 -33.823 21.222 1.00 70.62 526 GLY A C 1
ATOM 4011 O O . GLY A 1 526 ? 32.221 -34.722 20.881 1.00 70.62 526 GLY A O 1
ATOM 4012 N N . ALA A 1 527 ? 30.183 -34.069 21.554 1.00 71.00 527 ALA A N 1
ATOM 4013 C CA . ALA A 1 527 ? 29.585 -35.404 21.509 1.00 71.00 527 ALA A CA 1
ATOM 4014 C C . ALA A 1 527 ? 28.944 -35.704 20.142 1.00 71.00 527 ALA A C 1
ATOM 4016 O O . ALA A 1 527 ? 28.328 -34.844 19.512 1.00 71.00 527 ALA A O 1
ATOM 4017 N N . THR A 1 528 ? 29.053 -36.957 19.691 1.00 64.31 528 THR A N 1
ATOM 4018 C CA . THR A 1 528 ? 28.385 -37.450 18.471 1.00 64.31 528 THR A CA 1
ATOM 4019 C C . THR A 1 528 ? 26.970 -37.977 18.731 1.00 64.31 528 THR A C 1
ATOM 4021 O O . THR A 1 528 ? 26.220 -38.195 17.780 1.00 64.31 528 THR A O 1
ATOM 4024 N N . TYR A 1 529 ? 26.585 -38.130 20.001 1.00 66.19 529 TYR A N 1
ATOM 4025 C CA . TYR A 1 529 ? 25.283 -38.617 20.460 1.00 66.19 529 TYR A CA 1
ATOM 4026 C C . TYR A 1 529 ? 24.517 -37.534 21.244 1.00 66.19 529 TYR A C 1
ATOM 4028 O O . TYR A 1 529 ? 25.114 -36.604 21.790 1.00 66.19 529 TYR A O 1
ATOM 4036 N N . THR A 1 530 ? 23.185 -37.625 21.248 1.00 69.38 530 THR A N 1
ATOM 4037 C CA . THR A 1 530 ? 22.294 -36.785 22.069 1.00 69.38 530 THR A CA 1
ATOM 4038 C C . THR A 1 530 ? 22.478 -37.114 23.544 1.00 69.38 530 THR A C 1
ATOM 4040 O O . THR A 1 530 ? 22.648 -38.282 23.891 1.00 69.38 530 THR A O 1
ATOM 4043 N N . ALA A 1 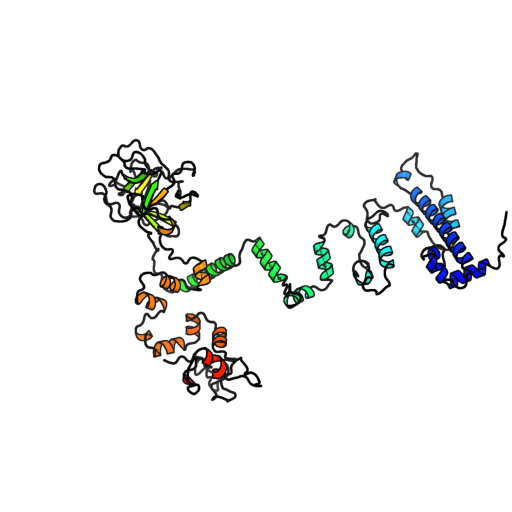531 ? 22.473 -36.090 24.396 1.00 70.38 531 ALA A N 1
ATOM 4044 C CA . ALA A 1 531 ? 22.587 -36.276 25.839 1.00 70.38 531 ALA A CA 1
ATOM 4045 C C . ALA A 1 531 ? 21.276 -36.828 26.425 1.00 70.38 531 ALA A C 1
ATOM 4047 O O . ALA A 1 531 ? 20.221 -36.725 25.797 1.00 70.38 531 ALA A O 1
ATOM 4048 N N . ASP A 1 532 ? 21.340 -37.407 27.619 1.00 68.81 532 ASP A N 1
ATOM 4049 C CA . ASP A 1 532 ? 20.154 -37.852 28.352 1.00 68.81 532 ASP A CA 1
ATOM 4050 C C . ASP A 1 532 ? 19.351 -36.640 28.881 1.00 68.81 532 ASP A C 1
ATOM 4052 O O . ASP A 1 532 ? 19.895 -35.547 29.077 1.00 68.81 532 ASP A O 1
ATOM 4056 N N . VAL A 1 533 ? 18.031 -36.800 29.066 1.00 69.94 533 VAL A N 1
ATOM 4057 C CA . VAL A 1 533 ? 17.134 -35.711 29.527 1.00 69.94 533 VAL A CA 1
ATOM 4058 C C . VAL A 1 533 ? 17.524 -35.168 30.908 1.00 69.94 533 VAL A C 1
ATOM 4060 O O . VAL A 1 533 ? 17.311 -33.987 31.185 1.00 69.94 533 VAL A O 1
ATOM 4063 N N . ASP A 1 534 ? 18.155 -35.975 31.757 1.00 63.75 534 ASP A N 1
ATOM 4064 C CA . ASP A 1 534 ? 18.652 -35.564 33.074 1.00 63.75 534 ASP A CA 1
ATOM 4065 C C . ASP A 1 534 ? 19.867 -34.617 33.002 1.00 63.75 534 ASP A C 1
ATOM 4067 O O . ASP A 1 534 ? 20.131 -33.899 33.964 1.00 63.75 534 ASP A O 1
ATOM 4071 N N . GLU A 1 535 ? 20.597 -34.556 31.879 1.00 64.31 535 GLU A N 1
ATOM 4072 C CA . GLU A 1 535 ? 21.753 -33.659 31.733 1.00 64.31 535 GLU A CA 1
ATOM 4073 C C . GLU A 1 535 ? 21.370 -32.222 31.350 1.00 64.31 535 GLU A C 1
ATOM 4075 O O . GLU A 1 535 ? 22.012 -31.284 31.825 1.00 64.31 535 GLU A O 1
ATOM 4080 N N . TYR A 1 536 ? 20.353 -32.039 30.498 1.00 62.31 536 TYR A N 1
ATOM 4081 C CA . TYR A 1 536 ? 19.992 -30.725 29.937 1.00 62.31 536 TYR A CA 1
ATOM 4082 C C . TYR A 1 536 ? 18.526 -30.311 30.138 1.00 62.31 536 TYR A C 1
ATOM 4084 O O . TYR A 1 536 ? 18.243 -29.120 30.067 1.00 62.31 536 TYR A O 1
ATOM 4092 N N . GLY A 1 537 ? 17.606 -31.247 30.397 1.00 60.62 537 GLY A N 1
ATOM 4093 C CA . GLY A 1 537 ? 16.173 -30.969 30.555 1.00 60.62 537 GLY A CA 1
ATOM 4094 C C . GLY A 1 537 ? 15.738 -30.918 32.012 1.00 60.62 537 GLY A C 1
ATOM 4095 O O . GLY A 1 537 ? 15.533 -29.849 32.585 1.00 60.62 537 GLY A O 1
ATOM 4096 N N . ALA A 1 538 ? 15.654 -32.083 32.650 1.00 56.75 538 ALA A N 1
ATOM 4097 C CA . ALA A 1 538 ? 15.117 -32.183 34.001 1.00 56.75 538 ALA A CA 1
ATOM 4098 C C . ALA A 1 538 ? 16.003 -31.505 35.062 1.00 56.75 538 ALA A C 1
ATOM 4100 O O . ALA A 1 538 ? 15.481 -31.004 36.055 1.00 56.75 538 ALA A O 1
ATOM 4101 N N . ALA A 1 539 ? 17.321 -31.423 34.858 1.00 53.28 539 ALA A N 1
ATOM 4102 C CA . ALA A 1 539 ? 18.220 -30.707 35.768 1.00 53.28 539 ALA A CA 1
ATOM 4103 C C . ALA A 1 539 ? 18.035 -29.178 35.745 1.00 53.28 539 ALA A C 1
ATOM 4105 O O . ALA A 1 539 ? 18.352 -28.522 36.738 1.00 53.28 539 ALA A O 1
ATOM 4106 N N . PHE A 1 540 ? 17.534 -28.609 34.641 1.00 55.75 540 PHE A N 1
ATOM 4107 C CA . PHE A 1 540 ? 17.297 -27.167 34.526 1.00 55.75 540 PHE A CA 1
ATOM 4108 C C . PHE A 1 540 ? 16.058 -26.734 35.322 1.00 55.75 540 PHE A C 1
ATOM 4110 O O . PHE A 1 540 ? 16.083 -25.699 35.981 1.00 55.75 540 PHE A O 1
ATOM 4117 N N . ILE A 1 541 ? 15.005 -27.558 35.310 1.00 58.16 541 ILE A N 1
ATOM 4118 C CA . ILE A 1 541 ? 13.763 -27.305 36.056 1.00 58.16 541 ILE A CA 1
ATOM 4119 C C . ILE A 1 541 ? 13.923 -27.665 37.539 1.00 58.16 541 ILE A C 1
ATOM 4121 O O . ILE A 1 541 ? 13.507 -26.907 38.409 1.00 58.16 541 ILE A O 1
ATOM 4125 N N . ASN A 1 542 ? 14.555 -28.800 37.848 1.00 58.59 542 ASN A N 1
ATOM 4126 C CA . ASN A 1 542 ? 14.609 -29.355 39.207 1.00 58.59 542 ASN A CA 1
ATOM 4127 C C . ASN A 1 542 ? 15.856 -28.905 39.986 1.00 58.59 542 ASN A C 1
ATOM 4129 O O . ASN A 1 542 ? 16.461 -29.708 40.693 1.00 58.59 542 ASN A O 1
ATOM 4133 N N . SER A 1 543 ? 16.292 -27.654 39.804 1.00 48.56 543 SER A N 1
ATOM 4134 C CA . SER A 1 543 ? 17.556 -27.094 40.310 1.00 48.56 543 SER A CA 1
ATOM 4135 C C . SER A 1 543 ? 18.021 -27.699 41.651 1.00 48.56 543 SER A C 1
ATOM 4137 O O . SER A 1 543 ? 17.464 -27.392 42.704 1.00 48.56 543 SER A O 1
ATOM 4139 N N . GLY A 1 544 ? 19.066 -28.535 41.623 1.00 53.16 544 GLY A N 1
ATOM 4140 C CA . GLY A 1 544 ? 19.709 -29.064 42.835 1.00 53.16 544 GLY A CA 1
ATOM 4141 C C . GLY A 1 544 ? 19.346 -30.492 43.265 1.00 53.16 544 GLY A C 1
ATOM 4142 O O . GLY A 1 544 ? 19.812 -30.912 44.321 1.00 53.16 544 GLY A O 1
ATOM 4143 N N . VAL A 1 545 ? 18.583 -31.262 42.481 1.00 53.12 545 VAL A N 1
ATOM 4144 C CA . VAL A 1 545 ? 18.360 -32.695 42.765 1.00 53.12 545 VAL A CA 1
ATOM 4145 C C . VAL A 1 545 ? 19.608 -33.526 42.421 1.00 53.12 545 VAL A C 1
ATOM 4147 O O . VAL A 1 545 ? 20.232 -33.341 41.373 1.00 53.12 545 VAL A O 1
ATOM 4150 N N . ASP A 1 546 ? 19.995 -34.428 43.328 1.00 54.69 546 ASP A N 1
ATOM 4151 C CA . ASP A 1 546 ? 21.178 -35.281 43.188 1.00 54.69 546 ASP A CA 1
ATOM 4152 C C . ASP A 1 546 ? 21.023 -36.244 41.996 1.00 54.69 546 ASP A C 1
ATOM 4154 O O . ASP A 1 546 ? 19.988 -36.890 41.824 1.00 54.69 546 ASP A O 1
ATOM 4158 N N . LYS A 1 547 ? 22.067 -36.375 41.168 1.00 52.97 547 LYS A N 1
ATOM 4159 C CA . LYS A 1 547 ? 22.028 -37.074 39.860 1.00 52.97 547 LYS A CA 1
ATOM 4160 C C . LYS A 1 547 ? 21.770 -38.586 39.949 1.00 52.97 547 LYS A C 1
ATOM 4162 O O . LYS A 1 547 ? 21.737 -39.257 38.920 1.00 52.97 547 LYS A O 1
ATOM 4167 N N . ASN A 1 548 ? 21.655 -39.117 41.163 1.00 54.25 548 ASN A N 1
ATOM 4168 C CA . ASN A 1 548 ? 21.506 -40.538 41.457 1.00 54.25 548 ASN A CA 1
ATOM 4169 C C . ASN A 1 548 ? 20.058 -40.948 41.770 1.00 54.25 548 ASN A C 1
ATOM 4171 O O . ASN A 1 548 ? 19.834 -42.118 42.071 1.00 54.25 548 ASN A O 1
ATOM 4175 N N . ILE A 1 549 ? 19.090 -40.023 41.722 1.00 56.41 549 ILE A N 1
ATOM 4176 C CA . ILE A 1 549 ? 17.678 -40.319 41.998 1.00 56.41 549 ILE A CA 1
ATOM 4177 C C . ILE A 1 549 ? 16.842 -40.043 40.741 1.00 56.41 549 ILE A C 1
ATOM 4179 O O . ILE A 1 549 ? 16.296 -38.958 40.565 1.00 56.41 549 ILE A O 1
ATOM 4183 N N . GLU A 1 550 ? 16.776 -41.034 39.845 1.00 51.88 550 GLU A N 1
ATOM 4184 C CA . GLU A 1 550 ? 16.035 -40.953 38.570 1.00 51.88 550 GLU A CA 1
ATOM 4185 C C . GLU A 1 550 ? 14.524 -40.705 38.771 1.00 51.88 550 GLU A C 1
ATOM 4187 O O . GLU A 1 550 ? 13.891 -40.054 37.940 1.00 51.88 550 GLU A O 1
ATOM 4192 N N . ASP A 1 551 ? 13.968 -41.135 39.907 1.00 53.75 551 ASP A N 1
ATOM 4193 C CA . ASP A 1 551 ? 12.529 -41.080 40.201 1.00 53.75 551 ASP A CA 1
ATOM 4194 C C . ASP A 1 551 ? 11.994 -39.665 40.512 1.00 53.75 551 ASP A C 1
ATOM 4196 O O . ASP A 1 551 ? 10.781 -39.475 40.563 1.00 53.75 551 ASP A O 1
ATOM 4200 N N . ILE A 1 552 ? 12.864 -38.661 40.702 1.00 54.25 552 ILE A N 1
ATOM 4201 C CA . ILE A 1 552 ? 12.479 -37.292 41.122 1.00 54.25 552 ILE A CA 1
ATOM 4202 C C . ILE A 1 552 ? 12.463 -36.298 39.947 1.00 54.25 552 ILE A C 1
ATOM 4204 O O . ILE A 1 552 ? 11.985 -35.171 40.065 1.00 54.25 552 ILE A O 1
ATOM 4208 N N . PHE A 1 553 ? 12.974 -36.688 38.783 1.00 60.06 553 PHE A N 1
ATOM 4209 C CA . PHE A 1 553 ? 13.020 -35.790 37.639 1.00 60.06 553 PHE A CA 1
ATOM 4210 C C . PHE A 1 553 ? 11.636 -35.639 36.996 1.00 60.06 553 PHE A C 1
ATOM 4212 O O . PHE A 1 553 ? 10.943 -36.625 36.742 1.00 60.06 553 PHE A O 1
ATOM 4219 N N . LEU A 1 554 ? 11.257 -34.394 36.698 1.00 66.06 554 LEU A N 1
ATOM 4220 C CA . LEU A 1 554 ? 10.065 -34.077 35.911 1.00 66.06 554 LEU A CA 1
ATOM 4221 C C . LEU A 1 554 ? 10.331 -34.373 34.425 1.00 66.06 554 LEU A C 1
ATOM 4223 O O . LEU A 1 554 ? 11.071 -33.640 33.766 1.00 66.06 554 LEU A O 1
ATOM 4227 N N . TRP A 1 555 ? 9.731 -35.443 33.905 1.00 70.88 555 TRP A N 1
ATOM 4228 C CA . TRP A 1 555 ? 9.742 -35.814 32.484 1.00 70.88 555 TRP A CA 1
ATOM 4229 C C . TRP A 1 555 ? 8.450 -36.549 32.099 1.00 70.88 555 TRP A C 1
ATOM 4231 O O . TRP A 1 555 ? 7.663 -36.938 32.968 1.00 70.88 555 TRP A O 1
ATOM 4241 N N . VAL A 1 556 ? 8.215 -36.710 30.792 1.00 73.44 556 VAL A N 1
ATOM 4242 C CA . VAL A 1 556 ? 7.016 -37.368 30.253 1.00 73.44 556 VAL A CA 1
ATOM 4243 C C . VAL A 1 556 ? 7.275 -38.866 30.087 1.00 73.44 556 VAL A C 1
ATOM 4245 O O . VAL A 1 556 ? 8.095 -39.278 29.258 1.00 73.44 556 VAL A O 1
ATOM 4248 N N . GLN A 1 557 ? 6.550 -39.688 30.847 1.00 72.56 557 GLN A N 1
ATOM 4249 C CA . GLN A 1 557 ? 6.605 -41.143 30.746 1.00 72.56 557 GLN A CA 1
ATOM 4250 C C . GLN A 1 557 ? 5.800 -41.628 29.529 1.00 72.56 557 GLN A C 1
ATOM 4252 O O . GLN A 1 557 ? 4.645 -41.226 29.355 1.00 72.56 557 GLN A O 1
ATOM 4257 N N . PRO A 1 558 ? 6.373 -42.502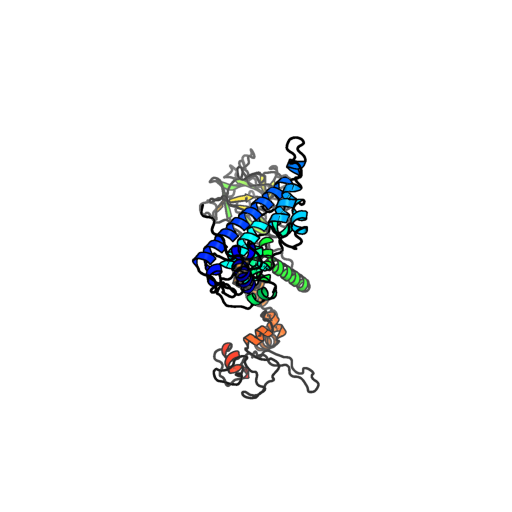 28.680 1.00 68.25 558 PRO A N 1
ATOM 4258 C CA . PRO A 1 558 ? 5.660 -43.062 27.542 1.00 68.25 558 PRO A CA 1
ATOM 4259 C C . PRO A 1 558 ? 4.555 -44.015 27.985 1.00 68.25 558 PRO A C 1
ATOM 4261 O O . PRO A 1 558 ? 4.680 -44.722 28.985 1.00 68.25 558 PRO A O 1
ATOM 4264 N N . GLU A 1 559 ? 3.515 -44.106 27.162 1.00 69.88 559 GLU A N 1
ATOM 4265 C CA . GLU A 1 559 ? 2.519 -45.164 27.279 1.00 69.88 559 GLU A CA 1
ATOM 4266 C C . GLU A 1 559 ? 3.178 -46.552 27.159 1.00 69.88 559 GLU A C 1
ATOM 4268 O O . GLU A 1 559 ? 4.031 -46.794 26.299 1.00 69.88 559 GLU A O 1
ATOM 4273 N N . GLN A 1 560 ? 2.777 -47.488 28.018 1.00 66.25 560 GLN A N 1
ATOM 4274 C CA . GLN A 1 560 ? 3.154 -48.891 27.873 1.00 66.25 560 GLN A CA 1
ATOM 4275 C C . GLN A 1 560 ? 2.083 -49.613 27.072 1.00 66.25 560 GLN A C 1
ATOM 4277 O O . GLN A 1 560 ? 0.890 -49.436 27.322 1.00 66.25 560 GLN A O 1
ATOM 4282 N N . ARG A 1 561 ? 2.514 -50.431 26.108 1.00 63.53 561 ARG A N 1
ATOM 4283 C CA . ARG A 1 561 ? 1.628 -51.237 25.268 1.00 63.53 561 ARG A CA 1
ATOM 4284 C C . ARG A 1 561 ? 1.929 -52.723 25.439 1.00 63.53 561 ARG A C 1
ATOM 4286 O O . ARG A 1 561 ? 3.093 -53.106 25.561 1.00 63.53 561 ARG A O 1
ATOM 4293 N N . ASP A 1 562 ? 0.891 -53.555 25.435 1.00 69.50 562 ASP A N 1
ATOM 4294 C CA . ASP A 1 562 ? 1.038 -55.011 25.404 1.00 69.50 562 ASP A CA 1
ATOM 4295 C C . ASP A 1 562 ? 1.532 -55.503 24.026 1.00 69.50 562 ASP A C 1
ATOM 4297 O O . ASP A 1 562 ? 1.631 -54.748 23.055 1.00 69.50 562 ASP A O 1
ATOM 4301 N N . ALA A 1 563 ? 1.828 -56.802 23.915 1.00 62.97 563 ALA A N 1
ATOM 4302 C CA . ALA A 1 563 ? 2.260 -57.420 22.657 1.00 62.97 563 ALA A CA 1
ATOM 4303 C C . ALA A 1 563 ? 1.199 -57.363 21.532 1.00 62.97 563 ALA A C 1
ATOM 4305 O O . ALA A 1 563 ? 1.522 -57.654 20.381 1.00 62.97 563 ALA A O 1
ATOM 4306 N N . ALA A 1 564 ? -0.047 -56.999 21.852 1.00 63.75 564 ALA A N 1
ATOM 4307 C CA . ALA A 1 564 ? -1.140 -56.796 20.906 1.00 63.75 564 ALA A CA 1
ATOM 4308 C C . ALA A 1 564 ? -1.344 -55.309 20.538 1.00 63.75 564 ALA A C 1
ATOM 4310 O O . ALA A 1 564 ? -2.204 -54.999 19.716 1.00 63.75 564 ALA A O 1
ATOM 4311 N N . GLY A 1 565 ? -0.536 -54.398 21.094 1.00 58.59 565 GLY A N 1
ATOM 4312 C CA . GLY A 1 565 ? -0.584 -52.962 20.829 1.00 58.59 565 GLY A CA 1
ATOM 4313 C C . GLY A 1 565 ? -1.593 -52.184 21.678 1.00 58.59 565 GLY A C 1
ATOM 4314 O O . GLY A 1 565 ? -1.738 -50.978 21.462 1.00 58.59 565 GLY A O 1
ATOM 4315 N N . ASN A 1 566 ? -2.265 -52.817 22.644 1.00 63.59 566 ASN A N 1
ATOM 4316 C CA . ASN A 1 566 ? -3.192 -52.139 23.549 1.00 63.59 566 ASN A CA 1
ATOM 4317 C C . ASN A 1 566 ? -2.424 -51.397 24.640 1.00 63.59 566 ASN A C 1
ATOM 4319 O O . ASN A 1 566 ? -1.451 -51.922 25.176 1.00 63.59 566 ASN A O 1
ATOM 4323 N N . ILE A 1 567 ? -2.882 -50.198 24.995 1.00 64.06 567 ILE A N 1
ATOM 4324 C CA . ILE A 1 567 ? -2.282 -49.393 26.063 1.00 64.06 567 ILE A CA 1
ATOM 4325 C C . ILE A 1 567 ? -2.591 -50.058 27.410 1.00 64.06 567 ILE A C 1
ATOM 4327 O O . ILE A 1 567 ? -3.753 -50.169 27.795 1.00 64.06 567 ILE A O 1
ATOM 4331 N N . THR A 1 568 ? -1.557 -50.505 28.119 1.00 63.97 568 THR A N 1
ATOM 4332 C CA . THR A 1 568 ? -1.652 -51.068 29.475 1.00 63.97 568 THR A CA 1
ATOM 4333 C C . THR A 1 568 ? -1.432 -50.011 30.552 1.00 63.97 568 THR A C 1
ATOM 4335 O O . THR A 1 568 ? -2.015 -50.113 31.627 1.00 63.97 568 THR A O 1
ATOM 4338 N N . THR A 1 569 ? -0.631 -48.986 30.250 1.00 64.50 569 THR A N 1
ATOM 4339 C CA . THR A 1 569 ? -0.367 -47.840 31.131 1.00 64.50 569 THR A CA 1
ATOM 4340 C C . THR A 1 569 ? -0.370 -46.579 30.275 1.00 64.50 569 THR A C 1
ATOM 4342 O O . THR A 1 569 ? 0.372 -46.520 29.293 1.00 64.50 569 THR A O 1
ATOM 4345 N N . ALA A 1 570 ? -1.214 -45.598 30.605 1.00 62.75 570 ALA A N 1
ATOM 4346 C CA . ALA A 1 570 ? -1.277 -44.329 29.881 1.00 62.75 570 ALA A CA 1
ATOM 4347 C C . ALA A 1 570 ? 0.000 -43.498 30.095 1.00 62.75 570 ALA A C 1
ATOM 4349 O O . ALA A 1 570 ? 0.697 -43.671 31.094 1.00 62.75 570 ALA A O 1
ATOM 4350 N N . ALA A 1 571 ? 0.304 -42.606 29.149 1.00 67.12 571 ALA A N 1
ATOM 4351 C CA . ALA A 1 571 ? 1.393 -41.649 29.308 1.00 67.12 571 ALA A CA 1
ATOM 4352 C C . ALA A 1 571 ? 1.089 -40.696 30.474 1.00 67.12 571 ALA A C 1
ATOM 4354 O O . ALA A 1 571 ? -0.028 -40.190 30.581 1.00 67.12 571 ALA A O 1
ATOM 4355 N N . ALA A 1 572 ? 2.082 -40.449 31.324 1.00 71.00 572 ALA A N 1
ATOM 4356 C CA . ALA A 1 572 ? 1.927 -39.646 32.532 1.00 71.00 572 ALA A CA 1
ATOM 4357 C C . ALA A 1 572 ? 3.125 -38.714 32.734 1.00 71.00 572 ALA A C 1
ATOM 4359 O O . ALA A 1 572 ? 4.237 -38.996 32.280 1.00 71.00 572 ALA A O 1
ATOM 4360 N N . LEU A 1 573 ? 2.905 -37.598 33.422 1.00 72.38 573 LEU A N 1
ATOM 4361 C CA . LEU A 1 573 ? 3.989 -36.805 33.997 1.00 72.38 573 LEU A CA 1
ATOM 4362 C C . LEU A 1 573 ? 4.505 -37.497 35.260 1.00 72.38 573 LEU A C 1
ATOM 4364 O O . LEU A 1 573 ? 3.761 -38.195 35.943 1.00 72.38 573 LEU A O 1
ATOM 4368 N N . ASN A 1 574 ? 5.791 -37.321 35.555 1.00 67.44 574 ASN A N 1
ATOM 4369 C CA . ASN A 1 574 ? 6.403 -37.836 36.776 1.00 67.44 574 ASN A CA 1
ATOM 4370 C C . ASN A 1 574 ? 6.495 -36.736 37.851 1.00 67.44 574 ASN A C 1
ATOM 4372 O O . ASN A 1 574 ? 7.578 -36.211 38.106 1.00 67.44 574 ASN A O 1
ATOM 4376 N N . PHE A 1 575 ? 5.366 -36.357 38.457 1.00 60.22 575 PHE A N 1
ATOM 4377 C CA . PHE A 1 575 ? 5.343 -35.630 39.730 1.00 60.22 575 PHE A CA 1
ATOM 4378 C C . PHE A 1 575 ? 5.330 -36.640 40.880 1.00 60.22 575 PHE A C 1
ATOM 4380 O O . PHE A 1 575 ? 4.421 -37.468 40.992 1.00 60.22 575 PHE A O 1
ATOM 4387 N N . TYR A 1 576 ? 6.343 -36.569 41.744 1.00 53.69 576 TYR A N 1
ATOM 4388 C CA . TYR A 1 576 ? 6.360 -37.318 42.997 1.00 53.69 576 TYR A CA 1
ATOM 4389 C C . TYR A 1 576 ? 5.478 -36.604 44.036 1.00 53.69 576 TYR A C 1
ATOM 4391 O O . TYR A 1 576 ? 5.526 -35.376 44.137 1.00 53.69 576 TYR A O 1
ATOM 4399 N N . GLY A 1 577 ? 4.672 -37.371 44.777 1.00 44.66 577 GLY A N 1
ATOM 4400 C CA . GLY A 1 577 ? 3.827 -36.892 45.880 1.00 44.66 577 GLY A CA 1
ATOM 4401 C C . GLY A 1 577 ? 4.496 -37.001 47.242 1.00 44.66 577 GLY A C 1
ATOM 4402 O O . GLY A 1 577 ? 5.191 -38.014 47.475 1.00 44.66 577 GLY A O 1
#

InterPro domains:
  IPR018003 Insecticidal toxin complex/plasmid virulence protein [PF03538] (11-251)

Secondary structure (DSSP, 8-state):
-------HHHHHHHHHHHHHTT--SHHHHHHS-HHHHHHH-TTS-HHHHHHHHHHHHHHHHHHHHHHHHHHHHT-HHHHT-TTTPPPP-HHHHHHHHHHH-SS---HHHHHTTS-PPPTTSTTSTTSHHHHHHHHHHHHHTTS-TT-TT-HHHH-TTTTS----HHHHH----HHHHHHHHHHTT-THHHHHHTT---STT----HHHHHHHHHHHHTT--HHHHHHHHHHHHHHHHHHHHTTS--------EE---BEEEETTEEEEEEEEE--SSS--EEEEEES--SSSS-EE--EEEEEETTEEEEEE-S--EETTEE-TT-EEEEE-SSSSS---SEEEEE--SS-S-TTTS-EEEEEE-SSS-EEEEETTEEEEE-----SSSSSBEEEEE-STTTSPEEEEESSTTS-SB--HHHHSPP--SPPHHHHHHHT--HHHHHHHH-SS--HHHHHHHHT--SGGGGSHHHHHHHHTBHHHHHHHH---HHHHHHHTTBS-SS-----TTSTTSPEEEEEPTT-SSEEEHHHHTHHHHSTT--TT-GGGS--EEPPEE-TTS-EEE--EE----